Protein AF-A0A9W7YM10-F1 (afdb_monomer)

Secondary structure (DSSP, 8-state):
----HHHHHHHHHHHHHHHHHHHHHHHTTSS-TTHHHHHHHHHHHHS-HHHHHHHHHHHHHTHHHHTTT-BTTBTHHHHHHHHHHHHHHHS-TTT-HHHHHHHHHHHHTTS-TT-TTTS-TT-PPP-TT--PPP---SGGGHHHHHHHHHHHHHH-GGGGTSSSTTHHHHHHHHHHHHHHHHHHHSPPSBPPPS-----S---SS----HHHHHHHTTBHHHHHHHHHHHHHHHHHHHHTSHHHHHHHHHH-S-GGG-------HHHHHHHHHHHHHHHHHHHHHS-STTHHHHHHHHHHHHHHHHHHHHHTT----PPPPHHHHHHHHHHHHHHHHHTTT-PPPS---TTSSHHHHHHHHS---TT-GGGG-S------HHHHHHHHTTT--STTGGGGS-HHHHHHHHHHHHHHHHHHTTTTGGGGS-TT----HHHHHHHS------------

Radius of gyration: 44.34 Å; Cα contacts (8 Å, |Δi|>4): 358; chains: 1; bounding box: 119×84×111 Å

Solvent-accessible surface area (backbone atoms only — not comparable to full-atom values): 26816 Å² total; per-residue (Å²): 132,87,74,73,68,69,63,58,52,53,52,50,53,54,52,54,51,50,52,50,52,43,44,52,35,27,73,71,63,75,41,59,71,35,50,50,37,51,53,47,34,57,51,44,70,74,46,56,72,71,56,36,51,56,54,47,54,56,48,60,77,41,38,77,68,74,48,59,92,49,39,80,90,41,70,38,29,42,42,43,49,48,34,52,52,55,48,54,72,68,51,54,68,88,84,41,44,68,60,49,48,51,52,51,51,55,54,60,73,60,52,62,86,47,35,73,91,76,44,76,66,62,57,77,68,72,67,89,79,62,72,70,72,67,94,71,95,60,83,90,44,58,66,56,54,33,47,42,54,37,52,52,42,69,44,39,65,63,52,42,65,72,53,67,89,69,49,32,51,52,52,42,52,50,19,50,50,52,48,54,50,51,48,69,73,38,64,65,79,46,77,34,70,92,72,84,79,91,81,88,76,77,75,91,61,83,78,63,50,76,86,47,48,70,60,44,48,23,30,15,55,55,50,44,53,54,36,47,50,47,47,47,44,48,52,50,54,54,48,27,20,71,71,48,32,55,58,47,56,76,68,35,72,30,66,58,50,62,67,77,46,90,62,54,76,66,58,52,52,52,49,50,48,53,39,51,51,35,55,59,49,35,35,61,42,41,72,58,90,34,50,64,38,50,51,51,53,50,53,60,55,51,48,55,56,53,55,49,41,47,18,47,57,34,64,80,83,78,77,78,56,67,70,60,51,49,52,50,52,52,50,53,51,51,57,57,56,68,55,68,83,70,78,79,73,89,81,71,48,93,57,80,36,69,66,52,37,53,57,70,64,49,82,78,47,96,81,55,62,77,80,66,72,66,75,81,79,71,66,51,41,60,67,29,44,62,63,27,44,77,63,41,77,56,97,66,42,59,81,74,47,54,76,74,51,42,57,50,39,52,53,31,48,53,48,22,52,62,27,22,53,79,74,63,50,46,79,66,49,53,89,91,50,94,62,57,59,64,57,45,47,70,72,51,65,76,79,75,85,77,90,71,88,82,85,136

Mean predicted aligned error: 16.33 Å

Structure (mmCIF, N/CA/C/O backbone):
data_AF-A0A9W7YM10-F1
#
_entry.id   AF-A0A9W7YM10-F1
#
loop_
_atom_site.group_PDB
_atom_site.id
_atom_site.type_symbol
_atom_site.label_atom_id
_atom_site.label_alt_id
_atom_site.label_comp_id
_atom_site.label_asym_id
_atom_site.label_entity_id
_atom_site.label_seq_id
_atom_site.pdbx_PDB_ins_code
_atom_site.Cartn_x
_atom_site.Cartn_y
_atom_site.Cartn_z
_atom_site.occupancy
_atom_site.B_iso_or_equiv
_atom_site.auth_seq_id
_atom_site.auth_comp_id
_atom_site.auth_asym_id
_atom_site.auth_atom_id
_atom_site.pdbx_PDB_model_num
ATOM 1 N N . LEU A 1 1 ? -21.262 -18.391 -33.868 1.00 29.58 1 LEU A N 1
ATOM 2 C CA . LEU A 1 1 ? -20.742 -18.129 -35.231 1.00 29.58 1 LEU A CA 1
ATOM 3 C C . LEU A 1 1 ? -19.243 -18.388 -35.200 1.00 29.58 1 LEU A C 1
ATOM 5 O O . LEU A 1 1 ? -18.603 -17.828 -34.317 1.00 29.58 1 LEU A O 1
ATOM 9 N N . PRO A 1 2 ? -18.692 -19.274 -36.045 1.00 33.03 2 PRO A N 1
ATOM 10 C CA . PRO A 1 2 ? -17.267 -19.558 -36.022 1.00 33.03 2 PRO A CA 1
ATOM 11 C C . PRO A 1 2 ? -16.539 -18.368 -36.652 1.00 33.03 2 PRO A C 1
ATOM 13 O O . PRO A 1 2 ? -16.720 -18.071 -37.830 1.00 33.03 2 PRO A O 1
ATOM 16 N N . VAL A 1 3 ? -15.769 -17.649 -35.839 1.00 36.28 3 VAL A N 1
ATOM 17 C CA . VAL A 1 3 ? -14.847 -16.609 -36.303 1.00 36.28 3 VAL A CA 1
ATOM 18 C C . VAL A 1 3 ? -13.787 -17.289 -37.168 1.00 36.28 3 VAL A C 1
ATOM 20 O O . VAL A 1 3 ? -13.264 -18.343 -36.817 1.00 36.28 3 VAL A O 1
ATOM 23 N N . THR A 1 4 ? -13.506 -16.725 -38.332 1.00 36.69 4 THR A N 1
ATOM 24 C CA . THR A 1 4 ? -12.512 -17.193 -39.300 1.00 36.69 4 THR A CA 1
ATOM 25 C C . THR A 1 4 ? -11.090 -17.063 -38.733 1.00 36.69 4 THR A C 1
ATOM 27 O O . THR A 1 4 ? -10.395 -16.090 -38.989 1.00 36.69 4 THR A O 1
ATOM 30 N N . VAL A 1 5 ? -10.638 -18.062 -37.967 1.00 43.91 5 VAL A N 1
ATOM 31 C CA . VAL A 1 5 ? -9.351 -18.075 -37.228 1.00 43.91 5 VAL A CA 1
ATOM 32 C C . VAL A 1 5 ? -8.095 -18.035 -38.135 1.00 43.91 5 VAL A C 1
ATOM 34 O O . VAL A 1 5 ? -6.994 -17.750 -37.671 1.00 43.91 5 VAL A O 1
ATOM 37 N N . GLY A 1 6 ? -8.221 -18.281 -39.445 1.00 43.31 6 GLY A N 1
ATOM 38 C CA . GLY A 1 6 ? -7.069 -18.437 -40.349 1.00 43.31 6 GLY A CA 1
ATOM 39 C C . GLY A 1 6 ? -6.379 -17.139 -40.800 1.00 43.31 6 GLY A C 1
ATOM 40 O O . GLY A 1 6 ? -5.150 -17.067 -40.789 1.00 43.31 6 GLY A O 1
ATOM 41 N N . SER A 1 7 ? -7.137 -16.113 -41.206 1.00 51.09 7 SER A N 1
ATOM 42 C CA . SER A 1 7 ? -6.580 -14.859 -41.751 1.00 51.09 7 SER A CA 1
ATOM 43 C C . SER A 1 7 ? -6.114 -13.897 -40.661 1.00 51.09 7 SER A C 1
ATOM 45 O O . SER A 1 7 ? -5.057 -13.274 -40.791 1.00 51.09 7 SER A O 1
ATOM 47 N N . ASP A 1 8 ? -6.866 -13.821 -39.563 1.00 60.34 8 ASP A N 1
ATOM 48 C CA . ASP A 1 8 ? -6.610 -12.876 -38.474 1.00 60.34 8 ASP A CA 1
ATOM 49 C C . ASP A 1 8 ? -5.356 -13.271 -37.688 1.00 60.34 8 ASP A C 1
ATOM 51 O O . ASP A 1 8 ? -4.546 -12.413 -37.342 1.00 60.34 8 ASP A O 1
ATOM 55 N N . SER A 1 9 ? -5.100 -14.577 -37.534 1.00 74.12 9 SER A N 1
ATOM 56 C CA . SER A 1 9 ? -3.866 -15.085 -36.922 1.00 74.12 9 SER A CA 1
ATOM 57 C C . SER A 1 9 ? -2.618 -14.756 -37.753 1.00 74.12 9 SER A C 1
ATOM 59 O O . SER A 1 9 ? -1.571 -14.417 -37.201 1.00 74.12 9 SER A O 1
ATOM 61 N N . ALA A 1 10 ? -2.699 -14.820 -39.087 1.00 84.38 10 ALA A N 1
ATOM 62 C CA . ALA A 1 10 ? -1.566 -14.498 -39.956 1.00 84.38 10 ALA A CA 1
ATOM 63 C C . ALA A 1 10 ? -1.244 -12.994 -39.948 1.00 84.38 10 ALA A C 1
ATOM 65 O O . ALA A 1 10 ? -0.074 -12.613 -39.876 1.00 84.38 10 ALA A O 1
ATOM 66 N N . ASN A 1 11 ? -2.273 -12.145 -39.981 1.00 85.31 11 ASN A N 1
ATOM 67 C CA . ASN A 1 11 ? -2.112 -10.694 -39.896 1.00 85.31 11 ASN A CA 1
ATOM 68 C C . ASN A 1 11 ? -1.596 -10.261 -38.520 1.00 85.31 11 ASN A C 1
ATOM 70 O O . ASN A 1 11 ? -0.673 -9.450 -38.452 1.00 85.31 11 ASN A O 1
ATOM 74 N N . LEU A 1 12 ? -2.100 -10.866 -37.440 1.00 86.69 12 LEU A N 1
ATOM 75 C CA . LEU A 1 12 ? -1.582 -10.639 -36.095 1.00 86.69 12 LEU A CA 1
ATOM 76 C C . LEU A 1 12 ? -0.102 -11.022 -35.997 1.00 86.69 12 LEU A C 1
ATOM 78 O O . LEU A 1 12 ? 0.701 -10.225 -35.531 1.00 86.69 12 LEU A O 1
ATOM 82 N N . LYS A 1 13 ? 0.306 -12.188 -36.511 1.00 89.00 13 LYS A N 1
ATOM 83 C CA . LYS A 1 13 ? 1.727 -12.588 -36.523 1.00 89.00 13 LYS A CA 1
ATOM 84 C C . LYS A 1 13 ? 2.618 -11.589 -37.263 1.00 89.00 13 LYS A C 1
ATOM 86 O O . LYS A 1 13 ? 3.719 -11.306 -36.800 1.00 89.00 13 LYS A O 1
ATOM 91 N N . ARG A 1 14 ? 2.154 -11.039 -38.391 1.00 90.38 14 ARG A N 1
ATOM 92 C CA . ARG A 1 14 ? 2.885 -9.991 -39.129 1.00 90.38 14 ARG A CA 1
ATOM 93 C C . ARG A 1 14 ? 2.999 -8.702 -38.319 1.00 90.38 14 ARG A C 1
ATOM 95 O O . ARG A 1 14 ? 4.072 -8.111 -38.290 1.00 90.38 14 ARG A O 1
ATOM 102 N N . LEU A 1 15 ? 1.926 -8.299 -37.643 1.00 89.50 15 LEU A N 1
ATOM 103 C CA . LEU A 1 15 ? 1.920 -7.142 -36.751 1.00 89.50 15 LEU A CA 1
ATOM 104 C C . LEU A 1 15 ? 2.902 -7.326 -35.583 1.00 89.50 15 LEU A C 1
ATOM 106 O O . LEU A 1 15 ? 3.709 -6.441 -35.316 1.00 89.50 15 LEU A O 1
ATOM 110 N N . LEU A 1 16 ? 2.897 -8.496 -34.939 1.00 91.44 16 LEU A N 1
ATOM 111 C CA . LEU A 1 16 ? 3.839 -8.832 -33.868 1.00 91.44 16 LEU A CA 1
ATOM 112 C C . LEU A 1 16 ? 5.295 -8.828 -34.361 1.00 91.44 16 LEU A C 1
ATOM 114 O O . LEU A 1 16 ? 6.172 -8.299 -33.682 1.00 91.44 16 LEU A O 1
ATOM 118 N N . ALA A 1 17 ? 5.552 -9.343 -35.567 1.00 92.38 17 ALA A N 1
ATOM 119 C CA . ALA A 1 17 ? 6.874 -9.274 -36.186 1.00 92.38 17 ALA A CA 1
ATOM 120 C C . ALA A 1 17 ? 7.303 -7.826 -36.487 1.00 92.38 17 ALA A C 1
ATOM 122 O O . ALA A 1 17 ? 8.465 -7.475 -36.296 1.00 92.38 17 ALA A O 1
ATOM 123 N N . ALA A 1 18 ? 6.378 -6.961 -36.912 1.00 91.25 18 ALA A N 1
ATOM 124 C CA . ALA A 1 18 ? 6.664 -5.543 -37.122 1.00 91.25 18 ALA A CA 1
ATOM 125 C C . ALA A 1 18 ? 7.007 -4.824 -35.804 1.00 91.25 18 ALA A C 1
ATOM 127 O O . ALA A 1 18 ? 7.945 -4.028 -35.771 1.00 91.25 18 ALA A O 1
ATOM 128 N N . ILE A 1 19 ? 6.310 -5.149 -34.708 1.00 91.50 19 ILE A N 1
ATOM 129 C CA . ILE A 1 19 ? 6.624 -4.645 -33.360 1.00 91.50 19 ILE A CA 1
ATOM 130 C C . ILE A 1 19 ? 8.027 -5.092 -32.922 1.00 91.50 19 ILE A C 1
ATOM 132 O O . ILE A 1 19 ? 8.770 -4.298 -32.342 1.00 91.50 19 ILE A O 1
ATOM 136 N N . ASP A 1 20 ? 8.429 -6.326 -33.234 1.00 91.94 20 ASP A N 1
ATOM 137 C CA . ASP A 1 20 ? 9.776 -6.831 -32.929 1.00 91.94 20 ASP A CA 1
ATOM 138 C C . ASP A 1 20 ? 10.860 -6.068 -33.682 1.00 91.94 20 ASP A C 1
ATOM 140 O O . ASP A 1 20 ? 11.856 -5.653 -33.091 1.00 91.94 20 ASP A O 1
ATOM 144 N N . ILE A 1 21 ? 10.642 -5.826 -34.973 1.00 91.69 21 ILE A N 1
ATOM 145 C CA . ILE A 1 21 ? 11.550 -5.035 -35.806 1.00 91.69 21 ILE A CA 1
ATOM 146 C C . ILE A 1 21 ? 11.655 -3.600 -35.269 1.00 91.69 21 ILE A C 1
ATOM 148 O O . ILE A 1 21 ? 12.760 -3.083 -35.109 1.00 91.69 21 ILE A O 1
ATOM 152 N N . ALA A 1 22 ? 10.528 -2.971 -34.923 1.00 91.44 22 ALA A N 1
ATOM 153 C CA . ALA A 1 22 ? 10.516 -1.645 -34.304 1.00 91.44 22 ALA A CA 1
ATOM 154 C C . ALA A 1 22 ? 11.273 -1.633 -32.964 1.00 91.44 22 ALA A C 1
ATOM 156 O O . ALA A 1 22 ? 12.016 -0.694 -32.675 1.00 91.44 22 ALA A O 1
ATOM 157 N N . THR A 1 23 ? 11.130 -2.697 -32.168 1.00 90.12 23 THR A N 1
ATOM 158 C CA . THR A 1 23 ? 11.856 -2.870 -30.903 1.00 90.12 23 THR A CA 1
ATOM 159 C C . THR A 1 23 ? 13.362 -2.924 -31.130 1.00 90.12 23 THR A C 1
ATOM 161 O O . THR A 1 23 ? 14.100 -2.220 -30.444 1.00 90.12 23 THR A O 1
ATOM 164 N N . LEU A 1 24 ? 13.821 -3.679 -32.130 1.00 89.38 24 LEU A N 1
ATOM 165 C CA . LEU A 1 24 ? 15.239 -3.767 -32.483 1.00 89.38 24 LEU A CA 1
ATOM 166 C C . LEU A 1 24 ? 15.800 -2.425 -32.967 1.00 89.38 24 LEU A C 1
ATOM 168 O O . LEU A 1 24 ? 16.887 -2.031 -32.548 1.00 89.38 24 LEU A O 1
ATOM 172 N N . PHE A 1 25 ? 15.065 -1.687 -33.804 1.00 89.50 25 PHE A N 1
ATOM 173 C CA . PHE A 1 25 ? 15.506 -0.363 -34.255 1.00 89.50 25 PHE A CA 1
ATOM 174 C C . PHE A 1 25 ? 15.587 0.656 -33.115 1.00 89.50 25 PHE A C 1
ATOM 176 O O . PHE A 1 25 ? 16.520 1.461 -33.082 1.00 89.50 25 PHE A O 1
ATOM 183 N N . SER A 1 26 ? 14.657 0.597 -32.159 1.00 87.19 26 SER A N 1
ATOM 184 C CA . SER A 1 26 ? 14.688 1.455 -30.972 1.00 87.19 26 SER A CA 1
ATOM 185 C C . SER A 1 26 ? 15.830 1.094 -30.015 1.00 87.19 26 SER A C 1
ATOM 187 O O . SER A 1 26 ? 16.422 1.986 -29.411 1.00 87.19 26 SER A O 1
ATOM 189 N N . ASP A 1 27 ? 16.163 -0.193 -29.878 1.00 84.19 27 ASP A N 1
ATOM 190 C CA . ASP A 1 27 ? 17.272 -0.666 -29.034 1.00 84.19 27 ASP A CA 1
ATOM 191 C C . ASP A 1 27 ? 18.641 -0.306 -29.635 1.00 84.19 27 ASP A C 1
ATOM 193 O O . ASP A 1 27 ? 19.543 0.119 -28.918 1.00 84.19 27 ASP A O 1
ATOM 197 N N . ASN A 1 28 ? 18.764 -0.369 -30.965 1.00 86.81 28 ASN A N 1
ATOM 198 C CA . ASN A 1 28 ? 19.970 0.024 -31.703 1.00 86.81 28 ASN A CA 1
ATOM 199 C C . ASN A 1 28 ? 20.123 1.549 -31.877 1.00 86.81 28 ASN A C 1
ATOM 201 O O . ASN A 1 28 ? 21.050 1.997 -32.551 1.00 86.81 28 ASN A O 1
ATOM 205 N N . GLY A 1 29 ? 19.207 2.358 -31.332 1.00 84.38 29 GLY A N 1
ATOM 206 C CA . GLY A 1 29 ? 19.244 3.821 -31.437 1.00 84.38 29 GLY A CA 1
ATOM 207 C C . GLY A 1 29 ? 18.971 4.371 -32.842 1.00 84.38 29 GLY A C 1
ATOM 208 O O . GLY A 1 29 ? 19.302 5.518 -33.124 1.00 84.38 29 GLY A O 1
ATOM 209 N N . THR A 1 30 ? 18.384 3.569 -33.737 1.00 88.94 30 THR A N 1
ATOM 210 C CA . THR A 1 30 ? 18.025 3.991 -35.105 1.00 88.94 30 THR A CA 1
ATOM 211 C C . THR A 1 30 ? 16.754 4.845 -35.126 1.00 88.94 30 THR A C 1
ATOM 213 O O . THR A 1 30 ? 16.604 5.718 -35.977 1.00 88.94 30 THR A O 1
ATOM 216 N N . THR A 1 31 ? 15.837 4.612 -34.186 1.00 87.81 31 THR A N 1
ATOM 217 C CA . THR A 1 31 ? 14.607 5.398 -33.996 1.00 87.81 31 THR A CA 1
ATOM 218 C C . THR A 1 31 ? 14.563 5.997 -32.596 1.00 87.81 31 THR A C 1
ATOM 220 O O . THR A 1 31 ? 15.303 5.564 -31.711 1.00 87.81 31 THR A O 1
ATOM 223 N N . ASP A 1 32 ? 13.633 6.932 -32.360 1.00 87.94 32 ASP A N 1
ATOM 224 C CA . ASP A 1 32 ? 13.362 7.407 -31.002 1.00 87.94 32 ASP A CA 1
ATOM 225 C C . ASP A 1 32 ? 13.078 6.233 -30.056 1.00 87.94 32 ASP A C 1
ATOM 227 O O . ASP A 1 32 ? 12.458 5.219 -30.409 1.00 87.94 32 ASP A O 1
ATOM 231 N N . GLY A 1 33 ? 13.533 6.387 -28.818 1.00 83.56 33 GLY A N 1
ATOM 232 C CA . GLY A 1 33 ? 13.367 5.388 -27.784 1.00 83.56 33 GLY A CA 1
ATOM 233 C C . GLY A 1 33 ? 11.904 5.013 -27.537 1.00 83.56 33 GLY A C 1
ATOM 234 O O . GLY A 1 33 ? 11.606 3.867 -27.204 1.00 83.56 33 GLY A O 1
ATOM 235 N N . SER A 1 34 ? 11.004 5.979 -27.688 1.00 90.06 34 SER A N 1
ATOM 236 C CA . SER A 1 34 ? 9.581 5.871 -27.365 1.00 90.06 34 SER A CA 1
ATOM 237 C C . SER A 1 34 ? 8.750 5.368 -28.546 1.00 90.06 34 SER A C 1
ATOM 239 O O . SER A 1 34 ? 7.571 5.072 -28.367 1.00 90.06 34 SER A O 1
ATOM 241 N N . PHE A 1 35 ? 9.352 5.239 -29.735 1.00 91.12 35 PHE A N 1
ATOM 242 C CA . PHE A 1 35 ? 8.671 4.882 -30.983 1.00 91.12 35 PHE A CA 1
ATOM 243 C C . PHE A 1 35 ? 7.834 3.606 -30.873 1.00 91.12 35 PHE A C 1
ATOM 245 O O . PHE A 1 35 ? 6.681 3.582 -31.292 1.00 91.12 35 PHE A O 1
ATOM 252 N N . VAL A 1 36 ? 8.381 2.569 -30.238 1.00 92.31 36 VAL A N 1
ATOM 253 C CA . VAL A 1 36 ? 7.692 1.283 -30.066 1.00 92.31 36 VAL A CA 1
ATOM 254 C C . VAL A 1 36 ? 6.421 1.441 -29.238 1.00 92.31 36 VAL A C 1
ATOM 256 O O . VAL A 1 36 ? 5.391 0.878 -29.588 1.00 92.31 36 VAL A O 1
ATOM 259 N N . PHE A 1 37 ? 6.474 2.224 -28.158 1.00 93.81 37 PHE A N 1
ATOM 260 C CA . PHE A 1 37 ? 5.308 2.461 -27.311 1.00 93.81 37 PHE A CA 1
ATOM 261 C C . PHE A 1 37 ? 4.268 3.350 -27.995 1.00 93.81 37 PHE A C 1
ATOM 263 O O . PHE A 1 37 ? 3.086 3.102 -27.806 1.00 93.81 37 PHE A O 1
ATOM 270 N N . MET A 1 38 ? 4.683 4.315 -28.826 1.00 93.00 38 MET A N 1
ATOM 271 C CA . MET A 1 38 ? 3.752 5.105 -29.649 1.00 93.00 38 MET A CA 1
ATOM 272 C C . MET A 1 38 ? 3.023 4.213 -30.661 1.00 93.00 38 MET A C 1
ATOM 274 O O . MET A 1 38 ? 1.802 4.254 -30.761 1.00 93.00 38 MET A O 1
ATOM 278 N N . LEU A 1 39 ? 3.761 3.338 -31.353 1.00 93.12 39 LEU A N 1
ATOM 279 C CA . LEU A 1 39 ? 3.175 2.377 -32.286 1.00 93.12 39 LEU A CA 1
ATOM 280 C C . LEU A 1 39 ? 2.213 1.417 -31.576 1.00 93.12 39 LEU A C 1
ATOM 282 O O . LEU A 1 39 ? 1.138 1.125 -32.096 1.00 93.12 39 LEU A O 1
ATOM 286 N N . LEU A 1 40 ? 2.591 0.915 -30.397 1.00 93.88 40 LEU A N 1
ATOM 287 C CA . LEU A 1 40 ? 1.740 0.040 -29.592 1.00 93.88 40 LEU A CA 1
ATOM 288 C C . LEU A 1 40 ? 0.483 0.762 -29.096 1.00 93.88 40 LEU A C 1
ATOM 290 O O . LEU A 1 40 ? -0.579 0.154 -29.124 1.00 93.88 40 LEU A O 1
ATOM 294 N N . GLU A 1 41 ? 0.583 2.028 -28.687 1.00 94.31 41 GLU A N 1
ATOM 295 C CA . GLU A 1 41 ? -0.560 2.863 -28.293 1.00 94.31 41 GLU A CA 1
ATOM 296 C C . GLU A 1 41 ? -1.574 2.976 -29.436 1.00 94.31 41 GLU A C 1
ATOM 298 O O . GLU A 1 41 ? -2.717 2.544 -29.281 1.00 94.31 41 GLU A O 1
ATOM 303 N N . GLU A 1 42 ? -1.137 3.427 -30.616 1.00 93.31 42 GLU A N 1
ATOM 304 C CA . GLU A 1 42 ? -2.005 3.545 -31.793 1.00 93.31 42 GLU A CA 1
ATOM 305 C C . GLU A 1 42 ? -2.584 2.190 -32.220 1.00 93.31 42 GLU A C 1
ATOM 307 O O . GLU A 1 42 ? -3.777 2.063 -32.494 1.00 93.31 42 GLU A O 1
ATOM 312 N N . THR A 1 43 ? -1.754 1.144 -32.234 1.00 92.19 43 THR A N 1
ATOM 313 C CA . THR A 1 43 ? -2.183 -0.205 -32.625 1.00 92.19 43 THR A CA 1
ATOM 314 C C . THR A 1 43 ? -3.232 -0.749 -31.661 1.00 92.19 43 THR A C 1
ATOM 316 O O . THR A 1 43 ? -4.258 -1.271 -32.096 1.00 92.19 43 THR A O 1
ATOM 319 N N . MET A 1 44 ? -2.996 -0.633 -30.351 1.00 90.62 44 MET A N 1
ATOM 320 C CA . MET A 1 44 ? -3.924 -1.118 -29.333 1.00 90.62 44 MET A CA 1
ATOM 321 C C . MET A 1 44 ? -5.248 -0.357 -29.381 1.00 90.62 44 MET A C 1
ATOM 323 O O . MET A 1 44 ? -6.290 -0.969 -29.137 1.00 90.62 44 MET A O 1
ATOM 327 N N . ASP A 1 45 ? -5.241 0.936 -29.710 1.00 90.62 45 ASP A N 1
ATOM 328 C CA . ASP A 1 45 ? -6.445 1.765 -29.858 1.00 90.62 45 ASP A CA 1
ATOM 329 C C . ASP A 1 45 ? -7.320 1.394 -31.055 1.00 90.62 45 ASP A C 1
ATOM 331 O O . ASP A 1 45 ? -8.546 1.488 -30.960 1.00 90.62 45 ASP A O 1
ATOM 335 N N . MET A 1 46 ? -6.727 0.854 -32.119 1.00 90.12 46 MET A N 1
ATOM 336 C CA . MET A 1 46 ? -7.452 0.446 -33.327 1.00 90.12 46 MET A CA 1
ATOM 337 C C . MET A 1 46 ? -8.009 -0.984 -33.279 1.00 90.12 46 MET A C 1
ATOM 339 O O . MET A 1 46 ? -8.857 -1.340 -34.098 1.00 90.12 46 MET A O 1
ATOM 343 N N . VAL A 1 47 ? -7.552 -1.825 -32.345 1.00 90.56 47 VAL A N 1
ATOM 344 C CA . VAL A 1 47 ? -7.974 -3.233 -32.249 1.00 90.56 47 VAL A CA 1
ATOM 345 C C . VAL A 1 47 ? -8.991 -3.476 -31.133 1.00 90.56 47 VAL A C 1
ATOM 347 O O . VAL A 1 47 ? -9.152 -2.686 -30.200 1.00 90.56 47 VAL A O 1
ATOM 350 N N . SER A 1 48 ? -9.681 -4.618 -31.209 1.00 92.12 48 SER A N 1
ATOM 351 C CA . SER A 1 48 ? -10.552 -5.08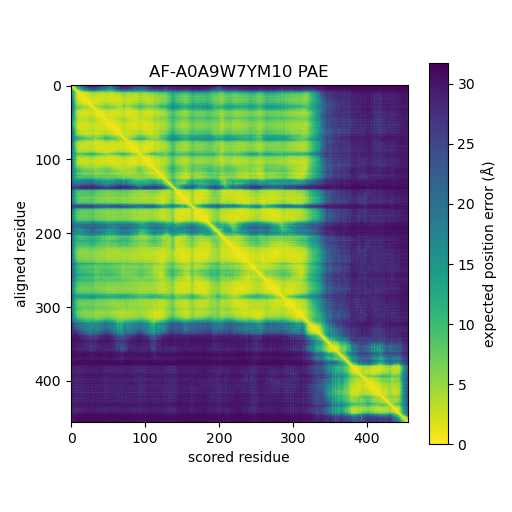1 -30.127 1.00 92.12 48 SER A CA 1
ATOM 352 C C . SER A 1 48 ? -9.742 -5.429 -28.873 1.00 92.12 48 SER A C 1
ATOM 354 O O . SER A 1 48 ? -8.567 -5.787 -28.943 1.00 92.12 48 SER A O 1
ATOM 356 N N . ILE A 1 49 ? -10.391 -5.397 -27.709 1.00 91.31 49 ILE A N 1
ATOM 357 C CA . ILE A 1 49 ? -9.738 -5.654 -26.414 1.00 91.31 49 ILE A CA 1
ATOM 358 C C . ILE A 1 49 ? -9.198 -7.089 -26.327 1.00 91.31 49 ILE A C 1
ATOM 360 O O . ILE A 1 49 ? -8.150 -7.319 -25.729 1.00 91.31 49 ILE A O 1
ATOM 364 N N . SER A 1 50 ? -9.870 -8.043 -26.980 1.00 89.56 50 SER A N 1
ATOM 365 C CA . SER A 1 50 ? -9.385 -9.425 -27.091 1.00 89.56 50 SER A CA 1
ATOM 366 C C . SER A 1 50 ? -8.031 -9.509 -27.807 1.00 89.56 50 SER A C 1
ATOM 368 O O . SER A 1 50 ? -7.090 -10.077 -27.263 1.00 89.56 50 SER A O 1
ATOM 370 N N . ILE A 1 51 ? -7.889 -8.840 -28.957 1.00 90.94 51 ILE A N 1
ATOM 371 C CA . ILE A 1 51 ? -6.630 -8.787 -29.714 1.00 90.94 51 ILE A CA 1
ATOM 372 C C . ILE A 1 51 ? -5.579 -7.970 -28.951 1.00 90.94 51 ILE A C 1
ATOM 374 O O . ILE A 1 51 ? -4.416 -8.362 -28.898 1.00 90.94 51 ILE A O 1
ATOM 378 N N . ALA A 1 52 ? -5.973 -6.867 -28.306 1.00 93.12 52 ALA A N 1
ATOM 379 C CA . ALA A 1 52 ? -5.070 -6.085 -27.464 1.00 93.12 52 ALA A CA 1
ATOM 380 C C . ALA A 1 52 ? -4.466 -6.934 -26.331 1.00 93.12 52 ALA A C 1
ATOM 382 O O . ALA A 1 52 ? -3.294 -6.759 -26.010 1.00 93.12 52 ALA A O 1
ATOM 383 N N . SER A 1 53 ? -5.223 -7.883 -25.765 1.00 92.56 53 SER A N 1
ATOM 384 C CA . SER A 1 53 ? -4.721 -8.821 -24.752 1.00 92.56 53 SER A CA 1
ATOM 385 C C . SER A 1 53 ? -3.640 -9.761 -25.292 1.00 92.56 53 SER A C 1
ATOM 387 O O . SER A 1 53 ? -2.636 -10.004 -24.614 1.00 92.56 53 SER A O 1
ATOM 389 N N . GLU A 1 54 ? -3.795 -10.237 -26.529 1.00 91.50 54 GLU A N 1
ATOM 390 C CA . GLU A 1 54 ? -2.790 -11.063 -27.209 1.00 91.50 54 GLU A CA 1
ATOM 391 C C . GLU A 1 54 ? -1.530 -10.257 -27.553 1.00 91.50 54 GLU A C 1
ATOM 393 O O . GLU A 1 54 ? -0.413 -10.704 -27.283 1.00 91.50 54 GLU A O 1
ATOM 398 N N . ILE A 1 55 ? -1.687 -9.030 -28.065 1.00 93.56 55 ILE A N 1
ATOM 399 C CA . ILE A 1 55 ? -0.559 -8.118 -28.316 1.00 93.56 55 ILE A CA 1
ATOM 400 C C . ILE A 1 55 ? 0.165 -7.798 -27.002 1.00 93.56 55 ILE A C 1
ATOM 402 O O . ILE A 1 55 ? 1.394 -7.806 -26.950 1.00 93.56 55 ILE A O 1
ATOM 406 N N . PHE A 1 56 ? -0.569 -7.561 -25.914 1.00 95.00 56 PHE A N 1
ATOM 407 C CA . PHE A 1 56 ? 0.030 -7.275 -24.614 1.00 95.00 56 PHE A CA 1
ATOM 408 C C . PHE A 1 56 ? 0.804 -8.4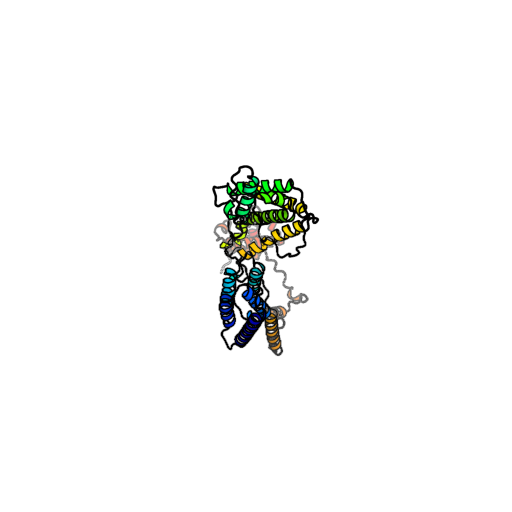75 -24.047 1.00 95.00 56 PHE A C 1
ATOM 410 O O . PHE A 1 56 ? 1.865 -8.290 -23.459 1.00 95.00 56 PHE A O 1
ATOM 417 N N . ALA A 1 57 ? 0.352 -9.712 -24.293 1.00 93.50 57 ALA A N 1
ATOM 418 C CA . ALA A 1 57 ? 1.122 -10.911 -23.943 1.00 93.50 57 ALA A CA 1
ATOM 419 C C . ALA A 1 57 ? 2.503 -10.927 -24.621 1.00 93.50 57 ALA A C 1
ATOM 421 O O . ALA A 1 57 ? 3.508 -11.305 -24.018 1.00 93.50 57 ALA A O 1
ATOM 422 N N . HIS A 1 58 ? 2.572 -10.464 -25.869 1.00 91.31 58 HIS A N 1
ATOM 423 C CA . HIS A 1 58 ? 3.828 -10.332 -26.605 1.00 91.31 58 HIS A CA 1
ATOM 424 C C . HIS A 1 58 ? 4.731 -9.220 -26.045 1.00 91.31 58 HIS A C 1
ATOM 426 O O . HIS A 1 58 ? 5.954 -9.388 -25.992 1.00 91.31 58 HIS A O 1
ATOM 432 N N . VAL A 1 59 ? 4.139 -8.114 -25.577 1.00 93.50 59 VAL A N 1
ATOM 433 C CA . VAL A 1 59 ? 4.838 -7.026 -24.864 1.00 93.50 59 VAL A CA 1
ATOM 434 C C . VAL A 1 59 ? 5.449 -7.531 -23.553 1.00 93.50 59 VAL A C 1
ATOM 436 O O . VAL A 1 59 ? 6.616 -7.254 -23.273 1.00 93.50 59 VAL A O 1
ATOM 439 N N . GLU A 1 60 ? 4.712 -8.328 -22.776 1.00 94.12 60 GLU A N 1
ATOM 440 C CA . GLU A 1 60 ? 5.198 -8.916 -21.520 1.00 94.12 60 GLU A CA 1
ATOM 441 C C . GLU A 1 60 ? 6.424 -9.817 -21.733 1.00 94.12 60 GLU A C 1
ATOM 443 O O . GLU A 1 60 ? 7.396 -9.725 -20.981 1.00 94.12 60 GLU A O 1
ATOM 448 N N . GLN A 1 61 ? 6.440 -10.626 -22.798 1.00 92.19 61 GLN A N 1
ATOM 449 C CA . GLN A 1 61 ? 7.590 -11.479 -23.139 1.00 92.19 61 GLN A CA 1
ATOM 450 C C . GLN A 1 61 ? 8.871 -10.671 -23.413 1.00 92.19 61 GLN A C 1
ATOM 452 O O . GLN A 1 61 ? 9.982 -11.126 -23.134 1.00 92.19 61 GLN A O 1
ATOM 457 N N . ARG A 1 62 ? 8.729 -9.446 -23.929 1.00 91.31 62 ARG A N 1
ATOM 458 C CA . ARG A 1 62 ? 9.841 -8.546 -24.288 1.00 91.31 62 ARG A CA 1
ATOM 459 C C . ARG A 1 62 ? 10.067 -7.435 -23.280 1.00 91.31 62 ARG A C 1
ATOM 461 O O . ARG A 1 62 ? 10.862 -6.528 -23.528 1.00 91.31 62 ARG A O 1
ATOM 468 N N . ALA A 1 63 ? 9.432 -7.521 -22.116 1.00 90.56 63 ALA A N 1
ATOM 469 C CA . ALA A 1 63 ? 9.487 -6.474 -21.113 1.00 90.56 63 ALA A CA 1
ATOM 470 C C . ALA A 1 63 ? 10.925 -6.127 -20.698 1.00 90.56 63 ALA A C 1
ATOM 472 O O . ALA A 1 63 ? 11.240 -4.968 -20.467 1.00 90.56 63 ALA A O 1
ATOM 473 N N . HIS A 1 64 ? 11.832 -7.107 -20.653 1.00 87.25 64 HIS A N 1
ATOM 474 C CA . HIS A 1 64 ? 13.237 -6.856 -20.326 1.00 87.25 64 HIS A CA 1
ATOM 475 C C . HIS A 1 64 ? 13.936 -5.921 -21.328 1.00 87.25 64 HIS A C 1
ATOM 477 O O . HIS A 1 64 ? 14.727 -5.096 -20.894 1.00 87.25 64 HIS A O 1
ATOM 483 N N . VAL A 1 65 ? 13.627 -6.006 -22.629 1.00 88.56 65 VAL A N 1
ATOM 484 C CA . VAL A 1 65 ? 14.167 -5.104 -23.663 1.00 88.56 65 VAL A CA 1
ATOM 485 C C . VAL A 1 65 ? 13.469 -3.755 -23.599 1.00 88.56 65 VAL A C 1
ATOM 487 O O . VAL A 1 65 ? 14.126 -2.721 -23.522 1.00 88.56 65 VAL A O 1
ATOM 490 N N . LEU A 1 66 ? 12.134 -3.773 -23.577 1.00 89.12 66 LEU A N 1
ATOM 491 C CA . LEU A 1 66 ? 11.302 -2.572 -23.639 1.00 89.12 66 LEU A CA 1
ATOM 492 C C . LEU A 1 66 ? 11.499 -1.652 -22.428 1.00 89.12 66 LEU A C 1
ATOM 494 O O . LEU A 1 66 ? 11.398 -0.435 -22.563 1.00 89.12 66 LEU A O 1
ATOM 498 N N . ARG A 1 67 ? 11.818 -2.223 -21.259 1.00 87.50 67 ARG A N 1
ATOM 499 C CA . ARG A 1 67 ? 12.053 -1.470 -20.022 1.00 87.50 67 ARG A CA 1
ATOM 500 C C . ARG A 1 67 ? 13.463 -0.887 -19.887 1.00 87.50 67 ARG A C 1
ATOM 502 O O . ARG A 1 67 ? 13.706 -0.124 -18.951 1.00 87.50 67 ARG A O 1
ATOM 509 N N . ARG A 1 68 ? 14.408 -1.215 -20.777 1.00 83.62 68 ARG A N 1
ATOM 510 C CA . ARG A 1 68 ? 15.783 -0.693 -20.672 1.00 83.62 68 ARG A CA 1
ATOM 511 C C . ARG A 1 68 ? 15.812 0.822 -20.840 1.00 83.62 68 ARG A C 1
ATOM 513 O O . ARG A 1 68 ? 15.240 1.372 -21.778 1.00 83.62 68 ARG A O 1
ATOM 520 N N . GLY A 1 69 ? 16.509 1.485 -19.917 1.00 79.38 69 GLY A N 1
ATOM 521 C CA . GLY A 1 69 ? 16.683 2.937 -19.934 1.00 79.38 69 GLY A CA 1
ATOM 522 C C . GLY A 1 69 ? 15.389 3.728 -19.728 1.00 79.38 69 GLY A C 1
ATOM 523 O O . GLY A 1 69 ? 15.348 4.905 -20.078 1.00 79.38 69 GLY A O 1
ATOM 524 N N . MET A 1 70 ? 14.325 3.108 -19.202 1.00 83.88 70 MET A N 1
ATOM 525 C CA . MET A 1 70 ? 13.098 3.834 -18.884 1.00 83.88 70 MET A CA 1
ATOM 526 C C . MET A 1 70 ? 13.248 4.637 -17.596 1.00 83.88 70 MET A C 1
ATOM 528 O O . MET A 1 70 ? 13.749 4.147 -16.586 1.00 83.88 70 MET A O 1
ATOM 532 N N . THR A 1 71 ? 12.731 5.859 -17.625 1.00 82.94 71 THR A N 1
ATOM 533 C CA . THR A 1 71 ? 12.505 6.688 -16.444 1.00 82.94 71 THR A CA 1
ATOM 534 C C . THR A 1 71 ? 11.037 7.103 -16.426 1.00 82.94 71 THR A C 1
ATOM 536 O O . THR A 1 71 ? 10.417 7.276 -17.475 1.00 82.94 71 THR A O 1
ATOM 539 N N . ALA A 1 72 ? 10.437 7.235 -15.245 1.00 76.12 72 ALA A N 1
ATOM 540 C CA . ALA A 1 72 ? 9.020 7.601 -15.148 1.00 76.12 72 ALA A CA 1
ATOM 541 C C . ALA A 1 72 ? 8.753 9.065 -15.540 1.00 76.12 72 ALA A C 1
ATOM 543 O O . ALA A 1 72 ? 7.643 9.420 -15.931 1.00 76.12 72 ALA A O 1
ATOM 544 N N . THR A 1 73 ? 9.772 9.917 -15.437 1.00 79.44 73 THR A N 1
ATOM 545 C CA . THR A 1 73 ? 9.677 11.369 -15.624 1.00 79.44 73 THR A CA 1
ATOM 546 C C . THR A 1 73 ? 10.024 11.836 -17.037 1.00 79.44 73 THR A C 1
ATOM 548 O O . THR A 1 73 ? 9.952 13.035 -17.300 1.00 79.44 73 THR A O 1
ATOM 551 N N . GLY A 1 74 ? 10.373 10.934 -17.964 1.00 81.62 74 GLY A N 1
ATOM 552 C CA . GLY A 1 74 ? 10.748 11.321 -19.324 1.00 81.62 74 GLY A CA 1
ATOM 553 C C . GLY A 1 74 ? 10.810 10.176 -20.336 1.00 81.62 74 GLY A C 1
ATOM 554 O O . GLY A 1 74 ? 10.872 8.998 -19.989 1.00 81.62 74 GLY A O 1
ATOM 555 N N . GLY A 1 75 ? 10.798 10.544 -21.620 1.00 86.12 75 GLY A N 1
ATOM 556 C CA . GLY A 1 75 ? 11.029 9.633 -22.746 1.00 86.12 75 GLY A CA 1
ATOM 557 C C . GLY A 1 75 ? 10.081 8.431 -22.787 1.00 86.12 75 GLY A C 1
ATOM 558 O O . GLY A 1 75 ? 8.861 8.578 -22.668 1.00 86.12 75 GLY A O 1
ATOM 559 N N . LYS A 1 76 ? 10.671 7.235 -22.928 1.00 88.25 76 LYS A N 1
ATOM 560 C CA . LYS A 1 76 ? 9.964 5.956 -23.114 1.00 88.25 76 LYS A CA 1
ATOM 561 C C . LYS A 1 76 ? 8.908 5.684 -22.038 1.00 88.25 76 LYS A C 1
ATOM 563 O O . LYS A 1 76 ? 7.826 5.195 -22.355 1.00 88.25 76 LYS A O 1
ATOM 568 N N . GLY A 1 77 ? 9.207 6.011 -20.777 1.00 89.88 77 GLY A N 1
ATOM 569 C CA . GLY A 1 77 ? 8.342 5.680 -19.643 1.00 89.88 77 GLY A CA 1
ATOM 570 C C . GLY A 1 77 ? 7.022 6.450 -19.647 1.00 89.88 77 GLY A C 1
ATOM 571 O O . GLY A 1 77 ? 5.980 5.866 -19.360 1.00 89.88 77 GLY A O 1
ATOM 572 N N . ILE A 1 78 ? 7.026 7.728 -20.049 1.00 90.19 78 ILE A N 1
ATOM 573 C CA . ILE A 1 78 ? 5.791 8.528 -20.144 1.00 90.19 78 ILE A CA 1
ATOM 574 C C . ILE A 1 78 ? 4.858 7.959 -21.214 1.00 90.19 78 ILE A C 1
ATOM 576 O O . ILE A 1 78 ? 3.654 7.857 -20.984 1.00 90.19 78 ILE A O 1
ATOM 580 N N . VAL A 1 79 ? 5.395 7.597 -22.381 1.00 92.19 79 VAL A N 1
ATOM 581 C CA . VAL A 1 79 ? 4.593 7.048 -23.485 1.00 92.19 79 VAL A CA 1
ATOM 582 C C . VAL A 1 79 ? 4.027 5.680 -23.105 1.00 92.19 79 VAL A C 1
ATOM 584 O O . VAL A 1 79 ? 2.834 5.442 -23.263 1.00 92.19 79 VAL A O 1
ATOM 587 N N . MET A 1 80 ? 4.840 4.817 -22.494 1.00 93.25 80 MET A N 1
ATOM 588 C CA . MET A 1 80 ? 4.381 3.534 -21.962 1.00 93.25 80 MET A CA 1
ATOM 589 C C . MET A 1 80 ? 3.262 3.702 -20.921 1.00 93.25 80 MET A C 1
ATOM 591 O O . MET A 1 80 ? 2.260 2.986 -20.974 1.00 93.25 80 MET A O 1
ATOM 595 N N . LEU A 1 81 ? 3.385 4.673 -20.008 1.00 92.31 81 LEU A N 1
ATOM 596 C CA . LEU A 1 81 ? 2.343 4.979 -19.026 1.00 92.31 81 LEU A CA 1
ATOM 597 C C . LEU A 1 81 ? 1.057 5.477 -19.693 1.00 92.31 81 LEU A C 1
ATOM 599 O O . LEU A 1 81 ? -0.030 5.098 -19.260 1.00 92.31 81 LEU A O 1
ATOM 603 N N . LYS A 1 82 ? 1.150 6.313 -20.733 1.00 91.31 82 LYS A N 1
ATOM 604 C CA . LYS A 1 82 ? -0.019 6.770 -21.503 1.00 91.31 82 LYS A CA 1
ATOM 605 C C . LYS A 1 82 ? -0.725 5.602 -22.183 1.00 91.31 82 LYS A C 1
ATOM 607 O O . LYS A 1 82 ? -1.914 5.422 -21.933 1.00 91.31 82 LYS A O 1
ATOM 612 N N . MET A 1 83 ? 0.023 4.763 -22.898 1.00 94.06 83 MET A N 1
ATOM 613 C CA . MET A 1 83 ? -0.471 3.536 -23.525 1.00 94.06 83 MET A CA 1
ATOM 614 C C . MET A 1 83 ? -1.200 2.640 -22.512 1.00 94.06 83 MET A C 1
ATOM 616 O O . MET A 1 83 ? -2.358 2.279 -22.713 1.00 94.06 83 MET A O 1
ATOM 620 N N . CYS A 1 84 ? -0.558 2.317 -21.383 1.00 94.50 84 CYS A N 1
ATOM 621 C CA . CYS A 1 84 ? -1.148 1.439 -20.370 1.00 94.50 84 CYS A CA 1
ATOM 622 C C . CYS A 1 84 ? -2.399 2.059 -19.725 1.00 94.50 84 CYS A C 1
ATOM 624 O O . CYS A 1 84 ? -3.396 1.368 -19.526 1.00 94.50 84 CYS A O 1
ATOM 626 N N . ASN A 1 85 ? -2.384 3.362 -19.425 1.00 92.44 85 ASN A N 1
ATOM 627 C CA . ASN A 1 85 ? -3.544 4.053 -18.854 1.00 92.44 85 ASN A CA 1
ATOM 628 C C . ASN A 1 85 ? -4.701 4.185 -19.856 1.00 92.44 85 ASN A C 1
ATOM 630 O O . ASN A 1 85 ? -5.862 4.075 -19.460 1.00 92.44 85 ASN A O 1
ATOM 634 N N . GLY A 1 86 ? -4.407 4.408 -21.140 1.00 93.31 86 GLY A N 1
ATOM 635 C CA . GLY A 1 86 ? -5.395 4.400 -22.220 1.00 93.31 86 GLY A CA 1
ATOM 636 C C . GLY A 1 86 ? -6.067 3.034 -22.341 1.00 93.31 86 GLY A C 1
ATOM 637 O O . GLY A 1 86 ? -7.296 2.937 -22.328 1.00 93.31 86 GLY A O 1
ATOM 638 N N . LEU A 1 87 ? -5.263 1.971 -22.317 1.00 94.06 87 LEU A N 1
ATOM 639 C CA . LEU A 1 87 ? -5.743 0.595 -22.334 1.00 94.06 87 LEU A CA 1
ATOM 640 C C . LEU A 1 87 ? -6.610 0.266 -21.105 1.00 94.06 87 LEU A C 1
ATOM 642 O O . LEU A 1 87 ? -7.713 -0.254 -21.258 1.00 94.06 87 LEU A O 1
ATOM 646 N N . LEU A 1 88 ? -6.180 0.637 -19.892 1.00 92.50 88 LEU A N 1
ATOM 647 C CA . LEU A 1 88 ? -6.944 0.407 -18.655 1.00 92.50 88 LEU A CA 1
ATOM 648 C C . LEU A 1 88 ? -8.319 1.092 -18.645 1.00 92.50 88 LEU A C 1
ATOM 650 O O . LEU A 1 88 ? -9.253 0.553 -18.052 1.00 92.50 88 LEU A O 1
ATOM 654 N N . ARG A 1 89 ? -8.463 2.248 -19.308 1.00 91.50 89 ARG A N 1
ATOM 655 C CA . ARG A 1 89 ? -9.760 2.933 -19.468 1.00 91.50 89 ARG A CA 1
ATOM 656 C C . ARG A 1 89 ? -10.706 2.198 -20.415 1.00 91.50 89 ARG A C 1
ATOM 658 O O . ARG A 1 89 ? -11.916 2.346 -20.284 1.00 91.50 89 ARG A O 1
ATOM 665 N N . ARG A 1 90 ? -10.166 1.439 -21.372 1.00 92.69 90 ARG A N 1
ATOM 666 C CA . ARG A 1 90 ? -10.942 0.680 -22.363 1.00 92.69 90 ARG A CA 1
ATOM 667 C C . ARG A 1 90 ? -11.328 -0.708 -21.855 1.00 92.69 90 ARG A C 1
ATOM 669 O O . ARG A 1 90 ? -12.394 -1.195 -22.216 1.00 92.69 90 ARG A O 1
ATOM 676 N N . ILE A 1 91 ? -10.496 -1.337 -21.020 1.00 90.00 91 ILE A N 1
ATOM 677 C CA . ILE A 1 91 ? -10.751 -2.680 -20.478 1.00 90.00 91 ILE A CA 1
ATOM 678 C C . ILE A 1 91 ? -12.008 -2.684 -19.580 1.00 90.00 91 ILE A C 1
ATOM 680 O O . ILE A 1 91 ? -12.051 -1.952 -18.586 1.00 90.00 91 ILE A O 1
ATOM 684 N N . PRO A 1 92 ? -13.008 -3.551 -19.844 1.00 84.50 92 PRO A N 1
ATOM 685 C CA . PRO A 1 92 ? -14.147 -3.725 -18.956 1.00 84.50 92 PRO A CA 1
ATOM 686 C C . PRO A 1 92 ? -13.701 -4.447 -17.679 1.00 84.50 92 PRO A C 1
ATOM 688 O O . PRO A 1 92 ? -13.471 -5.657 -17.668 1.00 84.50 92 PRO A O 1
ATOM 691 N N . GLN A 1 93 ? -13.606 -3.698 -16.581 1.00 75.25 93 GLN A N 1
ATOM 692 C CA . GLN A 1 93 ? -13.094 -4.191 -15.293 1.00 75.25 93 GLN A CA 1
ATOM 693 C C . GLN A 1 93 ? -13.922 -5.343 -14.694 1.00 75.25 93 GLN A C 1
ATOM 695 O O . GLN A 1 93 ? -13.413 -6.112 -13.886 1.00 75.25 93 GLN A O 1
ATOM 700 N N . ALA A 1 94 ? -15.194 -5.481 -15.087 1.00 72.88 94 ALA A N 1
ATOM 701 C CA . ALA A 1 94 ? -16.081 -6.533 -14.588 1.00 72.88 94 ALA A CA 1
ATOM 702 C C . ALA A 1 94 ? -15.859 -7.900 -15.256 1.00 72.88 94 ALA A C 1
ATOM 704 O O . ALA A 1 94 ? -16.081 -8.922 -14.617 1.00 72.88 94 ALA A O 1
ATOM 705 N N . THR A 1 95 ? -15.448 -7.927 -16.528 1.00 78.00 95 THR A N 1
ATOM 706 C CA . THR A 1 95 ? -15.349 -9.168 -17.320 1.00 78.00 95 THR A CA 1
ATOM 707 C C . THR A 1 95 ? -13.917 -9.535 -17.690 1.00 78.00 95 THR A C 1
ATOM 709 O O . THR A 1 95 ? -13.648 -10.693 -17.979 1.00 78.00 95 THR A O 1
ATOM 712 N N . MET A 1 96 ? -12.995 -8.568 -17.701 1.00 82.62 96 MET A N 1
ATOM 713 C CA . MET A 1 96 ? -11.594 -8.762 -18.096 1.00 82.62 96 MET A CA 1
ATOM 714 C C . MET A 1 96 ? -10.633 -8.231 -17.022 1.00 82.62 96 MET A C 1
ATOM 716 O O . MET A 1 96 ? -9.632 -7.578 -17.326 1.00 82.62 96 MET A O 1
ATOM 720 N N . SER A 1 97 ? -10.941 -8.507 -15.753 1.00 85.00 97 SER A N 1
ATOM 721 C CA . SER A 1 97 ? -10.124 -8.104 -14.600 1.00 85.00 97 SER A CA 1
ATOM 722 C C . SER A 1 97 ? -8.714 -8.699 -14.634 1.00 85.00 97 SER A C 1
ATOM 724 O O . SER A 1 97 ? -7.761 -8.019 -14.265 1.00 85.00 97 SER A O 1
ATOM 726 N N . GLU A 1 98 ? -8.558 -9.926 -15.140 1.00 86.38 98 GLU A N 1
ATOM 727 C CA . GLU A 1 98 ? -7.249 -10.564 -15.323 1.00 86.38 98 GLU A CA 1
ATOM 728 C C . GLU A 1 98 ? -6.356 -9.737 -16.257 1.00 86.38 98 GLU A C 1
ATOM 730 O O . GLU A 1 98 ? -5.196 -9.465 -15.943 1.00 86.38 98 GLU A O 1
ATOM 735 N N . PHE A 1 99 ? -6.908 -9.272 -17.384 1.00 90.69 99 PHE A N 1
ATOM 736 C CA . PHE A 1 99 ? -6.151 -8.461 -18.331 1.00 90.69 99 PHE A CA 1
ATOM 737 C C . PHE A 1 99 ? -5.794 -7.092 -17.739 1.00 90.69 99 PHE A C 1
ATOM 739 O O . PHE A 1 99 ? -4.644 -6.667 -17.839 1.00 90.69 99 PHE A O 1
ATOM 746 N N . ALA A 1 100 ? -6.730 -6.431 -17.050 1.00 91.25 100 ALA A N 1
ATOM 747 C CA . ALA A 1 100 ? -6.424 -5.196 -16.326 1.00 91.25 100 ALA A CA 1
ATOM 748 C C . ALA A 1 100 ? -5.315 -5.405 -15.276 1.00 91.25 100 ALA A C 1
ATOM 750 O O . ALA A 1 100 ? -4.400 -4.585 -15.179 1.00 91.25 100 ALA A O 1
ATOM 751 N N . GLY A 1 101 ? -5.355 -6.522 -14.543 1.00 91.38 101 GLY A N 1
ATOM 752 C CA . GLY A 1 101 ? -4.336 -6.904 -13.567 1.00 91.38 101 GLY A CA 1
ATOM 753 C C . GLY A 1 101 ? -2.960 -7.100 -14.202 1.00 91.38 101 GLY A C 1
ATOM 754 O O . GLY A 1 101 ? -1.979 -6.549 -13.711 1.00 91.38 101 GLY A O 1
ATOM 755 N N . ARG A 1 102 ? -2.882 -7.798 -15.341 1.00 94.12 102 ARG A N 1
ATOM 756 C CA . ARG A 1 102 ? -1.641 -7.956 -16.123 1.00 94.12 102 ARG A CA 1
ATOM 757 C C . ARG A 1 102 ? -1.035 -6.612 -16.532 1.00 94.12 102 ARG A C 1
ATOM 759 O O . ARG A 1 102 ? 0.155 -6.385 -16.320 1.00 94.12 102 ARG A O 1
ATOM 766 N N . VAL A 1 103 ? -1.859 -5.680 -17.018 1.00 94.94 103 VAL A N 1
ATOM 767 C CA . VAL A 1 103 ? -1.407 -4.321 -17.365 1.00 94.94 103 VAL A CA 1
ATOM 768 C C . VAL A 1 103 ? -0.885 -3.571 -16.135 1.00 94.94 103 VAL A C 1
ATOM 770 O O . VAL A 1 103 ? 0.191 -2.975 -16.190 1.00 94.94 103 VAL A O 1
ATOM 773 N N . GLN A 1 104 ? -1.594 -3.628 -15.004 1.00 92.19 104 GLN A N 1
ATOM 774 C CA . GLN A 1 104 ? -1.154 -2.991 -13.756 1.00 92.19 104 GLN A CA 1
ATOM 775 C C . GLN A 1 104 ? 0.152 -3.593 -13.218 1.00 92.19 104 GLN A C 1
ATOM 777 O O . GLN A 1 104 ? 1.040 -2.847 -12.809 1.00 92.19 104 GLN A O 1
ATOM 782 N N . VAL A 1 105 ? 0.309 -4.920 -13.267 1.00 93.25 105 VAL A N 1
ATOM 783 C CA . VAL A 1 105 ? 1.543 -5.618 -12.871 1.00 93.25 105 VAL A CA 1
ATOM 784 C C . VAL A 1 105 ? 2.705 -5.223 -13.780 1.00 93.25 105 VAL A C 1
ATOM 786 O O . VAL A 1 105 ? 3.809 -4.972 -13.297 1.00 93.25 105 VAL A O 1
ATOM 789 N N . PHE A 1 106 ? 2.472 -5.114 -15.088 1.00 93.69 106 PHE A N 1
ATOM 790 C CA . PHE A 1 106 ? 3.488 -4.653 -16.030 1.00 93.69 106 PHE A CA 1
ATOM 791 C C . PHE A 1 106 ? 3.953 -3.225 -15.712 1.00 93.69 106 PHE A C 1
ATOM 793 O O . PHE A 1 106 ? 5.160 -2.975 -15.692 1.00 93.69 106 PHE A O 1
ATOM 800 N N . VAL A 1 107 ? 3.029 -2.309 -15.399 1.00 91.44 107 VAL A N 1
ATOM 801 C CA . VAL A 1 107 ? 3.361 -0.940 -14.967 1.00 91.44 107 VAL A CA 1
ATOM 802 C C . VAL A 1 107 ? 4.118 -0.938 -13.637 1.00 91.44 107 VAL A C 1
ATOM 804 O O . VAL A 1 107 ? 5.170 -0.309 -13.546 1.00 91.44 107 VAL A O 1
ATOM 807 N N . GLY A 1 108 ? 3.636 -1.678 -12.635 1.00 90.06 108 GLY A N 1
ATOM 808 C CA . GLY A 1 108 ? 4.265 -1.762 -11.313 1.00 90.06 108 GLY A CA 1
ATOM 809 C C . GLY A 1 108 ? 5.687 -2.327 -11.352 1.00 90.06 108 GLY A C 1
ATOM 810 O O . GLY A 1 108 ? 6.558 -1.838 -10.646 1.00 90.06 108 GLY A O 1
ATOM 811 N N . ASN A 1 109 ? 5.952 -3.287 -12.240 1.00 89.38 109 ASN A N 1
ATOM 812 C CA . ASN A 1 109 ? 7.282 -3.877 -12.432 1.00 89.38 109 ASN A CA 1
ATOM 813 C C . ASN A 1 109 ? 8.202 -3.051 -13.348 1.00 89.38 109 ASN A C 1
ATOM 815 O O . ASN A 1 109 ? 9.331 -3.466 -13.618 1.00 89.38 109 ASN A O 1
ATOM 819 N N . SER A 1 110 ? 7.717 -1.938 -13.904 1.00 88.50 110 SER A N 1
ATOM 820 C CA . SER A 1 110 ? 8.487 -1.110 -14.839 1.00 88.50 110 SER A CA 1
ATOM 821 C C . SER A 1 110 ? 9.282 0.007 -14.178 1.00 88.50 110 SER A C 1
ATOM 823 O O . SER A 1 110 ? 10.200 0.536 -14.802 1.00 88.50 110 SER A O 1
ATOM 825 N N . PHE A 1 111 ? 8.957 0.348 -12.933 1.00 87.38 111 PHE A N 1
ATOM 826 C CA . PHE A 1 111 ? 9.590 1.427 -12.185 1.00 87.38 111 PHE A CA 1
ATOM 827 C C . PHE A 1 111 ? 9.990 0.948 -10.788 1.00 87.38 111 PHE A C 1
ATOM 829 O O . PHE A 1 111 ? 9.470 -0.051 -10.297 1.00 87.38 111 PHE A O 1
ATOM 836 N N . ALA A 1 112 ? 10.921 1.664 -10.157 1.00 86.25 112 ALA A N 1
ATOM 837 C CA . ALA A 1 112 ? 11.300 1.422 -8.767 1.00 86.25 112 ALA A CA 1
ATOM 838 C C . ALA A 1 112 ? 10.091 1.581 -7.829 1.00 86.25 112 ALA A C 1
ATOM 840 O O . ALA A 1 112 ? 9.215 2.415 -8.070 1.00 86.25 112 ALA A O 1
ATOM 841 N N . LEU A 1 113 ? 10.069 0.853 -6.712 1.00 85.19 113 LEU A N 1
ATOM 842 C CA . LEU A 1 113 ? 8.966 0.884 -5.741 1.00 85.19 113 LEU A CA 1
ATOM 843 C C . LEU A 1 113 ? 8.746 2.272 -5.118 1.00 85.19 113 LEU A C 1
ATOM 845 O O . LEU A 1 113 ? 7.635 2.610 -4.713 1.00 85.19 113 LEU A O 1
ATOM 849 N N . SER A 1 114 ? 9.801 3.083 -5.027 1.00 87.19 114 SER A N 1
ATOM 850 C CA . SER A 1 114 ? 9.755 4.461 -4.518 1.00 87.19 114 SER A CA 1
ATOM 851 C C . SER A 1 114 ? 9.359 5.504 -5.568 1.00 87.19 114 SER A C 1
ATOM 853 O O . SER A 1 114 ? 9.335 6.699 -5.265 1.00 87.19 114 SER A O 1
ATOM 855 N N . GLU A 1 115 ? 9.090 5.093 -6.808 1.00 87.81 115 GLU A N 1
ATOM 856 C CA . GLU A 1 115 ? 8.732 6.017 -7.878 1.00 87.81 115 GLU A CA 1
ATOM 857 C C . GLU A 1 115 ? 7.397 6.705 -7.581 1.00 87.81 115 GLU A C 1
ATOM 859 O O . GLU A 1 115 ? 6.398 6.061 -7.254 1.00 87.81 115 GLU A O 1
ATOM 864 N N . ARG A 1 116 ? 7.352 8.035 -7.724 1.00 84.31 116 ARG A N 1
ATOM 865 C CA . ARG A 1 116 ? 6.207 8.845 -7.270 1.00 84.31 116 ARG A CA 1
ATOM 866 C C . ARG A 1 116 ? 4.893 8.476 -7.956 1.00 84.31 116 ARG A C 1
ATOM 868 O O . ARG A 1 116 ? 3.842 8.640 -7.346 1.00 84.31 116 ARG A O 1
ATOM 875 N N . SER A 1 117 ? 4.943 8.008 -9.203 1.00 81.50 117 SER A N 1
ATOM 876 C CA . SER A 1 117 ? 3.765 7.565 -9.958 1.00 81.50 117 SER A CA 1
ATOM 877 C C . SER A 1 117 ? 3.216 6.213 -9.488 1.00 81.50 117 SER A C 1
ATOM 879 O O . SER A 1 117 ? 2.032 5.952 -9.678 1.00 81.50 117 SER A O 1
ATOM 881 N N . GLY A 1 118 ? 4.048 5.374 -8.862 1.00 84.62 118 GLY A N 1
ATOM 882 C CA . GLY A 1 118 ? 3.676 4.055 -8.344 1.00 84.62 118 GLY A CA 1
ATOM 883 C C . GLY A 1 118 ? 3.139 4.073 -6.911 1.00 84.62 118 GLY A C 1
ATOM 884 O O . GLY A 1 118 ? 2.645 3.058 -6.425 1.00 84.62 118 GLY A O 1
ATOM 885 N N . VAL A 1 119 ? 3.204 5.219 -6.225 1.00 89.06 119 VAL A N 1
ATOM 886 C CA . VAL A 1 119 ? 2.745 5.372 -4.840 1.00 89.06 119 VAL A CA 1
ATOM 887 C C . VAL A 1 119 ? 1.622 6.403 -4.723 1.00 89.06 119 VAL A C 1
ATOM 889 O O . VAL A 1 119 ? 1.701 7.520 -5.224 1.00 89.06 119 VAL A O 1
ATOM 892 N N . ASN A 1 120 ? 0.567 6.068 -3.980 1.00 90.75 120 ASN A N 1
ATOM 893 C CA . ASN A 1 120 ? -0.545 6.985 -3.706 1.00 90.75 120 ASN A CA 1
ATOM 894 C C . ASN A 1 120 ? -0.145 8.057 -2.668 1.00 90.75 120 ASN A C 1
ATOM 896 O O . ASN A 1 120 ? -0.625 8.019 -1.537 1.00 90.75 120 ASN A O 1
ATOM 900 N N . LEU A 1 121 ? 0.750 8.995 -2.997 1.00 89.00 121 LEU A N 1
ATOM 901 C CA . LEU A 1 121 ? 1.282 9.992 -2.047 1.00 89.00 121 LEU A CA 1
ATOM 902 C C . LEU A 1 121 ? 0.209 10.891 -1.422 1.00 89.00 121 LEU A C 1
ATOM 904 O O . LEU A 1 121 ? 0.379 11.323 -0.284 1.00 89.00 121 LEU A O 1
ATOM 908 N N . ARG A 1 122 ? -0.895 11.146 -2.130 1.00 86.56 122 ARG A N 1
ATOM 909 C CA . ARG A 1 122 ? -2.018 11.932 -1.601 1.00 86.56 122 ARG A CA 1
ATOM 910 C C . ARG A 1 122 ? -2.821 11.188 -0.543 1.00 86.56 122 ARG A C 1
ATOM 912 O O . ARG A 1 122 ? -3.460 11.820 0.281 1.00 86.56 122 ARG A O 1
ATOM 919 N N . GLY A 1 123 ? -2.753 9.856 -0.539 1.00 85.69 123 GLY A N 1
ATOM 920 C CA . GLY A 1 123 ? -3.581 9.051 0.352 1.00 85.69 123 GLY A CA 1
ATOM 921 C C . GLY A 1 123 ? -5.055 9.093 -0.027 1.00 85.69 123 GLY A C 1
ATOM 922 O O . GLY A 1 123 ? -5.896 8.927 0.849 1.00 85.69 123 GLY A O 1
ATOM 923 N N . ASP A 1 124 ? -5.351 9.298 -1.313 1.00 87.56 124 ASP A N 1
ATOM 924 C CA . ASP A 1 124 ? -6.719 9.313 -1.815 1.00 87.56 124 ASP A CA 1
ATOM 925 C C . ASP A 1 124 ? -7.336 7.919 -1.653 1.00 87.56 124 ASP A C 1
ATOM 927 O O . ASP A 1 124 ? -6.693 6.904 -1.946 1.00 87.56 124 ASP A O 1
ATOM 931 N N . PHE A 1 125 ? -8.572 7.870 -1.163 1.00 88.25 125 PHE A N 1
ATOM 932 C CA . PHE A 1 125 ? -9.318 6.627 -0.999 1.00 88.25 125 PHE A CA 1
ATOM 933 C C . PHE A 1 125 ? -10.054 6.270 -2.288 1.00 88.25 125 PHE A C 1
ATOM 935 O O . PHE A 1 125 ? -10.706 7.124 -2.895 1.00 88.25 125 PHE A O 1
ATOM 942 N N . ASP A 1 126 ? -9.990 5.000 -2.686 1.00 85.38 126 ASP A N 1
ATOM 943 C CA . ASP A 1 126 ? -10.783 4.500 -3.804 1.00 85.38 126 ASP A CA 1
ATOM 944 C C . ASP A 1 126 ? -12.227 4.233 -3.355 1.00 85.38 126 ASP A C 1
ATOM 946 O O . ASP A 1 126 ? -12.493 3.374 -2.515 1.00 85.38 126 ASP A O 1
ATOM 950 N N . ARG A 1 127 ? -13.169 4.977 -3.941 1.00 82.19 127 ARG A N 1
ATOM 951 C CA . ARG A 1 127 ? -14.610 4.873 -3.665 1.00 82.19 127 ARG A CA 1
ATOM 952 C C . ARG A 1 127 ? -15.383 4.148 -4.772 1.00 82.19 127 ARG A C 1
ATOM 954 O O . ARG A 1 127 ? -16.606 4.064 -4.712 1.00 82.19 127 ARG A O 1
ATOM 961 N N . THR A 1 128 ? -14.707 3.629 -5.795 1.00 74.06 128 THR A N 1
ATOM 962 C CA . THR A 1 128 ? -15.363 3.017 -6.967 1.00 74.06 128 THR A CA 1
ATOM 963 C C . THR A 1 128 ? -15.962 1.636 -6.683 1.00 74.06 128 THR A C 1
ATOM 965 O O . THR A 1 128 ? -16.852 1.174 -7.401 1.00 74.06 128 THR A O 1
ATOM 968 N N . SER A 1 129 ? -15.490 0.964 -5.631 1.00 67.19 129 SER A N 1
ATOM 969 C CA . SER A 1 129 ? -15.895 -0.404 -5.279 1.00 67.19 129 SER A CA 1
ATOM 970 C C . SER A 1 129 ? -16.809 -0.491 -4.056 1.00 67.19 129 SER A C 1
ATOM 972 O O . SER A 1 129 ? -17.049 -1.590 -3.560 1.00 67.19 129 SER A O 1
ATOM 974 N N . VAL A 1 130 ? -17.353 0.637 -3.586 1.00 70.69 130 VAL A N 1
ATOM 975 C CA . VAL A 1 130 ? -18.279 0.635 -2.448 1.00 70.69 130 VAL A CA 1
ATOM 976 C C . VAL A 1 130 ? -19.592 -0.023 -2.850 1.00 70.69 130 VAL A C 1
ATOM 978 O O . VAL A 1 130 ? -20.257 0.394 -3.799 1.00 70.69 130 VAL A O 1
ATOM 981 N N . ALA A 1 131 ? -19.954 -1.061 -2.104 1.00 68.31 131 ALA A N 1
ATOM 982 C CA . ALA A 1 131 ? -21.257 -1.697 -2.156 1.00 68.31 131 ALA A CA 1
ATOM 983 C C . ALA A 1 131 ? -22.360 -0.657 -1.905 1.00 68.31 131 ALA A C 1
ATOM 985 O O . ALA A 1 131 ? -22.467 -0.124 -0.801 1.00 68.31 131 ALA A O 1
ATOM 986 N N . GLN A 1 132 ? -23.178 -0.366 -2.918 1.00 66.25 132 GLN A N 1
ATOM 987 C CA . GLN A 1 132 ? -24.383 0.434 -2.713 1.00 66.25 132 GLN A CA 1
ATOM 988 C C . GLN A 1 132 ? -25.482 -0.474 -2.147 1.00 66.25 132 GLN A C 1
ATOM 990 O O . GLN A 1 132 ? -25.754 -1.525 -2.743 1.00 66.25 132 GLN A O 1
ATOM 995 N N . PRO A 1 133 ? -26.086 -0.119 -1.000 1.00 66.38 133 PRO A N 1
ATOM 996 C CA . PRO A 1 133 ? -27.228 -0.856 -0.485 1.00 66.38 133 PRO A CA 1
ATOM 997 C C . PRO A 1 133 ? -28.390 -0.738 -1.474 1.00 66.38 133 PRO A C 1
ATOM 999 O O . PRO A 1 133 ? -28.589 0.301 -2.105 1.00 66.38 133 PRO A O 1
ATOM 1002 N N . ALA A 1 134 ? -29.160 -1.811 -1.620 1.00 69.25 134 ALA A N 1
ATOM 1003 C CA . ALA A 1 134 ? -30.423 -1.739 -2.333 1.00 69.25 134 ALA A CA 1
ATOM 1004 C C . ALA A 1 134 ? -31.384 -0.800 -1.578 1.00 69.25 134 ALA A C 1
ATOM 1006 O O . ALA A 1 134 ? -31.395 -0.774 -0.344 1.00 69.25 134 ALA A O 1
ATOM 1007 N N . ASN A 1 135 ? -32.209 -0.053 -2.316 1.00 65.25 135 ASN A N 1
ATOM 1008 C CA . ASN A 1 135 ? -33.339 0.676 -1.737 1.00 65.25 135 ASN A CA 1
ATOM 1009 C C . ASN A 1 135 ? -34.398 -0.351 -1.315 1.00 65.25 135 ASN A C 1
ATOM 1011 O O . ASN A 1 135 ? -35.211 -0.773 -2.134 1.00 65.25 135 ASN A O 1
ATOM 1015 N N . VAL A 1 136 ? -34.338 -0.799 -0.061 1.00 63.19 136 VAL A N 1
ATOM 1016 C CA . VAL A 1 136 ? -35.320 -1.721 0.527 1.00 63.19 136 VAL A CA 1
ATOM 1017 C C . VAL A 1 136 ? -36.381 -0.891 1.252 1.00 63.19 136 VAL A C 1
ATOM 1019 O O . VAL A 1 136 ? -36.026 0.017 2.001 1.00 63.19 136 VAL A O 1
ATOM 1022 N N . SER A 1 137 ? -37.663 -1.161 0.991 1.00 58.69 137 SER A N 1
ATOM 1023 C CA . SER A 1 137 ? -38.807 -0.364 1.465 1.00 58.69 137 SER A CA 1
ATOM 1024 C C . SER A 1 137 ? -39.264 -0.666 2.895 1.00 58.69 137 SER A C 1
ATOM 1026 O O . SER A 1 137 ? -40.109 0.066 3.403 1.00 58.69 137 SER A O 1
ATOM 1028 N N . ASP A 1 138 ? -38.718 -1.699 3.546 1.00 55.78 138 ASP A N 1
ATOM 1029 C CA . ASP A 1 138 ? -39.314 -2.270 4.758 1.00 55.78 138 ASP A CA 1
ATOM 1030 C C . ASP A 1 138 ? -38.377 -2.194 5.982 1.00 55.78 138 ASP A C 1
ATOM 1032 O O . ASP A 1 138 ? -37.159 -2.361 5.887 1.00 55.78 138 ASP A O 1
ATOM 1036 N N . GLU A 1 139 ? -38.973 -1.978 7.159 1.00 53.19 139 GLU A N 1
ATOM 1037 C CA . GLU A 1 139 ? -38.320 -1.864 8.477 1.00 53.19 139 GLU A CA 1
ATOM 1038 C C . GLU A 1 139 ? -37.621 -3.165 8.944 1.00 53.19 139 GLU A C 1
ATOM 1040 O O . GLU A 1 139 ? -36.775 -3.132 9.843 1.00 53.19 139 GLU A O 1
ATOM 1045 N N . GLU A 1 140 ? -37.923 -4.313 8.319 1.00 53.97 140 GLU A N 1
ATOM 1046 C CA . GLU A 1 140 ? -37.420 -5.648 8.698 1.00 53.97 140 GLU A CA 1
ATOM 1047 C C . GLU A 1 140 ? -35.936 -5.896 8.369 1.00 53.97 140 GLU A C 1
ATOM 1049 O O . GLU A 1 140 ? -35.348 -6.872 8.843 1.00 53.97 140 GLU A O 1
ATOM 1054 N N . ASP A 1 141 ? -35.290 -4.983 7.643 1.00 67.44 141 ASP A N 1
ATOM 1055 C CA . ASP A 1 141 ? -33.898 -5.119 7.209 1.00 67.44 141 ASP A CA 1
ATOM 1056 C C . ASP A 1 141 ? -32.961 -4.060 7.832 1.00 67.44 141 ASP A C 1
ATOM 1058 O O . ASP A 1 141 ? -31.947 -3.664 7.247 1.00 67.44 141 ASP A O 1
ATOM 1062 N N . SER A 1 142 ? -33.232 -3.633 9.076 1.00 80.88 142 SER A N 1
ATOM 1063 C CA . SER A 1 142 ? -32.339 -2.721 9.825 1.00 80.88 142 SER A CA 1
ATOM 1064 C C . SER A 1 142 ? -30.902 -3.258 9.940 1.00 80.88 142 SER A C 1
ATOM 1066 O O . SER A 1 142 ? -29.935 -2.493 9.871 1.00 80.88 142 SER A O 1
ATOM 1068 N N . VAL A 1 143 ? -30.747 -4.586 10.031 1.00 86.44 143 VAL A N 1
ATOM 1069 C CA . VAL A 1 143 ? -29.449 -5.280 10.028 1.00 86.44 143 VAL A CA 1
ATOM 1070 C C . VAL A 1 143 ? -28.744 -5.122 8.685 1.00 86.44 143 VAL A C 1
ATOM 1072 O O . VAL A 1 143 ? -27.548 -4.850 8.667 1.00 86.44 143 VAL A O 1
ATOM 1075 N N . TYR A 1 144 ? -29.465 -5.251 7.568 1.00 88.81 144 TYR A N 1
ATOM 1076 C CA . TYR A 1 144 ? -28.905 -5.079 6.229 1.00 88.81 144 TYR A CA 1
ATOM 1077 C C . TYR A 1 144 ? -28.418 -3.645 6.015 1.00 88.81 144 TYR A C 1
ATOM 1079 O O . TYR A 1 144 ? -27.271 -3.440 5.615 1.00 88.81 144 TYR A O 1
ATOM 1087 N N . GLN A 1 145 ? -29.250 -2.655 6.354 1.00 87.69 145 GLN A N 1
ATOM 1088 C CA . GLN A 1 145 ? -28.886 -1.244 6.217 1.00 87.69 145 GLN A CA 1
ATOM 1089 C C . GLN A 1 145 ? -27.703 -0.877 7.121 1.00 87.69 145 GLN A C 1
ATOM 1091 O O . GLN A 1 145 ? -26.753 -0.243 6.666 1.00 87.69 145 GLN A O 1
ATOM 1096 N N . SER A 1 146 ? -27.705 -1.343 8.375 1.00 88.88 146 SER A N 1
ATOM 1097 C CA . SER A 1 146 ? -26.586 -1.128 9.302 1.00 88.88 146 SER A CA 1
ATOM 1098 C C . SER A 1 146 ? -25.305 -1.812 8.818 1.00 88.88 146 SER A C 1
ATOM 1100 O O . SER A 1 146 ? -24.222 -1.239 8.879 1.00 88.88 146 SER A O 1
ATOM 1102 N N . PHE A 1 147 ? -25.401 -3.039 8.305 1.00 90.75 147 PHE A N 1
ATOM 1103 C CA . PHE A 1 147 ? -24.239 -3.786 7.835 1.00 90.75 147 PHE A CA 1
ATOM 1104 C C . PHE A 1 147 ? -23.588 -3.132 6.610 1.00 90.75 147 PHE A C 1
ATOM 1106 O O . PHE A 1 147 ? -22.366 -2.999 6.560 1.00 90.75 147 PHE A O 1
ATOM 1113 N N . TRP A 1 148 ? -24.376 -2.698 5.623 1.00 89.56 148 TRP A N 1
ATOM 1114 C CA . TRP A 1 148 ? -23.827 -2.075 4.416 1.00 89.56 148 TRP A CA 1
ATOM 1115 C C . TRP A 1 148 ? -23.446 -0.607 4.614 1.00 89.56 148 TRP A C 1
ATOM 1117 O O . TRP A 1 148 ? -22.514 -0.144 3.956 1.00 89.56 148 TRP A O 1
ATOM 1127 N N . SER A 1 149 ? -24.060 0.112 5.560 1.00 88.31 149 SER A N 1
ATOM 1128 C CA . SER A 1 149 ? -23.566 1.438 5.954 1.00 88.31 149 SER A CA 1
ATOM 1129 C C . SER A 1 149 ? -22.163 1.352 6.567 1.00 88.31 149 SER A C 1
ATOM 1131 O O . SER A 1 149 ? -21.316 2.192 6.269 1.00 88.31 149 SER A O 1
ATOM 1133 N N . MET A 1 150 ? -21.853 0.276 7.306 1.00 92.00 150 MET A N 1
ATOM 1134 C CA . MET A 1 150 ? -20.502 -0.003 7.817 1.00 92.00 150 MET A CA 1
ATOM 1135 C C . MET A 1 150 ? -19.437 -0.003 6.709 1.00 92.00 150 MET A C 1
ATOM 1137 O O . MET A 1 150 ? -18.348 0.541 6.891 1.00 92.00 150 MET A O 1
ATOM 1141 N N . GLN A 1 151 ? -19.749 -0.592 5.550 1.00 90.69 151 GLN A N 1
ATOM 1142 C CA . GLN A 1 151 ? -18.817 -0.691 4.420 1.00 90.69 151 GLN A CA 1
ATOM 1143 C C . GLN A 1 151 ? -18.447 0.676 3.834 1.00 90.69 151 GLN A C 1
ATOM 1145 O O . GLN A 1 151 ? -17.340 0.850 3.325 1.00 90.69 151 GLN A O 1
ATOM 1150 N N . GLN A 1 152 ? -19.332 1.668 3.950 1.00 89.12 152 GLN A N 1
ATOM 1151 C CA . GLN A 1 152 ? -19.043 3.035 3.516 1.00 89.12 152 GLN A CA 1
ATOM 1152 C C . GLN A 1 152 ? -17.935 3.663 4.371 1.00 89.12 152 GLN A C 1
ATOM 1154 O O . GLN A 1 152 ? -17.048 4.323 3.830 1.00 89.12 152 GLN A O 1
ATOM 1159 N N . PHE A 1 153 ? -17.919 3.387 5.680 1.00 92.44 153 PHE A N 1
ATOM 1160 C CA . PHE A 1 153 ? -16.838 3.829 6.565 1.00 92.44 153 PHE A CA 1
ATOM 1161 C C . PHE A 1 153 ? -15.509 3.150 6.230 1.00 92.44 153 PHE A C 1
ATOM 1163 O O . PHE A 1 153 ? -14.475 3.811 6.249 1.00 92.44 153 PHE A O 1
ATOM 1170 N N . PHE A 1 154 ? -15.511 1.857 5.877 1.00 92.94 154 PHE A N 1
ATOM 1171 C CA . PHE A 1 154 ? -14.284 1.180 5.438 1.00 92.94 154 PHE A CA 1
ATOM 1172 C C . PHE A 1 154 ? -13.686 1.813 4.180 1.00 92.94 154 PHE A C 1
ATOM 1174 O O . PHE A 1 154 ? -12.464 1.890 4.062 1.00 92.94 154 PHE A O 1
ATOM 1181 N N . ALA A 1 155 ? -14.534 2.285 3.266 1.00 90.50 155 ALA A N 1
ATOM 1182 C CA . ALA A 1 155 ? -14.099 2.939 2.041 1.00 90.50 155 ALA A CA 1
ATOM 1183 C C . ALA A 1 155 ? -13.618 4.381 2.253 1.00 90.50 155 ALA A C 1
ATOM 1185 O O . ALA A 1 155 ? -12.652 4.798 1.620 1.00 90.50 155 ALA A O 1
ATOM 1186 N N . ASP A 1 156 ? -14.267 5.147 3.133 1.00 90.75 156 ASP A N 1
ATOM 1187 C CA . ASP A 1 156 ? -13.823 6.490 3.509 1.00 90.75 156 ASP A CA 1
ATOM 1188 C C . ASP A 1 156 ? -13.850 6.680 5.036 1.00 90.75 156 ASP A C 1
ATOM 1190 O O . ASP A 1 156 ? -14.865 7.095 5.606 1.00 90.75 156 ASP A O 1
ATOM 1194 N N . PRO A 1 157 ? -12.712 6.453 5.716 1.00 92.38 157 PRO A N 1
ATOM 1195 C CA . PRO A 1 157 ? -12.596 6.668 7.154 1.00 92.38 157 PRO A CA 1
ATOM 1196 C C . PRO A 1 157 ? -12.859 8.108 7.605 1.00 92.38 157 PRO A C 1
ATOM 1198 O O . PRO A 1 157 ? -13.152 8.326 8.780 1.00 92.38 157 PRO A O 1
ATOM 1201 N N . GLN A 1 158 ? -12.780 9.100 6.707 1.00 89.31 158 GLN A N 1
ATOM 1202 C CA . GLN A 1 158 ? -13.075 10.492 7.057 1.00 89.31 158 GLN A CA 1
ATOM 1203 C C . GLN A 1 158 ? -14.568 10.720 7.335 1.00 89.31 158 GLN A C 1
ATOM 1205 O O . GLN A 1 158 ? -14.928 11.727 7.943 1.00 89.31 158 GLN A O 1
ATOM 1210 N N . LEU A 1 159 ? -15.447 9.793 6.939 1.00 90.06 159 LEU A N 1
ATOM 1211 C CA . LEU A 1 159 ? -16.873 9.853 7.274 1.00 90.06 159 LEU A CA 1
ATOM 1212 C C . LEU A 1 159 ? -17.133 9.785 8.784 1.00 90.06 159 LEU A C 1
ATOM 1214 O O . LEU A 1 159 ? -18.177 10.245 9.235 1.00 90.06 159 LEU A O 1
ATOM 1218 N N . LEU A 1 160 ? -16.177 9.287 9.577 1.00 91.31 160 LEU A N 1
ATOM 1219 C CA . LEU A 1 160 ? -16.282 9.292 11.036 1.00 91.31 160 LEU A CA 1
ATOM 1220 C C . LEU A 1 160 ? -16.382 10.707 11.626 1.00 91.31 160 LEU A C 1
ATOM 1222 O O . LEU A 1 160 ? -17.010 10.873 12.667 1.00 91.31 160 LEU A O 1
ATOM 1226 N N . THR A 1 161 ? -15.769 11.706 10.979 1.00 87.06 161 THR A N 1
ATOM 1227 C CA . THR A 1 161 ? -15.631 13.073 11.515 1.00 87.06 161 THR A CA 1
ATOM 1228 C C . THR A 1 161 ? -16.248 14.161 10.633 1.00 87.06 161 THR A C 1
ATOM 1230 O O . THR A 1 161 ? -16.334 15.302 11.069 1.00 87.06 161 THR A O 1
ATOM 1233 N N . LYS A 1 162 ? -16.667 13.848 9.398 1.00 79.81 162 LYS A N 1
ATOM 1234 C CA . LYS A 1 162 ? -17.261 14.821 8.456 1.00 79.81 162 LYS A CA 1
ATOM 1235 C C . LYS A 1 162 ? -18.740 15.159 8.715 1.00 79.81 162 LYS A C 1
ATOM 1237 O O . LYS A 1 162 ? -19.238 16.095 8.096 1.00 79.81 162 LYS A O 1
ATOM 1242 N N . GLY A 1 163 ? -19.442 14.384 9.544 1.00 69.00 163 GLY A N 1
ATOM 1243 C CA . GLY A 1 163 ? -20.863 14.585 9.873 1.00 69.00 163 GLY A CA 1
ATOM 1244 C C . GLY A 1 163 ? -21.095 15.498 11.083 1.00 69.00 163 GLY A C 1
ATOM 1245 O O . GLY A 1 163 ? -20.184 16.186 11.534 1.00 69.00 163 GLY A O 1
ATOM 1246 N N . GLU A 1 164 ? -22.313 15.475 11.633 1.00 66.38 164 GLU A N 1
ATOM 1247 C CA . GLU A 1 164 ? -22.601 16.085 12.940 1.00 66.38 164 GLU A CA 1
ATOM 1248 C C . GLU A 1 164 ? -21.687 15.474 14.014 1.00 66.38 164 GLU A C 1
ATOM 1250 O O . GLU A 1 164 ? -21.508 14.248 14.052 1.00 66.38 164 GLU A O 1
ATOM 1255 N N . GLU A 1 165 ? -21.092 16.321 14.863 1.00 60.53 165 GLU A N 1
ATOM 1256 C CA . GLU A 1 165 ? -20.066 15.925 15.836 1.00 60.53 165 GLU A CA 1
ATOM 1257 C C . GLU A 1 165 ? -20.483 14.675 16.641 1.00 60.53 165 GLU A C 1
ATOM 1259 O O . GLU A 1 165 ? -21.517 14.651 17.305 1.00 60.53 165 GLU A O 1
ATOM 1264 N N . GLY A 1 166 ? -19.673 13.610 16.565 1.00 64.81 166 GLY A N 1
ATOM 1265 C CA . GLY A 1 166 ? -19.840 12.372 17.347 1.00 64.81 166 GLY A CA 1
ATOM 1266 C C . GLY A 1 166 ? -20.836 11.336 16.795 1.00 64.81 166 GLY A C 1
ATOM 1267 O O . GLY A 1 166 ? -20.908 10.211 17.303 1.00 64.81 166 GLY A O 1
ATOM 1268 N N . THR A 1 167 ? -21.587 11.645 15.733 1.00 83.31 167 THR A N 1
ATOM 1269 C CA . THR A 1 167 ? -22.595 10.709 15.187 1.00 83.31 167 THR A CA 1
ATOM 1270 C C . THR A 1 167 ? -21.986 9.605 14.315 1.00 83.31 167 THR A C 1
ATOM 1272 O O . THR A 1 167 ? -22.388 8.448 14.410 1.00 83.31 167 THR A O 1
ATOM 1275 N N . GLY A 1 168 ? -20.966 9.907 13.505 1.00 89.56 168 GLY A N 1
ATOM 1276 C CA . GLY A 1 168 ? -20.367 8.924 12.590 1.00 89.56 168 GLY A CA 1
ATOM 1277 C C . GLY A 1 168 ? -19.686 7.758 13.315 1.00 89.56 168 GLY A C 1
ATOM 1278 O O . GLY A 1 168 ? -19.823 6.596 12.930 1.00 89.56 168 GLY A O 1
ATOM 1279 N N . VAL A 1 169 ? -18.994 8.049 14.418 1.00 92.00 169 VAL A N 1
ATOM 1280 C CA . VAL A 1 169 ? -18.309 7.035 15.233 1.00 92.00 169 VAL A CA 1
ATOM 1281 C C . VAL A 1 169 ? -19.306 6.110 15.920 1.00 92.00 169 VAL A C 1
ATOM 1283 O O . VAL A 1 169 ? -19.140 4.889 15.895 1.00 92.00 169 VAL A O 1
ATOM 1286 N N . THR A 1 170 ? -20.365 6.676 16.497 1.00 92.12 170 THR A N 1
ATOM 1287 C CA . THR A 1 170 ? -21.425 5.900 17.148 1.00 92.12 170 THR A CA 1
ATOM 1288 C C . THR A 1 170 ? -22.191 5.043 16.139 1.00 92.12 170 THR A C 1
ATOM 1290 O O . THR A 1 170 ? -22.418 3.862 16.405 1.00 92.12 170 THR A O 1
ATOM 1293 N N . GLN A 1 171 ? -22.494 5.570 14.948 1.00 92.25 171 GLN A N 1
ATOM 1294 C CA . GLN A 1 171 ? -23.082 4.806 13.841 1.00 92.25 171 GLN A CA 1
ATOM 1295 C C . GLN A 1 171 ? -22.209 3.614 13.437 1.00 92.25 171 GLN A C 1
ATOM 1297 O O . GLN A 1 171 ? -22.704 2.487 13.372 1.00 92.25 171 GLN A O 1
ATOM 1302 N N . PHE A 1 172 ? -20.905 3.833 13.232 1.00 94.88 172 PHE A N 1
ATOM 1303 C CA . PHE A 1 172 ? -19.974 2.757 12.902 1.00 94.88 172 PHE A CA 1
ATOM 1304 C C . PHE A 1 172 ? -19.910 1.692 14.006 1.00 94.88 172 PHE A C 1
ATOM 1306 O O . PHE A 1 172 ? -19.992 0.499 13.716 1.00 94.88 172 PHE A O 1
ATOM 1313 N N . ILE A 1 173 ? -19.784 2.097 15.275 1.00 94.88 173 ILE A N 1
ATOM 1314 C CA . ILE A 1 173 ? -19.705 1.162 16.409 1.00 94.88 173 ILE A CA 1
ATOM 1315 C C . ILE A 1 173 ? -20.986 0.332 16.523 1.00 94.88 173 ILE A C 1
ATOM 1317 O O . ILE A 1 173 ? -20.905 -0.879 16.751 1.00 94.88 173 ILE A O 1
ATOM 1321 N N . ASN A 1 174 ? -22.154 0.953 16.346 1.00 93.94 174 ASN A N 1
ATOM 1322 C CA . ASN A 1 174 ? -23.439 0.260 16.368 1.00 93.94 174 ASN A CA 1
ATOM 1323 C C . ASN A 1 174 ? -23.519 -0.769 15.235 1.00 93.94 174 ASN A C 1
ATOM 1325 O O . ASN A 1 174 ? -23.778 -1.945 15.493 1.00 93.94 174 ASN A O 1
ATOM 1329 N N . ALA A 1 175 ? -23.200 -0.361 14.005 1.00 94.25 175 ALA A N 1
ATOM 1330 C CA . ALA A 1 175 ? -23.177 -1.240 12.841 1.00 94.25 175 ALA A CA 1
ATOM 1331 C C . ALA A 1 175 ? -22.195 -2.416 13.000 1.00 94.25 175 ALA A C 1
ATOM 1333 O O . ALA A 1 175 ? -22.555 -3.574 12.772 1.00 94.25 175 ALA A O 1
ATOM 1334 N N . ALA A 1 176 ? -20.974 -2.144 13.470 1.00 95.94 176 ALA A N 1
ATOM 1335 C CA . ALA A 1 176 ? -19.967 -3.166 13.734 1.00 95.94 176 ALA A CA 1
ATOM 1336 C C . ALA A 1 176 ? -20.402 -4.124 14.848 1.00 95.94 176 ALA A C 1
ATOM 1338 O O . ALA A 1 176 ? -20.189 -5.331 14.749 1.00 95.94 176 ALA A O 1
ATOM 1339 N N . THR A 1 177 ? -21.047 -3.611 15.897 1.00 95.25 177 THR A N 1
ATOM 1340 C CA . THR A 1 177 ? -21.566 -4.435 16.994 1.00 95.25 177 THR A CA 1
ATOM 1341 C C . THR A 1 177 ? -22.675 -5.365 16.517 1.00 95.25 177 THR A C 1
ATOM 1343 O O . THR A 1 177 ? -22.651 -6.540 16.877 1.00 95.25 177 THR A O 1
ATOM 1346 N N . ILE A 1 178 ? -23.591 -4.877 15.675 1.00 93.25 178 ILE A N 1
ATOM 1347 C CA . ILE A 1 178 ? -24.639 -5.697 15.050 1.00 93.25 178 ILE A CA 1
ATOM 1348 C C . ILE A 1 178 ? -24.000 -6.817 14.220 1.00 93.25 178 ILE A C 1
ATOM 1350 O O . ILE A 1 178 ? -24.313 -7.986 14.435 1.00 93.25 178 ILE A O 1
ATOM 1354 N N . ALA A 1 179 ? -23.047 -6.487 13.342 1.00 93.81 179 ALA A N 1
ATOM 1355 C CA . ALA A 1 179 ? -22.353 -7.476 12.515 1.00 93.81 179 ALA A CA 1
ATOM 1356 C C . ALA A 1 179 ? -21.638 -8.551 13.359 1.00 93.81 179 ALA A C 1
ATOM 1358 O O . ALA A 1 179 ? -21.766 -9.746 13.094 1.00 93.81 179 ALA A O 1
ATOM 1359 N N . LEU A 1 180 ? -20.927 -8.139 14.414 1.00 94.81 180 LEU A N 1
ATOM 1360 C CA . LEU A 1 180 ? -20.237 -9.048 15.335 1.00 94.81 180 LEU A CA 1
ATOM 1361 C C . LEU A 1 180 ? -21.201 -9.961 16.107 1.00 94.81 180 LEU A C 1
ATOM 1363 O O . LEU A 1 180 ? -20.853 -11.110 16.388 1.00 94.81 180 LEU A O 1
ATOM 1367 N N . GLU A 1 181 ? -22.389 -9.478 16.474 1.00 93.75 181 GLU A N 1
ATOM 1368 C CA . GLU A 1 181 ? -23.406 -10.311 17.122 1.00 93.75 181 GLU A CA 1
ATOM 1369 C C . GLU A 1 181 ? -24.034 -11.310 16.147 1.00 93.75 181 GLU A C 1
ATOM 1371 O O . GLU A 1 181 ? -24.186 -12.480 16.499 1.00 93.75 181 GLU A O 1
ATOM 1376 N N . GLU A 1 182 ? -24.322 -10.910 14.909 1.00 92.00 182 GLU A N 1
ATOM 1377 C CA . GLU A 1 182 ? -24.840 -11.824 13.882 1.00 92.00 182 GLU A CA 1
ATOM 1378 C C . GLU A 1 182 ? -23.828 -12.918 13.509 1.00 92.00 182 GLU A C 1
ATOM 1380 O O . GLU A 1 182 ? -24.182 -14.097 13.394 1.00 92.00 182 GLU A O 1
ATOM 1385 N N . PHE A 1 183 ? -22.539 -12.575 13.429 1.00 92.19 183 PHE A N 1
ATOM 1386 C CA . PHE A 1 183 ? -21.473 -13.562 13.241 1.00 92.19 183 PHE A CA 1
ATOM 1387 C C . PHE A 1 183 ? -21.349 -14.538 14.408 1.00 92.19 183 PHE A C 1
ATOM 1389 O O . PHE A 1 183 ? -21.025 -15.703 14.178 1.00 92.19 183 PHE A O 1
ATOM 1396 N N . ARG A 1 184 ? -21.625 -14.089 15.639 1.00 89.81 184 ARG A N 1
ATOM 1397 C CA . ARG A 1 184 ? -21.611 -14.940 16.836 1.00 89.81 184 ARG A CA 1
ATOM 1398 C C . ARG A 1 184 ? -22.797 -15.903 16.878 1.00 89.81 184 ARG A C 1
ATOM 1400 O O . ARG A 1 184 ? -22.631 -17.031 17.329 1.00 89.81 184 ARG A O 1
ATOM 1407 N N . LYS A 1 185 ? -23.979 -15.465 16.433 1.00 90.00 185 LYS A N 1
ATOM 1408 C CA . LYS A 1 185 ? -25.196 -16.297 16.382 1.00 90.00 185 LYS A CA 1
ATOM 1409 C C . LYS A 1 185 ? -25.124 -17.369 15.296 1.00 90.00 185 LYS A C 1
ATOM 1411 O O . LYS A 1 185 ? -25.689 -18.447 15.454 1.00 90.00 185 LYS A O 1
ATOM 1416 N N . THR A 1 186 ? -24.455 -17.066 14.187 1.00 84.88 186 THR A N 1
ATOM 1417 C CA . THR A 1 186 ? -24.478 -17.912 12.994 1.00 84.88 186 THR A CA 1
ATOM 1418 C C . THR A 1 186 ? -23.307 -18.891 12.991 1.00 84.88 186 THR A C 1
ATOM 1420 O O . THR A 1 186 ? -22.149 -18.478 12.959 1.00 84.88 186 THR A O 1
ATOM 1423 N N . ASN A 1 187 ? -23.584 -20.195 12.942 1.00 80.69 187 ASN A N 1
ATOM 1424 C CA . ASN A 1 187 ? -22.541 -21.206 12.755 1.00 80.69 187 ASN A CA 1
ATOM 1425 C C . ASN A 1 187 ? -22.018 -21.215 11.312 1.00 80.69 187 ASN A C 1
ATOM 1427 O O . ASN A 1 187 ? -22.738 -20.899 10.364 1.00 80.69 187 ASN A O 1
ATOM 1431 N N . ASN A 1 188 ? -20.751 -21.587 11.139 1.00 80.31 188 ASN A N 1
ATOM 1432 C CA . ASN A 1 188 ? -20.151 -21.693 9.813 1.00 80.31 188 ASN A CA 1
ATOM 1433 C C . ASN A 1 188 ? -20.757 -22.877 9.050 1.00 80.31 188 ASN A C 1
ATOM 1435 O O . ASN A 1 188 ? -20.659 -24.020 9.489 1.00 80.31 188 ASN A O 1
ATOM 1439 N N . SER A 1 189 ? -21.346 -22.601 7.888 1.00 69.94 189 SER A N 1
ATOM 1440 C CA . SER A 1 189 ? -21.913 -23.620 6.996 1.00 69.94 189 SER A CA 1
ATOM 1441 C C . SER A 1 189 ? -20.825 -24.436 6.292 1.00 69.94 189 SER A C 1
ATOM 1443 O O . SER A 1 189 ? -21.037 -25.597 5.950 1.00 69.94 189 SER A O 1
ATOM 1445 N N . ARG A 1 190 ? -19.648 -23.836 6.068 1.00 69.88 190 ARG A N 1
ATOM 1446 C CA . ARG A 1 190 ? -18.457 -24.464 5.476 1.00 69.88 190 ARG A CA 1
ATOM 1447 C C . ARG A 1 190 ? -17.200 -23.947 6.171 1.00 69.88 190 ARG A C 1
ATOM 1449 O O . ARG A 1 190 ? -17.192 -22.825 6.672 1.00 69.88 190 ARG A O 1
ATOM 1456 N N . SER A 1 191 ? -16.139 -24.753 6.197 1.00 66.69 191 SER A N 1
ATOM 1457 C CA . SER A 1 191 ? -14.828 -24.290 6.668 1.00 66.69 191 SER A CA 1
ATOM 1458 C C . SER A 1 191 ? -14.241 -23.301 5.662 1.00 66.69 191 SER A C 1
ATOM 1460 O O . SER A 1 191 ? -14.385 -23.501 4.454 1.00 66.69 191 SER A O 1
ATOM 1462 N N . ALA A 1 192 ? -13.555 -22.259 6.139 1.00 64.12 192 ALA A N 1
ATOM 1463 C CA . ALA A 1 192 ? -12.823 -21.369 5.247 1.00 64.12 192 ALA A CA 1
ATOM 1464 C C . ALA A 1 192 ? -11.761 -22.193 4.507 1.00 64.12 192 ALA A C 1
ATOM 1466 O O . ALA A 1 192 ? -10.899 -22.817 5.128 1.00 64.12 192 ALA A O 1
ATOM 1467 N N . THR A 1 193 ? -11.850 -22.247 3.180 1.00 63.75 193 THR A N 1
ATOM 1468 C CA . THR A 1 193 ? -10.864 -22.977 2.382 1.00 63.75 193 THR A CA 1
ATOM 1469 C C . THR A 1 193 ? -9.694 -22.033 2.123 1.00 63.75 193 THR A C 1
ATOM 1471 O O . THR A 1 193 ? -9.883 -20.951 1.574 1.00 63.75 193 THR A O 1
ATOM 1474 N N . LEU A 1 194 ? -8.490 -22.418 2.560 1.00 57.34 194 LEU A N 1
ATOM 1475 C CA . LEU A 1 194 ? -7.247 -21.673 2.295 1.00 57.34 194 LEU A CA 1
ATOM 1476 C C . LEU A 1 194 ? -6.701 -21.925 0.879 1.00 57.34 194 LEU A C 1
ATOM 1478 O O . LEU A 1 194 ? -5.755 -21.268 0.455 1.00 57.34 194 LEU A O 1
ATOM 1482 N N . LYS A 1 195 ? -7.273 -22.898 0.162 1.00 60.47 195 LYS A N 1
ATOM 1483 C CA . LYS A 1 195 ? -6.978 -23.178 -1.242 1.00 60.47 195 LYS A CA 1
ATOM 1484 C C . LYS A 1 195 ? -7.972 -22.427 -2.115 1.00 60.47 195 LYS A C 1
ATOM 1486 O O . LYS A 1 195 ? -9.180 -22.558 -1.929 1.00 60.47 195 LYS A O 1
ATOM 1491 N N . PHE A 1 196 ? -7.438 -21.636 -3.030 1.00 63.94 196 PHE A N 1
ATOM 1492 C CA . PHE A 1 196 ? -8.194 -20.931 -4.047 1.00 63.94 196 PHE A CA 1
ATOM 1493 C C . PHE A 1 196 ? -7.882 -21.598 -5.383 1.00 63.94 196 PHE A C 1
ATOM 1495 O O . PHE A 1 196 ? -6.778 -21.438 -5.901 1.00 63.94 196 PHE A O 1
ATOM 1502 N N . ASP A 1 197 ? -8.835 -22.371 -5.895 1.00 61.69 197 ASP A N 1
ATOM 1503 C CA . ASP A 1 197 ? -8.766 -22.920 -7.245 1.00 61.69 197 ASP A CA 1
ATOM 1504 C C . ASP A 1 197 ? -9.585 -21.988 -8.151 1.00 61.69 197 ASP A C 1
ATOM 1506 O O . ASP A 1 197 ? -10.806 -21.919 -7.983 1.00 61.69 197 ASP A O 1
ATOM 1510 N N . PRO A 1 198 ? -8.950 -21.222 -9.058 1.00 63.62 198 PRO A N 1
ATOM 1511 C CA . PRO A 1 198 ? -9.670 -20.324 -9.947 1.00 63.62 198 PRO A CA 1
ATOM 1512 C C . PRO A 1 198 ? -10.529 -21.141 -10.922 1.00 63.62 198 PRO A C 1
ATOM 1514 O O . PRO A 1 198 ? -10.035 -21.935 -11.719 1.00 63.62 198 PRO A O 1
ATOM 1517 N N . THR A 1 199 ? -11.834 -20.935 -10.835 1.00 65.31 199 THR A N 1
ATOM 1518 C CA . THR A 1 199 ? -12.896 -21.496 -11.676 1.00 65.31 199 THR A CA 1
ATOM 1519 C C . THR A 1 199 ? -13.293 -20.579 -12.837 1.00 65.31 199 THR A C 1
ATOM 1521 O O . THR A 1 199 ? -14.006 -21.021 -13.734 1.00 65.31 199 THR A O 1
ATOM 1524 N N . GLY A 1 200 ? -12.863 -19.310 -12.829 1.00 61.25 200 GLY A N 1
ATOM 1525 C CA . GLY A 1 200 ? -13.209 -18.305 -13.844 1.00 61.25 200 GLY A CA 1
ATOM 1526 C C . GLY A 1 200 ? -14.599 -17.680 -13.661 1.00 61.25 200 GLY A C 1
ATOM 1527 O O . GLY A 1 200 ? -15.021 -16.858 -14.473 1.00 61.25 200 GLY A O 1
ATOM 1528 N N . HIS A 1 201 ? -15.314 -18.053 -12.596 1.00 62.97 201 HIS A N 1
ATOM 1529 C CA . HIS A 1 201 ? -16.631 -17.528 -12.223 1.00 62.97 201 HIS A CA 1
ATOM 1530 C C . HIS A 1 201 ? -16.601 -16.811 -10.865 1.00 62.97 201 HIS A C 1
ATOM 1532 O O . HIS A 1 201 ? -17.591 -16.795 -10.131 1.00 62.97 201 HIS A O 1
ATOM 1538 N N . GLU A 1 202 ? -15.460 -16.231 -10.491 1.00 68.50 202 GLU A N 1
ATOM 1539 C CA . GLU A 1 202 ? -15.309 -15.577 -9.198 1.00 68.50 202 GLU A CA 1
ATOM 1540 C C . GLU A 1 202 ? -16.059 -14.248 -9.129 1.00 68.50 202 GLU A C 1
ATOM 1542 O O . GLU A 1 202 ? -15.927 -13.363 -9.978 1.00 68.50 202 GLU A O 1
ATOM 1547 N N . THR A 1 203 ? -16.801 -14.058 -8.042 1.00 66.69 203 THR A N 1
ATOM 1548 C CA . THR A 1 203 ? -17.378 -12.758 -7.709 1.00 66.69 203 THR A CA 1
ATOM 1549 C C . THR A 1 203 ? -16.295 -11.868 -7.107 1.00 66.69 203 THR A C 1
ATOM 1551 O O . THR A 1 203 ? -15.921 -12.028 -5.946 1.00 66.69 203 THR A O 1
ATOM 1554 N N . LEU A 1 204 ? -15.798 -10.911 -7.892 1.00 71.62 204 LEU A N 1
ATOM 1555 C CA . LEU A 1 204 ? -14.755 -9.960 -7.471 1.00 71.62 204 LEU A CA 1
ATOM 1556 C C . LEU A 1 204 ? -15.240 -8.943 -6.424 1.00 71.62 204 LEU A C 1
ATOM 1558 O O . LEU A 1 204 ? -14.432 -8.329 -5.732 1.00 71.62 204 LEU A O 1
ATOM 1562 N N . LYS A 1 205 ? -16.558 -8.737 -6.327 1.00 79.38 205 LYS A N 1
ATOM 1563 C CA . LYS A 1 205 ? -17.202 -7.802 -5.398 1.00 79.38 205 LYS A CA 1
ATOM 1564 C C . LYS A 1 205 ? -18.195 -8.540 -4.511 1.00 79.38 205 LYS A C 1
ATOM 1566 O O . LYS A 1 205 ? -18.745 -9.568 -4.905 1.00 79.38 205 LYS A O 1
ATOM 1571 N N . HIS A 1 206 ? -18.449 -7.986 -3.328 1.00 84.00 206 HIS A N 1
ATOM 1572 C CA . HIS A 1 206 ? -19.470 -8.522 -2.439 1.00 84.00 206 HIS A CA 1
ATOM 1573 C C . HIS A 1 206 ? -20.856 -8.460 -3.096 1.00 84.00 206 HIS A C 1
ATOM 1575 O O . HIS A 1 206 ? -21.215 -7.461 -3.720 1.00 84.00 206 HIS A O 1
ATOM 1581 N N . LEU A 1 207 ? -21.644 -9.523 -2.930 1.00 85.19 207 LEU A N 1
ATOM 1582 C CA . LEU A 1 207 ? -23.026 -9.556 -3.401 1.00 85.19 207 LEU A CA 1
ATOM 1583 C C . LEU A 1 207 ? -23.901 -8.824 -2.384 1.00 85.19 207 LEU A C 1
ATOM 1585 O O . LEU A 1 207 ? -24.059 -9.296 -1.262 1.00 85.19 207 LEU A O 1
ATOM 1589 N N . THR A 1 208 ? -24.461 -7.684 -2.779 1.00 86.44 208 THR A N 1
ATOM 1590 C CA . THR A 1 208 ? -25.197 -6.774 -1.888 1.00 86.44 208 THR A CA 1
ATOM 1591 C C . THR A 1 208 ? -26.696 -7.050 -1.838 1.00 86.44 208 THR A C 1
ATOM 1593 O O . THR A 1 208 ? -27.447 -6.228 -1.332 1.00 86.44 208 THR A O 1
ATOM 1596 N N . SER A 1 209 ? -27.182 -8.177 -2.359 1.00 85.50 209 SER A N 1
ATOM 1597 C CA . SER A 1 209 ? -28.618 -8.481 -2.321 1.00 85.50 209 SER A CA 1
ATOM 1598 C C . SER A 1 209 ? -29.093 -8.736 -0.878 1.00 85.50 209 SER A C 1
ATOM 1600 O O . SER A 1 209 ? -28.466 -9.549 -0.190 1.00 85.50 209 SER A O 1
ATOM 1602 N N . PRO A 1 210 ? -30.205 -8.122 -0.422 1.00 84.38 210 PRO A N 1
ATOM 1603 C CA . PRO A 1 210 ? -30.760 -8.366 0.914 1.00 84.38 210 PRO A CA 1
ATOM 1604 C C . PRO A 1 210 ? -31.030 -9.846 1.203 1.00 84.38 210 PRO A C 1
ATOM 1606 O O . PRO A 1 210 ? -30.641 -10.361 2.251 1.00 84.38 210 PRO A O 1
ATOM 1609 N N . ALA A 1 211 ? -31.572 -10.567 0.217 1.00 84.00 211 ALA A N 1
ATOM 1610 C CA . ALA A 1 211 ? -31.872 -11.993 0.328 1.00 84.00 211 ALA A CA 1
ATOM 1611 C C . ALA A 1 211 ? -30.624 -12.865 0.569 1.00 84.00 211 ALA A C 1
ATOM 1613 O O . ALA A 1 211 ? -30.719 -13.934 1.170 1.00 84.00 211 ALA A O 1
ATOM 1614 N N . LEU A 1 212 ? -29.445 -12.414 0.120 1.00 86.50 212 LEU A N 1
ATOM 1615 C CA . LEU A 1 212 ? -28.194 -13.168 0.232 1.00 86.50 212 LEU A CA 1
ATOM 1616 C C . LEU A 1 212 ? -27.442 -12.896 1.535 1.00 86.50 212 LEU A C 1
ATOM 1618 O O . LEU A 1 212 ? -26.680 -13.759 1.972 1.00 86.50 212 LEU A O 1
ATOM 1622 N N . LEU A 1 213 ? -27.650 -11.742 2.175 1.00 87.62 213 LEU A N 1
ATOM 1623 C CA . LEU A 1 213 ? -26.853 -11.326 3.335 1.00 87.62 213 LEU A CA 1
ATOM 1624 C C . LEU A 1 213 ? -26.911 -12.353 4.476 1.00 87.62 213 LEU A C 1
ATOM 1626 O O . LEU A 1 213 ? -25.883 -12.728 5.041 1.00 87.62 213 LEU A O 1
ATOM 1630 N N . ARG A 1 214 ? -28.107 -12.876 4.776 1.00 84.81 214 ARG A N 1
ATOM 1631 C CA . ARG A 1 214 ? -28.285 -13.889 5.830 1.00 84.81 214 ARG A CA 1
ATOM 1632 C C . ARG A 1 214 ? -27.539 -15.188 5.518 1.00 84.81 214 ARG A C 1
ATOM 1634 O O . ARG A 1 214 ? -26.986 -15.808 6.421 1.00 84.81 214 ARG A O 1
ATOM 1641 N N . MET A 1 215 ? -27.478 -15.580 4.245 1.00 85.38 215 MET A N 1
ATOM 1642 C CA . MET A 1 215 ? -26.704 -16.750 3.817 1.00 85.38 215 MET A CA 1
ATOM 1643 C C . MET A 1 215 ? -25.197 -16.490 3.925 1.00 85.38 215 MET A C 1
ATOM 1645 O O . MET A 1 215 ? -24.454 -17.365 4.367 1.00 85.38 215 MET A O 1
ATOM 1649 N N . GLN A 1 216 ? -24.747 -15.278 3.588 1.00 88.38 216 GLN A N 1
ATOM 1650 C CA . GLN A 1 216 ? -23.342 -14.870 3.680 1.00 88.38 216 GLN A CA 1
ATOM 1651 C C . GLN A 1 216 ? -22.824 -14.849 5.124 1.00 88.38 216 GLN A C 1
ATOM 1653 O O . GLN A 1 216 ? -21.665 -15.180 5.356 1.00 88.38 216 GLN A O 1
ATOM 1658 N N . PHE A 1 217 ? -23.665 -14.556 6.121 1.00 88.38 217 PHE A N 1
ATOM 1659 C CA . PHE A 1 217 ? -23.277 -14.681 7.536 1.00 88.38 217 PHE A CA 1
ATOM 1660 C C . PHE A 1 217 ? -22.934 -16.122 7.943 1.00 88.38 217 PHE A C 1
ATOM 1662 O O . PHE A 1 217 ? -22.187 -16.336 8.899 1.00 88.38 217 PHE A O 1
ATOM 1669 N N . GLY A 1 218 ? -23.431 -17.126 7.217 1.00 86.44 218 GLY A N 1
ATOM 1670 C CA . GLY A 1 218 ? -23.040 -18.525 7.390 1.00 86.44 218 GLY A CA 1
ATOM 1671 C C . GLY A 1 218 ? -21.701 -18.881 6.740 1.00 86.44 218 GLY A C 1
ATOM 1672 O O . GLY A 1 218 ? -21.141 -19.931 7.056 1.00 86.44 218 GLY A O 1
ATOM 1673 N N . ASP A 1 219 ? -21.168 -18.038 5.858 1.00 87.88 219 ASP A N 1
ATOM 1674 C CA . ASP A 1 219 ? -19.919 -18.293 5.149 1.00 87.88 219 ASP A CA 1
ATOM 1675 C C . ASP A 1 219 ? -18.701 -17.846 5.975 1.00 87.88 219 ASP A C 1
ATOM 1677 O O . ASP A 1 219 ? -18.548 -16.684 6.362 1.00 87.88 219 ASP A O 1
ATOM 1681 N N . ALA A 1 220 ? -17.805 -18.798 6.239 1.00 87.94 220 ALA A N 1
ATOM 1682 C CA . ALA A 1 220 ? -16.571 -18.562 6.971 1.00 87.94 220 ALA A CA 1
ATOM 1683 C C . ALA A 1 220 ? -15.620 -17.609 6.230 1.00 87.94 220 ALA A C 1
ATOM 1685 O O . ALA A 1 220 ? -14.978 -16.779 6.874 1.00 87.94 220 ALA A O 1
ATOM 1686 N N . GLN A 1 221 ? -15.533 -17.687 4.895 1.00 86.81 221 GLN A N 1
ATOM 1687 C CA . GLN A 1 221 ? -14.659 -16.798 4.121 1.00 86.81 221 GLN A CA 1
ATOM 1688 C C . GLN A 1 221 ? -15.168 -15.357 4.169 1.00 86.81 221 GLN A C 1
ATOM 1690 O O . GLN A 1 221 ? -14.386 -14.445 4.444 1.00 86.81 221 GLN A O 1
ATOM 1695 N N . PHE A 1 222 ? -16.478 -15.160 3.995 1.00 89.62 222 PHE A N 1
ATOM 1696 C CA . PHE A 1 222 ? -17.115 -13.851 4.131 1.00 89.62 222 PHE A CA 1
ATOM 1697 C C . PHE A 1 222 ? -16.865 -13.238 5.516 1.00 89.62 222 PHE A C 1
ATOM 1699 O O . PHE A 1 222 ? -16.372 -12.116 5.618 1.00 89.62 222 PHE A O 1
ATOM 1706 N N . LYS A 1 223 ? -17.092 -13.999 6.595 1.00 91.31 223 LYS A N 1
ATOM 1707 C CA . LYS A 1 223 ? -16.765 -13.569 7.967 1.00 91.31 223 LYS A CA 1
ATOM 1708 C C . LYS A 1 223 ? -15.308 -13.137 8.106 1.00 91.31 223 LYS A C 1
ATOM 1710 O O . LYS A 1 223 ? -15.039 -12.059 8.631 1.00 91.31 223 LYS A O 1
ATOM 1715 N N . CYS A 1 224 ? -14.363 -13.948 7.626 1.00 91.38 224 CYS A N 1
ATOM 1716 C CA . CYS A 1 224 ? -12.938 -13.621 7.677 1.00 91.38 224 CYS A CA 1
ATOM 1717 C C . CYS A 1 224 ? -12.612 -12.314 6.939 1.00 91.38 224 CYS A C 1
ATOM 1719 O O . CYS A 1 224 ? -11.836 -11.516 7.464 1.00 91.38 224 CYS A O 1
ATOM 1721 N N . GLN A 1 225 ? -13.218 -12.069 5.772 1.00 91.50 225 GLN A N 1
ATOM 1722 C CA . GLN A 1 225 ? -13.032 -10.832 5.006 1.00 91.50 225 GLN A CA 1
ATOM 1723 C C . GLN A 1 225 ? -13.511 -9.604 5.792 1.00 91.50 225 GLN A C 1
ATOM 1725 O O . GLN 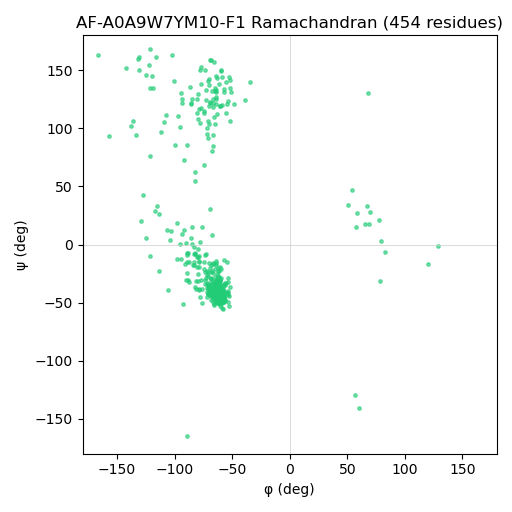A 1 225 ? -12.753 -8.649 5.954 1.00 91.50 225 GLN A O 1
ATOM 1730 N N . ILE A 1 226 ? -14.726 -9.648 6.345 1.00 93.62 226 ILE A N 1
ATOM 1731 C CA . ILE A 1 226 ? -15.309 -8.523 7.095 1.00 93.62 226 ILE A CA 1
ATOM 1732 C C . ILE A 1 226 ? -14.545 -8.264 8.400 1.00 93.62 226 ILE A C 1
ATOM 1734 O O . ILE A 1 226 ? -14.235 -7.120 8.733 1.00 93.62 226 ILE A O 1
ATOM 1738 N N . LEU A 1 227 ? -14.184 -9.321 9.133 1.00 94.88 227 LEU A N 1
ATOM 1739 C CA . LEU A 1 227 ? -13.388 -9.202 10.356 1.00 94.88 227 LEU A CA 1
ATOM 1740 C C . LEU A 1 227 ? -11.996 -8.623 10.065 1.00 94.88 227 LEU A C 1
ATOM 1742 O O . LEU A 1 227 ? -11.515 -7.777 10.819 1.00 94.88 227 LEU A O 1
ATOM 1746 N N . LEU A 1 228 ? -11.355 -9.025 8.963 1.00 94.88 228 LEU A N 1
ATOM 1747 C CA . LEU A 1 228 ? -10.081 -8.449 8.531 1.00 94.88 228 LEU A CA 1
ATOM 1748 C C . LEU A 1 228 ? -10.227 -6.964 8.162 1.00 94.88 228 LEU A C 1
ATOM 1750 O O . LEU A 1 228 ? -9.409 -6.159 8.607 1.00 94.88 228 LEU A O 1
ATOM 1754 N N . GLN A 1 229 ? -11.284 -6.587 7.431 1.00 94.81 229 GLN A N 1
ATOM 1755 C CA . GLN A 1 229 ? -11.596 -5.183 7.127 1.00 94.81 229 GLN A CA 1
ATOM 1756 C C . GLN A 1 229 ? -11.756 -4.352 8.409 1.00 94.81 229 GLN A C 1
ATOM 1758 O O . GLN A 1 229 ? -11.146 -3.290 8.517 1.00 94.81 229 GLN A O 1
ATOM 1763 N N . MET A 1 230 ? -12.468 -4.859 9.426 1.00 96.19 230 MET A N 1
ATOM 1764 C CA . MET A 1 230 ? -12.571 -4.197 10.736 1.00 96.19 230 MET A CA 1
ATOM 1765 C C . MET A 1 230 ? -11.198 -3.997 11.396 1.00 96.19 230 MET A C 1
ATOM 1767 O O . MET A 1 230 ? -10.926 -2.935 11.961 1.00 96.19 230 MET A O 1
ATOM 1771 N N . LEU A 1 231 ? -10.312 -5.000 11.338 1.00 95.62 231 LEU A N 1
ATOM 1772 C CA . LEU A 1 231 ? -8.972 -4.907 11.927 1.00 95.62 231 LEU A CA 1
ATOM 1773 C C . LEU A 1 231 ? -8.090 -3.867 11.223 1.00 95.62 231 LEU A C 1
ATOM 1775 O O . LEU A 1 231 ? -7.389 -3.129 11.925 1.00 95.62 231 LEU A O 1
ATOM 1779 N N . ILE A 1 232 ? -8.124 -3.818 9.886 1.00 95.44 232 ILE A N 1
ATOM 1780 C CA . ILE A 1 232 ? -7.412 -2.829 9.057 1.00 95.44 232 ILE A CA 1
ATOM 1781 C C . ILE A 1 232 ? -7.968 -1.430 9.339 1.00 95.44 232 ILE A C 1
ATOM 1783 O O . ILE A 1 232 ? -7.220 -0.514 9.683 1.00 95.44 232 ILE A O 1
ATOM 1787 N N . PHE A 1 233 ? -9.292 -1.281 9.299 1.00 95.38 233 PHE A N 1
ATOM 1788 C CA . PHE A 1 233 ? -9.968 -0.010 9.524 1.00 95.38 233 PHE A CA 1
ATOM 1789 C C . PHE A 1 233 ? -9.655 0.577 10.900 1.00 95.38 233 PHE A C 1
ATOM 1791 O O . PHE A 1 233 ? -9.147 1.693 11.001 1.00 95.38 233 PHE A O 1
ATOM 1798 N N . VAL A 1 234 ? -9.873 -0.184 11.980 1.00 94.81 234 VAL A N 1
ATOM 1799 C CA . VAL A 1 234 ? -9.593 0.323 13.330 1.00 94.81 234 VAL A CA 1
ATOM 1800 C C . VAL A 1 234 ? -8.099 0.608 13.505 1.00 94.81 234 VAL A C 1
ATOM 1802 O O . VAL A 1 234 ? -7.737 1.580 14.163 1.00 94.81 234 VAL A O 1
ATOM 1805 N N . LYS A 1 235 ? -7.202 -0.190 12.904 1.00 93.25 235 LYS A N 1
ATOM 1806 C CA . LYS A 1 235 ? -5.757 0.095 12.925 1.00 93.25 235 LYS A CA 1
ATOM 1807 C C . LYS A 1 235 ? -5.447 1.450 12.286 1.00 93.25 235 LYS A C 1
ATOM 1809 O O . LYS A 1 235 ? -4.690 2.216 12.888 1.00 93.25 235 LYS A O 1
ATOM 1814 N N . TYR A 1 236 ? -6.019 1.731 11.117 1.00 93.50 236 TYR A N 1
ATOM 1815 C CA . TYR A 1 236 ? -5.870 3.007 10.423 1.00 93.50 236 TYR A CA 1
ATOM 1816 C C . TYR A 1 236 ? -6.397 4.167 11.271 1.00 93.50 236 TYR A C 1
ATOM 1818 O O . TYR A 1 236 ? -5.649 5.099 11.561 1.00 93.50 236 TYR A O 1
ATOM 1826 N N . VAL A 1 237 ? -7.642 4.070 11.746 1.00 93.69 237 VAL A N 1
ATOM 1827 C CA . VAL A 1 237 ? -8.290 5.118 12.548 1.00 93.69 237 VAL A CA 1
ATOM 1828 C C . VAL A 1 237 ? -7.471 5.427 13.801 1.00 93.69 237 VAL A C 1
ATOM 1830 O O . VAL A 1 237 ? -7.169 6.582 14.076 1.00 93.69 237 VAL A O 1
ATOM 1833 N N . MET A 1 238 ? -7.000 4.401 14.518 1.00 91.38 238 MET A N 1
ATOM 1834 C CA . MET A 1 238 ? -6.137 4.604 15.685 1.00 91.38 238 MET A CA 1
ATOM 1835 C C . MET A 1 238 ? -4.793 5.248 15.325 1.00 91.38 238 MET A C 1
ATOM 1837 O O . MET A 1 238 ? -4.258 6.014 16.120 1.00 91.38 238 MET A O 1
ATOM 1841 N N . ALA A 1 239 ? -4.209 4.939 14.163 1.00 90.69 239 ALA A N 1
ATOM 1842 C CA . ALA A 1 239 ? -2.960 5.563 13.720 1.00 90.69 239 ALA A CA 1
ATOM 1843 C C . ALA A 1 239 ? -3.135 7.056 13.389 1.00 90.69 239 ALA A C 1
ATOM 1845 O O . ALA A 1 239 ? -2.198 7.829 13.586 1.00 90.69 239 ALA A O 1
ATOM 1846 N N . MET A 1 240 ? -4.331 7.441 12.943 1.00 91.81 240 MET A N 1
ATOM 1847 C CA . MET A 1 240 ? -4.697 8.797 12.532 1.00 91.81 240 MET A CA 1
ATOM 1848 C C . MET A 1 240 ? -5.336 9.649 13.644 1.00 91.81 240 MET A C 1
ATOM 1850 O O . MET A 1 240 ? -5.798 10.759 13.385 1.00 91.81 240 MET A O 1
ATOM 1854 N N . SER A 1 241 ? -5.323 9.165 14.888 1.00 91.00 241 SER A N 1
ATOM 1855 C CA . SER A 1 241 ? -5.905 9.852 16.045 1.00 91.00 241 SER A CA 1
ATOM 1856 C C . SER A 1 241 ? -4.950 9.910 17.242 1.00 91.00 241 SER A C 1
ATOM 1858 O O . SER A 1 241 ? -3.982 9.147 17.352 1.00 91.00 241 SER A O 1
ATOM 1860 N N . GLY A 1 242 ? -5.243 10.824 18.171 1.00 88.19 242 GLY A N 1
ATOM 1861 C CA . GLY A 1 242 ? -4.559 10.939 19.461 1.00 88.19 242 GLY A CA 1
ATOM 1862 C C . GLY A 1 242 ? -3.053 11.202 19.342 1.00 88.19 242 GLY A C 1
ATOM 1863 O O . GLY A 1 242 ? -2.591 11.954 18.490 1.00 88.19 242 GLY A O 1
ATOM 1864 N N . ASP A 1 243 ? -2.251 10.570 20.200 1.00 86.38 243 ASP A N 1
ATOM 1865 C CA . ASP A 1 243 ? -0.798 10.810 20.238 1.00 86.38 243 ASP A CA 1
ATOM 1866 C C . ASP A 1 243 ? -0.016 10.070 19.143 1.00 86.38 243 ASP A C 1
ATOM 1868 O O . ASP A 1 243 ? 1.176 10.311 18.936 1.00 86.38 243 ASP A O 1
ATOM 1872 N N . ARG A 1 244 ? -0.649 9.133 18.428 1.00 87.56 244 ARG A N 1
ATOM 1873 C CA . ARG A 1 244 ? 0.010 8.392 17.340 1.00 87.56 244 ARG A CA 1
ATOM 1874 C C . ARG A 1 244 ? 0.221 9.286 16.124 1.00 87.56 244 ARG A C 1
ATOM 1876 O O . ARG A 1 244 ? 1.336 9.318 15.607 1.00 87.56 244 ARG A O 1
ATOM 1883 N N . ILE A 1 245 ? -0.795 10.054 15.732 1.00 90.06 245 ILE A N 1
ATOM 1884 C CA . ILE A 1 245 ? -0.666 10.994 14.616 1.00 90.06 245 ILE A CA 1
ATOM 1885 C C . ILE A 1 245 ? 0.274 12.158 14.944 1.00 90.06 245 ILE A C 1
ATOM 1887 O O . ILE A 1 245 ? 1.032 12.577 14.074 1.00 90.06 245 ILE A O 1
ATOM 1891 N N . LYS A 1 246 ? 0.311 12.626 16.202 1.00 89.56 246 LYS A N 1
ATOM 1892 C CA . LYS A 1 246 ? 1.279 13.647 16.645 1.00 89.56 246 LYS A CA 1
ATOM 1893 C C . LYS A 1 246 ? 2.723 13.186 16.429 1.00 89.56 246 LYS A C 1
ATOM 1895 O O . LYS A 1 246 ? 3.486 13.880 15.770 1.00 89.56 246 LYS A O 1
ATOM 1900 N N . ARG A 1 247 ? 3.062 11.971 16.876 1.00 88.38 247 ARG A N 1
ATOM 1901 C CA . ARG A 1 247 ? 4.388 11.371 16.636 1.00 88.38 247 ARG A CA 1
ATOM 1902 C C . ARG A 1 247 ? 4.686 11.169 15.155 1.00 88.38 247 ARG A C 1
ATOM 1904 O O . ARG A 1 247 ? 5.808 11.379 14.715 1.00 88.38 247 ARG A O 1
ATOM 1911 N N . LEU A 1 248 ? 3.686 10.765 14.371 1.00 87.50 248 LEU A N 1
ATOM 1912 C CA . LEU A 1 248 ? 3.858 10.608 12.928 1.00 87.50 248 LEU A CA 1
ATOM 1913 C C . LEU A 1 248 ? 4.134 11.956 12.245 1.00 87.50 248 LEU A C 1
ATOM 1915 O O . LEU A 1 248 ? 4.954 12.022 11.337 1.00 87.50 248 LEU A O 1
ATOM 1919 N N . ARG A 1 249 ? 3.493 13.034 12.710 1.00 90.50 249 ARG A N 1
ATOM 1920 C CA . ARG A 1 249 ? 3.679 14.400 12.208 1.00 90.50 249 ARG A CA 1
ATOM 1921 C C . ARG A 1 249 ? 5.099 14.924 12.429 1.00 90.50 249 ARG A C 1
ATOM 1923 O O . ARG A 1 249 ? 5.574 15.678 11.589 1.00 90.50 249 ARG A O 1
ATOM 1930 N N . GLU A 1 250 ? 5.776 14.511 13.499 1.00 90.12 250 GLU A N 1
ATOM 1931 C CA . GLU A 1 250 ? 7.166 14.905 13.782 1.00 90.12 250 GLU A CA 1
ATOM 1932 C C . GLU A 1 250 ? 8.151 14.379 12.727 1.00 90.12 250 GLU A C 1
ATOM 1934 O O . GLU A 1 250 ? 9.095 15.076 12.362 1.00 90.12 250 GLU A O 1
ATOM 1939 N N . THR A 1 251 ? 7.930 13.168 12.207 1.00 87.94 251 THR A N 1
ATOM 1940 C CA . THR A 1 251 ? 8.815 12.544 11.207 1.00 87.94 251 THR A CA 1
ATOM 1941 C C . THR A 1 251 ? 8.314 12.697 9.770 1.00 87.94 251 THR A C 1
ATOM 1943 O O . THR A 1 251 ? 9.049 12.404 8.826 1.00 87.94 251 THR A O 1
ATOM 1946 N N . ALA A 1 252 ? 7.062 13.119 9.577 1.00 90.44 252 ALA A N 1
ATOM 1947 C CA . ALA A 1 252 ? 6.429 13.185 8.268 1.00 90.44 252 ALA A CA 1
ATOM 1948 C C . ALA A 1 252 ? 6.977 14.332 7.410 1.00 90.44 252 ALA A C 1
ATOM 1950 O O . ALA A 1 252 ? 6.874 15.510 7.750 1.00 90.44 252 ALA A O 1
ATOM 1951 N N . THR A 1 253 ? 7.465 13.985 6.223 1.00 91.50 253 THR A N 1
ATOM 1952 C CA . THR A 1 253 ? 7.772 14.944 5.153 1.00 91.50 253 THR A CA 1
ATOM 1953 C C . THR A 1 253 ? 6.560 15.161 4.242 1.00 91.50 253 THR A C 1
ATOM 1955 O O . THR A 1 253 ? 6.355 16.259 3.728 1.00 91.50 253 THR A O 1
ATOM 1958 N N . ASN A 1 254 ? 5.715 14.139 4.081 1.00 89.81 254 ASN A N 1
ATOM 1959 C CA . ASN A 1 254 ? 4.485 14.186 3.305 1.00 89.81 254 ASN A CA 1
ATOM 1960 C C . ASN A 1 254 ? 3.278 14.481 4.205 1.00 89.81 254 ASN A C 1
ATOM 1962 O O . ASN A 1 254 ? 2.728 13.588 4.851 1.00 89.81 254 ASN A O 1
ATOM 1966 N N . LYS A 1 255 ? 2.825 15.738 4.200 1.00 87.44 255 LYS A N 1
ATOM 1967 C CA . LYS A 1 255 ? 1.665 16.172 4.993 1.00 87.44 255 LYS A CA 1
ATOM 1968 C C . LYS A 1 255 ? 0.330 15.646 4.459 1.00 87.44 255 LYS A C 1
ATOM 1970 O O . LYS A 1 255 ? -0.589 15.479 5.250 1.00 87.44 255 LYS A O 1
ATOM 1975 N N . PHE A 1 256 ? 0.223 15.345 3.162 1.00 85.25 256 PHE A N 1
ATOM 1976 C CA . PHE A 1 256 ? -1.017 14.828 2.565 1.00 85.25 256 PHE A CA 1
ATOM 1977 C C . PHE A 1 256 ? -1.374 13.428 3.073 1.00 85.25 256 PHE A C 1
ATOM 1979 O O . PHE A 1 256 ? -2.539 13.062 3.106 1.00 85.25 256 PHE A O 1
ATOM 1986 N N . ALA A 1 257 ? -0.385 12.655 3.530 1.00 83.75 257 ALA A N 1
ATOM 1987 C CA . ALA A 1 257 ? -0.623 11.339 4.115 1.00 83.75 257 ALA A CA 1
ATOM 1988 C C . ALA A 1 257 ? -1.233 11.390 5.534 1.00 83.75 257 ALA A C 1
ATOM 1990 O O . ALA A 1 257 ? -1.605 10.344 6.067 1.00 83.75 257 ALA A O 1
ATOM 1991 N N . LEU A 1 258 ? -1.311 12.572 6.161 1.00 86.00 258 LEU A N 1
ATOM 1992 C CA . LEU A 1 258 ? -1.773 12.756 7.537 1.00 86.00 258 LEU A CA 1
ATOM 1993 C C . LEU A 1 258 ? -3.232 13.228 7.568 1.00 86.00 258 LEU A C 1
ATOM 1995 O O . LEU A 1 258 ? -3.512 14.420 7.680 1.00 86.00 258 LEU A O 1
ATOM 1999 N N . ASN A 1 259 ? -4.164 12.281 7.512 1.00 86.62 259 ASN A N 1
ATOM 2000 C CA . ASN A 1 259 ? -5.595 12.562 7.636 1.00 86.62 259 ASN A CA 1
ATOM 2001 C C . ASN A 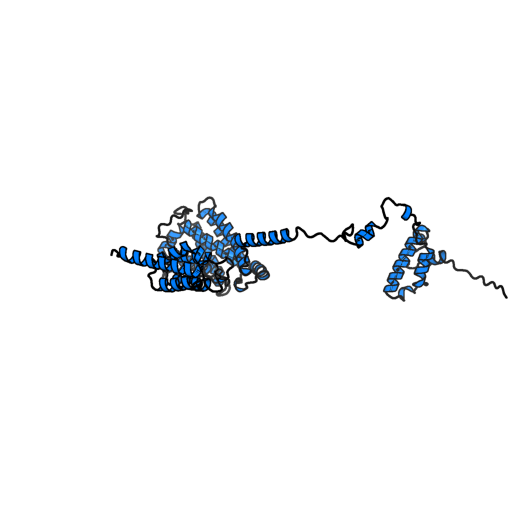1 259 ? -6.018 12.499 9.107 1.00 86.62 259 ASN A C 1
ATOM 2003 O O . ASN A 1 259 ? -6.435 11.446 9.572 1.00 86.62 259 ASN A O 1
ATOM 2007 N N . GLU A 1 260 ? -5.879 13.601 9.847 1.00 90.00 260 GLU A N 1
ATOM 2008 C CA . GLU A 1 260 ? -6.225 13.632 11.275 1.00 90.00 260 GLU A CA 1
ATOM 2009 C C . GLU A 1 260 ? -7.719 13.405 11.520 1.00 90.00 260 GLU A C 1
ATOM 2011 O O . GLU A 1 260 ? -8.570 14.100 10.967 1.00 90.00 260 GLU A O 1
ATOM 2016 N N . LEU A 1 261 ? -8.023 12.433 12.382 1.00 90.38 261 LEU A N 1
ATOM 2017 C CA . LEU A 1 261 ? -9.372 12.126 12.843 1.00 90.38 261 LEU A CA 1
ATOM 2018 C C . LEU A 1 261 ? -9.509 12.573 14.301 1.00 90.38 261 LEU A C 1
ATOM 2020 O O . LEU A 1 261 ? -8.892 11.992 15.204 1.00 90.38 261 LEU A O 1
ATOM 2024 N N . ALA A 1 262 ? -10.324 13.606 14.521 1.00 89.44 262 ALA A N 1
ATOM 2025 C CA . ALA A 1 262 ? -10.651 14.132 15.840 1.00 89.44 262 ALA A CA 1
ATOM 2026 C C . ALA A 1 262 ? -11.574 13.155 16.588 1.00 89.44 262 ALA A C 1
ATOM 2028 O O . ALA A 1 262 ? -12.784 13.161 16.391 1.00 89.44 262 ALA A O 1
ATOM 2029 N N . LEU A 1 263 ? -10.983 12.296 17.423 1.00 89.69 263 LEU A N 1
ATOM 2030 C CA . LEU A 1 263 ? -11.692 11.302 18.233 1.00 89.69 263 LEU A CA 1
ATOM 2031 C C . LEU A 1 263 ? -11.420 11.509 19.721 1.00 89.69 263 LEU A C 1
ATOM 2033 O O . LEU A 1 263 ? -10.262 11.629 20.137 1.00 89.69 263 LEU A O 1
ATOM 2037 N N . SER A 1 264 ? -12.472 11.446 20.532 1.00 90.81 264 SER A N 1
ATOM 2038 C CA . SER A 1 264 ? -12.380 11.468 21.990 1.00 90.81 264 SER A CA 1
ATOM 2039 C C . SER A 1 264 ? -11.723 10.196 22.545 1.00 90.81 264 SER A C 1
ATOM 2041 O O . SER A 1 264 ? -11.708 9.129 21.925 1.00 90.81 264 SER A O 1
ATOM 2043 N N . THR A 1 265 ? -11.201 10.276 23.769 1.00 90.25 265 THR A N 1
ATOM 2044 C CA . THR A 1 265 ? -10.610 9.116 24.460 1.00 90.25 265 THR A CA 1
ATOM 2045 C C . THR A 1 265 ? -11.632 7.993 24.689 1.00 90.25 265 THR A C 1
ATOM 2047 O O . THR A 1 265 ? -11.272 6.814 24.667 1.00 90.25 265 THR A O 1
ATOM 2050 N N . ALA A 1 266 ? -12.909 8.340 24.888 1.00 91.81 266 ALA A N 1
ATOM 2051 C CA . ALA A 1 266 ? -13.990 7.372 25.069 1.00 91.81 266 ALA A CA 1
ATOM 2052 C C . ALA A 1 266 ? -14.266 6.586 23.776 1.00 91.81 266 ALA A C 1
ATOM 2054 O O . ALA A 1 266 ? -14.271 5.354 23.797 1.00 91.81 266 ALA A O 1
ATOM 2055 N N . GLU A 1 267 ? -14.392 7.284 22.647 1.00 92.00 267 GLU A N 1
ATOM 2056 C CA . GLU A 1 267 ? -14.581 6.680 21.322 1.00 92.00 267 GLU A CA 1
ATOM 2057 C C . GLU A 1 267 ? -13.412 5.772 20.936 1.00 92.00 267 GLU A C 1
ATOM 2059 O O . GLU A 1 267 ? -13.612 4.646 20.476 1.00 92.00 267 GLU A O 1
ATOM 2064 N N . GLN A 1 268 ? -12.175 6.210 21.196 1.00 91.31 268 GLN A N 1
ATOM 2065 C CA . GLN A 1 268 ? -10.989 5.385 20.959 1.00 91.31 268 GLN A CA 1
ATOM 2066 C C . GLN A 1 268 ? -11.056 4.070 21.746 1.00 91.31 268 GLN A C 1
ATOM 2068 O O . GLN A 1 268 ? -10.772 3.003 21.198 1.00 91.31 268 GLN A O 1
ATOM 2073 N N . LYS A 1 269 ? -11.480 4.116 23.016 1.00 93.25 269 LYS A N 1
ATOM 2074 C CA . LYS A 1 269 ? -11.648 2.917 23.849 1.00 93.25 269 LYS A CA 1
ATOM 2075 C C . LYS A 1 269 ? -12.720 1.975 23.291 1.00 93.25 269 LYS A C 1
ATOM 2077 O O . LYS A 1 269 ? -12.501 0.765 23.286 1.00 93.25 269 LYS A O 1
ATOM 2082 N N . GLN A 1 270 ? -13.839 2.504 22.794 1.00 94.31 270 GLN A N 1
ATOM 2083 C CA . GLN A 1 270 ? -14.888 1.690 22.170 1.00 94.31 270 GLN A CA 1
ATOM 2084 C C . GLN A 1 270 ? -14.410 1.036 20.865 1.00 94.31 270 GLN A C 1
ATOM 2086 O O . GLN A 1 270 ? -14.644 -0.152 20.650 1.00 94.31 270 GLN A O 1
ATOM 2091 N N . LEU A 1 271 ? -13.658 1.756 20.028 1.00 94.81 271 LEU A N 1
ATOM 2092 C CA . LEU A 1 271 ? -13.058 1.195 18.812 1.00 94.81 271 LEU A CA 1
ATOM 2093 C C . LEU A 1 271 ? -12.033 0.092 19.128 1.00 94.81 271 LEU A C 1
ATOM 2095 O O . LEU A 1 271 ? -11.989 -0.929 18.437 1.00 94.81 271 LEU A O 1
ATOM 2099 N N . TYR A 1 272 ? -11.242 0.240 20.199 1.00 93.81 272 TYR A N 1
ATOM 2100 C CA . TYR A 1 272 ? -10.370 -0.838 20.680 1.00 93.81 272 TYR A CA 1
ATOM 2101 C C . TYR A 1 272 ? -11.155 -2.087 21.099 1.00 93.81 272 TYR A C 1
ATOM 2103 O O . TYR A 1 272 ? -10.681 -3.199 20.849 1.00 93.81 272 TYR A O 1
ATOM 2111 N N . ASP A 1 273 ? -12.337 -1.932 21.699 1.00 95.56 273 ASP A N 1
ATOM 2112 C CA . ASP A 1 273 ? -13.192 -3.069 22.049 1.00 95.56 273 ASP A CA 1
ATOM 2113 C C . ASP A 1 273 ? -13.729 -3.786 20.800 1.00 95.56 273 ASP A C 1
ATOM 2115 O O . ASP A 1 273 ? -13.609 -5.009 20.695 1.00 95.56 273 ASP A O 1
ATOM 2119 N N . VAL A 1 274 ? -14.188 -3.034 19.791 1.00 95.62 274 VAL A N 1
ATOM 2120 C CA . VAL A 1 274 ? -14.575 -3.587 18.477 1.00 95.62 274 VAL A CA 1
ATOM 2121 C C . VAL A 1 274 ? -13.416 -4.375 17.860 1.00 95.62 274 VAL A C 1
ATOM 2123 O O . VAL A 1 274 ? -13.592 -5.529 17.466 1.00 95.62 274 VAL A O 1
ATOM 2126 N N . ARG A 1 275 ? -12.200 -3.808 17.848 1.00 95.19 275 ARG A N 1
ATOM 2127 C CA . ARG A 1 275 ? -10.992 -4.499 17.361 1.00 95.19 275 ARG A CA 1
ATOM 2128 C C . ARG A 1 275 ? -10.721 -5.790 18.130 1.00 95.19 275 ARG A C 1
ATOM 2130 O O . ARG A 1 275 ? -10.381 -6.803 17.518 1.00 95.19 275 ARG A O 1
ATOM 2137 N N . ARG A 1 276 ? -10.831 -5.761 19.460 1.00 94.56 276 ARG A N 1
ATOM 2138 C CA . ARG A 1 276 ? -10.599 -6.931 20.317 1.00 94.56 276 ARG A CA 1
ATOM 2139 C C . ARG A 1 276 ? -11.607 -8.037 20.012 1.00 94.56 276 ARG A C 1
ATOM 2141 O O . ARG A 1 276 ? -11.207 -9.185 19.827 1.00 94.56 276 ARG A O 1
ATOM 2148 N N . ARG A 1 277 ? -12.895 -7.698 19.920 1.00 94.94 277 ARG A N 1
ATOM 2149 C CA . ARG A 1 277 ? -13.968 -8.644 19.579 1.00 94.94 277 ARG A CA 1
ATOM 2150 C C . ARG A 1 277 ? -13.767 -9.237 18.186 1.00 94.94 277 ARG A C 1
ATOM 2152 O O . ARG A 1 277 ? -13.811 -10.459 18.057 1.00 94.94 277 ARG A O 1
ATOM 2159 N N . ALA A 1 278 ? -13.459 -8.408 17.187 1.00 94.62 278 ALA A N 1
ATOM 2160 C CA . ALA A 1 278 ? -13.192 -8.867 15.826 1.00 94.62 278 ALA A CA 1
ATOM 2161 C C . ALA A 1 278 ? -11.991 -9.827 15.764 1.00 94.62 278 ALA A C 1
ATOM 2163 O O . ALA A 1 278 ? -12.079 -10.898 15.167 1.00 94.62 278 ALA A O 1
ATOM 2164 N N . GLY A 1 279 ? -10.890 -9.492 16.447 1.00 91.38 279 GLY A N 1
ATOM 2165 C CA . GLY A 1 279 ? -9.705 -10.348 16.526 1.00 91.38 279 GLY A CA 1
ATOM 2166 C C . GLY A 1 279 ? -9.982 -11.702 17.187 1.00 91.38 279 GLY A C 1
ATO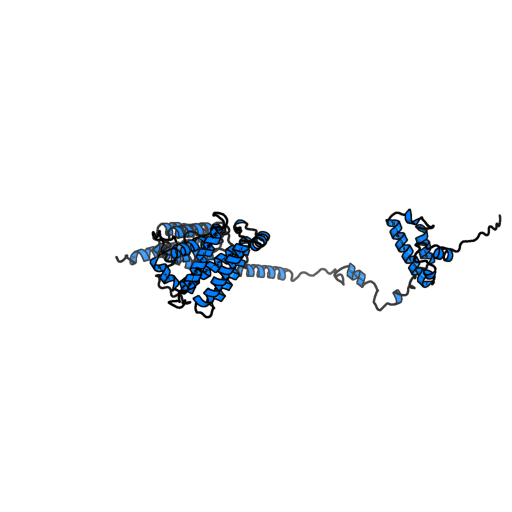M 2167 O O . GLY A 1 279 ? -9.536 -12.727 16.681 1.00 91.38 279 GLY A O 1
ATOM 2168 N N . ASN A 1 280 ? -10.762 -11.723 18.272 1.00 90.50 280 ASN A N 1
ATOM 2169 C CA . ASN A 1 280 ? -11.143 -12.965 18.951 1.00 90.50 280 ASN A CA 1
ATOM 2170 C C . ASN A 1 280 ? -12.041 -13.852 18.076 1.00 90.50 280 ASN A C 1
ATOM 2172 O O . ASN A 1 280 ? -11.834 -15.063 18.009 1.00 90.50 280 ASN A O 1
ATOM 2176 N N . GLN A 1 281 ? -13.022 -13.261 17.385 1.00 91.25 281 GLN A N 1
ATOM 2177 C CA . GLN A 1 281 ? -13.885 -14.011 16.470 1.00 91.25 281 GLN A CA 1
ATOM 2178 C C . GLN A 1 281 ? -13.105 -14.558 15.270 1.00 91.25 281 GLN A C 1
ATOM 2180 O O . GLN A 1 281 ? -13.378 -15.672 14.827 1.00 91.25 281 GLN A O 1
ATOM 2185 N N . LEU A 1 282 ? -12.086 -13.837 14.789 1.00 89.31 282 LEU A N 1
ATOM 2186 C CA . LEU A 1 282 ? -11.280 -14.265 13.646 1.00 89.31 282 LEU A CA 1
ATOM 2187 C C . LEU A 1 282 ? -10.524 -15.577 13.900 1.00 89.31 282 LEU A C 1
ATOM 2189 O O . LEU A 1 282 ? -10.385 -16.386 12.984 1.00 89.31 282 LEU A O 1
ATOM 2193 N N . VAL A 1 283 ? -10.096 -15.824 15.144 1.00 86.56 283 VAL A N 1
ATOM 2194 C CA . VAL A 1 283 ? -9.474 -17.098 15.553 1.00 86.56 283 VAL A CA 1
ATOM 2195 C C . VAL A 1 283 ? -10.418 -18.279 15.318 1.00 86.56 283 VAL A C 1
ATOM 2197 O O . VAL A 1 283 ? -9.976 -19.348 14.904 1.00 86.56 283 VAL A O 1
ATOM 2200 N N . SER A 1 284 ? -11.714 -18.079 15.562 1.00 84.12 284 SER A N 1
ATOM 2201 C CA . SER A 1 284 ? -12.730 -19.131 15.442 1.00 84.12 284 SER A CA 1
ATOM 2202 C C . SER A 1 284 ? -13.303 -19.232 14.024 1.00 84.12 284 SER A C 1
ATOM 2204 O O . SER A 1 284 ? -13.665 -20.320 13.586 1.00 84.12 284 SER A O 1
ATOM 2206 N N . ALA A 1 285 ? -13.358 -18.120 13.282 1.00 82.25 285 ALA A N 1
ATOM 2207 C CA . ALA A 1 285 ? -14.007 -18.043 11.975 1.00 82.25 285 ALA A CA 1
ATOM 2208 C C . ALA A 1 285 ? -13.343 -18.926 10.904 1.00 82.25 285 ALA A C 1
ATOM 2210 O O . ALA A 1 285 ? -14.049 -19.587 10.147 1.00 82.25 285 ALA A O 1
ATOM 2211 N N . ALA A 1 286 ? -12.007 -18.976 10.856 1.00 75.88 286 ALA A N 1
ATOM 2212 C CA . ALA A 1 286 ? -11.280 -19.722 9.824 1.00 75.88 286 ALA A CA 1
ATOM 2213 C C . ALA A 1 286 ? -11.191 -21.239 10.092 1.00 75.88 286 ALA A C 1
ATOM 2215 O O . ALA A 1 286 ? -10.937 -22.006 9.167 1.00 75.88 286 ALA A O 1
ATOM 2216 N N . ASN A 1 287 ? -11.401 -21.676 11.343 1.00 76.88 287 ASN A N 1
ATOM 2217 C CA . ASN A 1 287 ? -11.251 -23.069 11.790 1.00 76.88 287 ASN A CA 1
ATOM 2218 C C . ASN A 1 287 ? -9.904 -23.721 11.392 1.00 76.88 287 ASN A C 1
ATOM 2220 O O . ASN A 1 287 ? -9.812 -24.917 11.123 1.00 76.88 287 ASN A O 1
ATOM 2224 N N . ASP A 1 288 ? -8.832 -22.930 11.359 1.00 79.06 288 ASP A N 1
ATOM 2225 C CA . ASP A 1 288 ? -7.507 -23.325 10.866 1.00 79.06 288 ASP A CA 1
ATOM 2226 C C . ASP A 1 288 ? -6.445 -23.350 11.979 1.00 79.06 288 ASP A C 1
ATOM 2228 O O . ASP A 1 288 ? -5.252 -23.144 11.748 1.00 79.06 288 ASP A O 1
ATOM 2232 N N . ARG A 1 289 ? -6.890 -23.565 13.225 1.00 79.94 289 ARG A N 1
ATOM 2233 C CA . ARG A 1 289 ? -6.058 -23.476 14.440 1.00 79.94 289 ARG A CA 1
ATOM 2234 C C . ARG A 1 289 ? -5.401 -22.095 14.623 1.00 79.94 289 ARG A C 1
ATOM 2236 O O . ARG A 1 289 ? -4.342 -21.983 15.242 1.00 79.94 289 ARG A O 1
ATOM 2243 N N . GLY A 1 290 ? -6.016 -21.038 14.086 1.00 81.38 290 GLY A N 1
ATOM 2244 C CA . GLY A 1 290 ? -5.587 -19.652 14.265 1.00 81.38 290 GLY A CA 1
ATOM 2245 C C . GLY A 1 290 ? -4.385 -19.252 13.408 1.00 81.38 290 GLY A C 1
ATOM 2246 O O . GLY A 1 290 ? -3.682 -18.299 13.754 1.00 81.38 290 GLY A O 1
ATOM 2247 N N . VAL A 1 291 ? -4.100 -19.967 12.317 1.00 86.06 291 VAL A N 1
ATOM 2248 C CA . VAL A 1 291 ? -3.042 -19.581 11.367 1.00 86.06 291 VAL A CA 1
ATOM 2249 C C . VAL A 1 291 ? -3.424 -18.272 10.679 1.00 86.06 291 VAL A C 1
ATOM 2251 O O . VAL A 1 291 ? -2.673 -17.303 10.768 1.00 86.06 291 VAL A O 1
ATOM 2254 N N . PHE A 1 292 ? -4.626 -18.195 10.112 1.00 87.31 292 PHE A N 1
ATOM 2255 C CA . PHE A 1 292 ? -5.162 -17.014 9.448 1.00 87.31 292 PHE A CA 1
ATOM 2256 C C . PHE A 1 292 ? -5.179 -15.815 10.386 1.00 87.31 292 PHE A C 1
ATOM 2258 O O . PHE A 1 292 ? -4.691 -14.750 10.025 1.00 87.31 292 PHE A O 1
ATOM 2265 N N . SER A 1 293 ? -5.667 -15.988 11.619 1.00 88.88 293 SER A N 1
ATOM 2266 C CA . SER A 1 293 ? -5.697 -14.897 12.598 1.00 88.88 293 SER A CA 1
ATOM 2267 C C . SER A 1 293 ? -4.297 -14.362 12.914 1.00 88.88 293 SER A C 1
ATOM 2269 O O . SER A 1 293 ? -4.116 -13.148 13.000 1.00 88.88 293 SER A O 1
ATOM 2271 N N . ARG A 1 294 ? -3.293 -15.235 13.081 1.00 89.31 294 ARG A N 1
ATOM 2272 C CA . ARG A 1 294 ? -1.907 -14.803 13.327 1.00 89.31 294 ARG A CA 1
ATOM 2273 C C . ARG A 1 294 ? -1.330 -14.067 12.122 1.00 89.31 294 ARG A C 1
ATOM 2275 O O . ARG A 1 294 ? -0.757 -12.995 12.297 1.00 89.31 294 ARG A O 1
ATOM 2282 N N . THR A 1 295 ? -1.539 -14.589 10.916 1.00 91.25 295 THR A N 1
ATOM 2283 C CA . THR A 1 295 ? -1.102 -13.943 9.670 1.00 91.25 295 THR A CA 1
ATOM 2284 C C . THR A 1 295 ? -1.776 -12.585 9.476 1.00 91.25 295 THR A C 1
ATOM 2286 O O . THR A 1 295 ? -1.096 -11.596 9.230 1.00 91.25 295 THR A O 1
ATOM 2289 N N . ALA A 1 296 ? -3.093 -12.499 9.664 1.00 91.25 296 ALA A N 1
ATOM 2290 C CA . ALA A 1 296 ? -3.855 -11.256 9.580 1.00 91.25 296 ALA A CA 1
ATOM 2291 C C . ALA A 1 296 ? -3.336 -10.202 10.567 1.00 91.25 296 ALA A C 1
ATOM 2293 O O . ALA A 1 296 ? -3.086 -9.058 10.191 1.00 91.25 296 ALA A O 1
ATOM 2294 N N . GLN A 1 297 ? -3.120 -10.583 11.829 1.00 88.38 297 GLN A N 1
ATOM 2295 C CA . GLN A 1 297 ? -2.572 -9.673 12.835 1.00 88.38 297 GLN A CA 1
ATOM 2296 C C . GLN A 1 297 ? -1.148 -9.221 12.495 1.00 88.38 297 GLN A C 1
ATOM 2298 O O . GLN A 1 297 ? -0.829 -8.051 12.701 1.00 88.38 297 GLN A O 1
ATOM 2303 N N . PHE A 1 298 ? -0.319 -10.116 11.954 1.00 90.75 298 PHE A N 1
ATOM 2304 C CA . PHE A 1 298 ? 1.029 -9.798 11.489 1.00 90.75 298 PHE A CA 1
ATOM 2305 C C . PHE A 1 298 ? 1.007 -8.785 10.334 1.00 90.75 298 PHE A C 1
ATOM 2307 O O . PHE A 1 298 ? 1.687 -7.763 10.406 1.00 90.75 298 PHE A O 1
ATOM 2314 N N . VAL A 1 299 ? 0.167 -9.001 9.317 1.00 92.06 299 VAL A N 1
ATOM 2315 C CA . VAL A 1 299 ? 0.008 -8.070 8.185 1.00 92.06 299 VAL A CA 1
ATOM 2316 C C . VAL A 1 299 ? -0.458 -6.693 8.673 1.00 92.06 299 VAL A C 1
ATOM 2318 O O . VAL A 1 299 ? 0.207 -5.692 8.411 1.00 92.06 299 VAL A O 1
ATOM 2321 N N . VAL A 1 300 ? -1.523 -6.637 9.482 1.00 90.50 300 VAL A N 1
ATOM 2322 C CA . VAL A 1 300 ? -2.060 -5.384 10.056 1.00 90.50 300 VAL A CA 1
ATOM 2323 C C . VAL A 1 300 ? -1.049 -4.692 10.984 1.00 90.50 300 VAL A C 1
ATOM 2325 O O . VAL A 1 300 ? -1.058 -3.468 11.148 1.00 90.50 300 VAL A O 1
ATOM 2328 N N . TYR A 1 301 ? -0.164 -5.447 11.637 1.00 88.19 301 TYR A N 1
ATOM 2329 C CA . TYR A 1 301 ? 0.929 -4.873 12.416 1.00 88.19 301 TYR A CA 1
ATOM 2330 C C . TYR A 1 301 ? 1.938 -4.158 11.506 1.00 88.19 301 TYR A C 1
ATOM 2332 O O . TYR A 1 301 ? 2.242 -2.984 11.753 1.00 88.19 301 TYR A O 1
ATOM 2340 N N . HIS A 1 302 ? 2.383 -4.830 10.439 1.00 88.38 302 HIS A N 1
ATOM 2341 C CA . HIS A 1 302 ? 3.370 -4.324 9.483 1.00 88.38 302 HIS A CA 1
ATOM 2342 C C . HIS A 1 302 ? 2.877 -3.158 8.621 1.00 88.38 302 HIS A C 1
ATOM 2344 O O . HIS A 1 302 ? 3.695 -2.336 8.209 1.00 88.38 302 HIS A O 1
ATOM 2350 N N . GLU A 1 303 ? 1.567 -2.990 8.424 1.00 89.38 303 GLU A N 1
ATOM 2351 C CA . GLU A 1 303 ? 1.013 -1.797 7.760 1.00 89.38 303 GLU A CA 1
ATOM 2352 C C . GLU A 1 303 ? 1.477 -0.480 8.403 1.00 89.38 303 GLU A C 1
ATOM 2354 O O . GLU A 1 303 ? 1.624 0.530 7.717 1.00 89.38 303 GLU A O 1
ATOM 2359 N N . GLY A 1 304 ? 1.778 -0.481 9.709 1.00 86.88 304 GLY A N 1
ATOM 2360 C CA . GLY A 1 304 ? 2.337 0.692 10.386 1.00 86.88 304 GLY A CA 1
ATOM 2361 C C . GLY A 1 304 ? 3.690 1.134 9.816 1.00 86.88 304 GLY A C 1
ATOM 2362 O O . GLY A 1 304 ? 3.963 2.333 9.752 1.00 86.88 304 GLY A O 1
ATOM 2363 N N . CYS A 1 305 ? 4.516 0.186 9.361 1.00 89.94 305 CYS A N 1
ATOM 2364 C CA . CYS A 1 305 ? 5.782 0.477 8.693 1.00 89.94 305 CYS A CA 1
ATOM 2365 C C . CYS A 1 305 ? 5.536 1.168 7.349 1.00 89.94 305 CYS A C 1
ATOM 2367 O O . CY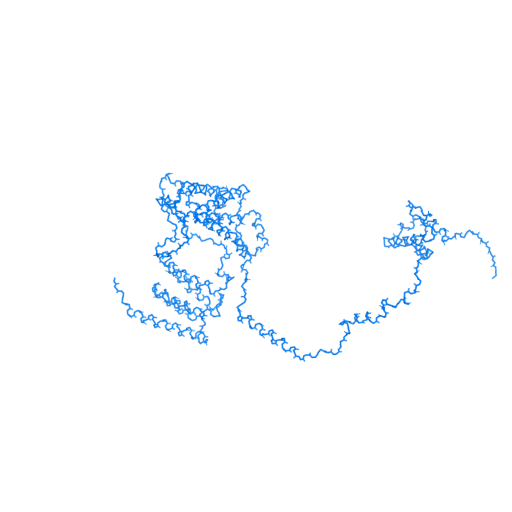S A 1 305 ? 6.176 2.180 7.067 1.00 89.94 305 CYS A O 1
ATOM 2369 N N . TRP A 1 306 ? 4.563 0.692 6.562 1.00 89.81 306 TRP A N 1
ATOM 2370 C CA . TRP A 1 306 ? 4.218 1.333 5.292 1.00 89.81 306 TRP A CA 1
ATOM 2371 C C . TRP A 1 306 ? 3.583 2.705 5.456 1.00 89.81 306 TRP A C 1
ATOM 2373 O O . TRP A 1 306 ? 3.937 3.627 4.723 1.00 89.81 306 TRP A O 1
ATOM 2383 N N . ALA A 1 307 ? 2.712 2.879 6.449 1.00 89.12 307 ALA A N 1
ATOM 2384 C CA . ALA A 1 307 ? 2.151 4.184 6.776 1.00 89.12 307 ALA A CA 1
ATOM 2385 C C . ALA A 1 307 ? 3.255 5.196 7.125 1.00 89.12 307 ALA A C 1
ATOM 2387 O O . ALA A 1 307 ? 3.235 6.325 6.635 1.00 89.12 307 ALA A O 1
ATOM 2388 N N . ARG A 1 308 ? 4.255 4.777 7.912 1.00 90.62 308 ARG A N 1
ATOM 2389 C CA . ARG A 1 308 ? 5.412 5.614 8.250 1.00 90.62 308 ARG A CA 1
ATOM 2390 C C . ARG A 1 308 ? 6.276 5.931 7.033 1.00 90.62 308 ARG A C 1
ATOM 2392 O O . ARG A 1 308 ? 6.546 7.099 6.779 1.00 90.62 308 ARG A O 1
ATOM 2399 N N . TRP A 1 309 ? 6.667 4.921 6.263 1.00 91.88 309 TRP A N 1
ATOM 2400 C CA . TRP A 1 309 ? 7.462 5.107 5.046 1.00 91.88 309 TRP A CA 1
ATOM 2401 C C . TRP A 1 309 ? 6.784 6.071 4.060 1.00 91.88 309 TRP A C 1
ATOM 2403 O O . TRP A 1 309 ? 7.424 6.967 3.509 1.00 91.88 309 TRP A O 1
ATOM 2413 N N . LYS A 1 310 ? 5.461 5.955 3.908 1.00 91.88 310 LYS A N 1
ATOM 2414 C CA . LYS A 1 310 ? 4.645 6.857 3.091 1.00 91.88 310 LYS A CA 1
ATOM 2415 C C . LYS A 1 310 ? 4.589 8.283 3.645 1.00 91.88 310 LYS A C 1
ATOM 2417 O O . LYS A 1 310 ? 4.698 9.240 2.875 1.00 91.88 310 LYS A O 1
ATOM 2422 N N . ALA A 1 311 ? 4.449 8.437 4.962 1.00 91.75 311 ALA A N 1
ATOM 2423 C CA . ALA A 1 311 ? 4.526 9.737 5.629 1.00 91.75 311 ALA A CA 1
ATOM 2424 C C . ALA A 1 311 ? 5.909 10.392 5.451 1.00 91.75 311 ALA A C 1
ATOM 2426 O O . ALA A 1 311 ? 6.016 11.612 5.380 1.00 91.75 311 ALA A O 1
ATOM 2427 N N . GLU A 1 312 ? 6.964 9.594 5.293 1.00 92.38 312 GLU A N 1
ATOM 2428 C CA . GLU A 1 312 ? 8.330 10.040 4.998 1.00 92.38 312 GLU A CA 1
ATOM 2429 C C . GLU A 1 312 ? 8.601 10.259 3.488 1.00 92.38 312 GLU A C 1
ATOM 2431 O O . GLU A 1 312 ? 9.752 10.449 3.091 1.00 92.38 312 GLU A O 1
ATOM 2436 N N . SER A 1 313 ? 7.551 10.336 2.656 1.00 91.31 313 SER A N 1
ATOM 2437 C CA . SER A 1 313 ? 7.596 10.529 1.190 1.00 91.31 313 SER A CA 1
ATOM 2438 C C . SER A 1 313 ? 8.188 9.360 0.399 1.00 91.31 313 SER A C 1
ATOM 2440 O O . SER A 1 313 ? 8.797 9.576 -0.647 1.00 91.31 313 SER A O 1
ATOM 2442 N N . CYS A 1 314 ? 7.990 8.130 0.877 1.00 92.81 314 CYS A N 1
ATOM 2443 C CA . CYS A 1 314 ? 8.345 6.904 0.160 1.00 92.81 314 CYS A CA 1
ATOM 2444 C C . CYS A 1 314 ? 9.815 6.867 -0.291 1.00 92.81 314 CYS A C 1
ATOM 2446 O O . CYS A 1 314 ? 10.111 6.573 -1.448 1.00 92.81 314 CYS A O 1
ATOM 2448 N N . LYS A 1 315 ? 10.751 7.211 0.605 1.00 90.31 315 LYS A N 1
ATOM 2449 C CA . LYS A 1 315 ? 12.182 7.270 0.265 1.00 90.31 315 LYS A CA 1
ATOM 2450 C C . LYS A 1 315 ? 12.673 5.932 -0.316 1.00 90.31 315 LYS A C 1
ATOM 2452 O O . LYS A 1 315 ? 12.295 4.888 0.225 1.00 90.31 315 LYS A O 1
ATOM 2457 N N . PRO A 1 316 ? 13.527 5.944 -1.356 1.00 89.19 316 PRO A N 1
ATOM 2458 C CA . PRO A 1 316 ? 14.104 4.721 -1.901 1.00 89.19 316 PRO A CA 1
ATOM 2459 C C . PRO A 1 316 ? 14.851 3.937 -0.822 1.00 89.19 316 PRO A C 1
ATOM 2461 O O . PRO A 1 316 ? 15.657 4.500 -0.083 1.00 89.19 316 PRO A O 1
ATOM 2464 N N . PHE A 1 317 ? 14.573 2.640 -0.742 1.00 87.62 317 PHE A N 1
ATOM 2465 C CA . PHE A 1 317 ? 15.303 1.685 0.100 1.00 87.62 317 PHE A CA 1
ATOM 2466 C C . PHE A 1 317 ? 15.838 0.497 -0.719 1.00 87.62 317 PHE A C 1
ATOM 2468 O O . PHE A 1 317 ? 16.374 -0.455 -0.155 1.00 87.62 317 PHE A O 1
ATOM 2475 N N . GLU A 1 318 ? 15.676 0.542 -2.045 1.00 81.88 318 GLU A N 1
ATOM 2476 C CA . GLU A 1 318 ? 16.192 -0.465 -2.969 1.00 81.88 318 GLU A CA 1
ATOM 2477 C C . GLU A 1 318 ? 17.717 -0.376 -3.058 1.00 81.88 318 GLU A C 1
ATOM 2479 O O . GLU A 1 318 ? 18.299 0.710 -3.074 1.00 81.88 318 GLU A O 1
ATOM 2484 N N . GLN A 1 319 ? 18.366 -1.535 -3.130 1.00 78.25 319 GLN A N 1
ATOM 2485 C CA . GLN A 1 319 ? 19.792 -1.606 -3.425 1.00 78.25 319 GLN A CA 1
ATOM 2486 C C . GLN A 1 319 ? 20.030 -1.401 -4.927 1.00 78.25 319 GLN A C 1
ATOM 2488 O O . GLN A 1 319 ? 19.172 -1.773 -5.734 1.00 78.25 319 GLN A O 1
ATOM 2493 N N . PRO A 1 320 ? 21.186 -0.838 -5.328 1.00 71.31 320 PRO A N 1
ATOM 2494 C CA . PRO A 1 320 ? 21.518 -0.704 -6.738 1.00 71.31 320 PRO A CA 1
ATOM 2495 C C . PRO A 1 320 ? 21.565 -2.083 -7.418 1.00 71.31 320 PRO A C 1
ATOM 2497 O O . PRO A 1 320 ? 21.918 -3.081 -6.780 1.00 71.31 320 PRO A O 1
ATOM 2500 N N . PRO A 1 321 ? 21.239 -2.168 -8.720 1.00 70.81 321 PRO A N 1
ATOM 2501 C CA . PRO A 1 321 ? 21.335 -3.420 -9.457 1.00 70.81 321 PRO A CA 1
ATOM 2502 C C . PRO A 1 321 ? 22.775 -3.943 -9.426 1.00 70.81 321 PRO A C 1
ATOM 2504 O O . PRO A 1 321 ? 23.728 -3.166 -9.515 1.00 70.81 321 PRO A O 1
ATOM 2507 N N . LEU A 1 322 ? 22.934 -5.269 -9.365 1.00 75.12 322 LEU A N 1
ATOM 2508 C CA . LEU A 1 322 ? 24.240 -5.929 -9.239 1.00 75.12 322 LEU A CA 1
ATOM 2509 C C . LEU A 1 322 ? 25.254 -5.453 -10.293 1.00 75.12 322 LEU A C 1
ATOM 2511 O O . LEU A 1 322 ? 26.427 -5.295 -9.985 1.00 75.12 322 LEU A O 1
ATOM 2515 N N . THR A 1 323 ? 24.814 -5.170 -11.521 1.00 71.88 323 THR A N 1
ATOM 2516 C CA . THR A 1 323 ? 25.674 -4.642 -12.592 1.00 71.88 323 THR A CA 1
ATOM 2517 C C . THR A 1 323 ? 26.288 -3.284 -12.242 1.00 71.88 323 THR A C 1
ATOM 2519 O O . THR A 1 323 ? 27.465 -3.064 -12.513 1.00 71.88 323 THR A O 1
ATOM 2522 N N . GLY A 1 324 ? 25.519 -2.392 -11.608 1.00 68.00 324 GLY A N 1
ATOM 2523 C CA . GLY A 1 324 ? 26.024 -1.106 -11.121 1.00 68.00 324 GLY A CA 1
ATOM 2524 C C . GLY A 1 324 ? 27.054 -1.301 -10.011 1.00 68.00 324 GLY A C 1
ATOM 2525 O O . GLY A 1 324 ? 28.140 -0.731 -10.070 1.00 68.00 324 GLY A O 1
ATOM 2526 N N . LEU A 1 325 ? 26.765 -2.216 -9.081 1.00 73.50 325 LEU A N 1
ATOM 2527 C CA . LEU A 1 325 ? 27.686 -2.584 -8.007 1.00 73.50 325 LEU A CA 1
ATOM 2528 C C . LEU A 1 325 ? 28.990 -3.202 -8.545 1.00 73.50 325 LEU A C 1
ATOM 2530 O O . LEU A 1 325 ? 30.068 -2.894 -8.050 1.00 73.50 325 LEU A O 1
ATOM 2534 N N . LEU A 1 326 ? 28.924 -4.040 -9.584 1.00 80.00 326 LEU A N 1
ATOM 2535 C CA . LEU A 1 326 ? 30.111 -4.612 -10.227 1.00 80.00 326 LEU A CA 1
ATOM 2536 C C . LEU A 1 326 ? 30.979 -3.533 -10.883 1.00 80.00 326 LEU A C 1
ATOM 2538 O O . LEU A 1 326 ? 32.199 -3.590 -10.751 1.00 80.00 326 LEU A O 1
ATOM 2542 N N . CYS A 1 327 ? 30.382 -2.541 -11.552 1.00 76.69 327 CYS A N 1
ATOM 2543 C CA . CYS A 1 327 ? 31.126 -1.406 -12.101 1.00 76.69 327 CYS A CA 1
ATOM 2544 C C . CYS A 1 327 ? 31.795 -0.571 -11.000 1.00 76.69 327 CYS A C 1
ATOM 2546 O O . CYS A 1 327 ? 32.967 -0.217 -11.140 1.00 76.69 327 CYS A O 1
ATOM 2548 N N . GLU A 1 328 ? 31.096 -0.305 -9.894 1.00 78.62 328 GLU A N 1
ATOM 2549 C CA . GLU A 1 328 ? 31.662 0.391 -8.732 1.00 78.62 328 GLU A CA 1
ATOM 2550 C C . GLU A 1 328 ? 32.830 -0.394 -8.121 1.00 78.62 328 GLU A C 1
ATOM 2552 O O . GLU A 1 328 ? 33.925 0.153 -7.991 1.00 78.62 328 GLU A O 1
ATOM 2557 N N . ILE A 1 329 ? 32.649 -1.692 -7.851 1.00 81.62 329 ILE A N 1
ATOM 2558 C CA . ILE A 1 329 ? 33.700 -2.584 -7.333 1.00 81.62 329 ILE A CA 1
ATOM 2559 C C . ILE A 1 329 ? 34.906 -2.611 -8.278 1.00 81.62 329 ILE A C 1
ATOM 2561 O O . ILE A 1 329 ? 36.046 -2.507 -7.830 1.00 81.62 329 ILE A O 1
ATOM 2565 N N . GLN A 1 330 ? 34.680 -2.713 -9.590 1.00 83.44 330 GLN A N 1
ATOM 2566 C CA . GLN A 1 330 ? 35.756 -2.705 -10.583 1.00 83.44 330 GLN A CA 1
ATOM 2567 C C . GLN A 1 330 ? 36.486 -1.359 -10.633 1.00 83.44 330 GLN A C 1
ATOM 2569 O O . GLN A 1 330 ? 37.708 -1.336 -10.773 1.00 83.44 330 GLN A O 1
ATOM 2574 N N . SER A 1 331 ? 35.768 -0.241 -10.506 1.00 83.12 331 SER A N 1
ATOM 2575 C CA . SER A 1 331 ? 36.375 1.093 -10.456 1.00 83.12 331 SER A CA 1
ATOM 2576 C C . SER A 1 331 ? 37.224 1.288 -9.194 1.00 83.12 331 SER A C 1
ATOM 2578 O O . SER A 1 331 ? 38.380 1.696 -9.299 1.00 83.12 331 SER A O 1
ATOM 2580 N N . ALA A 1 332 ? 36.715 0.881 -8.028 1.00 82.50 332 ALA A N 1
ATOM 2581 C CA . ALA A 1 332 ? 37.438 0.908 -6.761 1.00 82.50 332 ALA A CA 1
ATOM 2582 C C . ALA A 1 332 ? 38.684 0.007 -6.793 1.00 82.50 332 ALA A C 1
ATOM 2584 O O . ALA A 1 332 ? 39.760 0.420 -6.362 1.00 82.50 332 ALA A O 1
ATOM 2585 N N . ALA A 1 333 ? 38.576 -1.194 -7.374 1.00 81.94 333 ALA A N 1
ATOM 2586 C CA . ALA A 1 333 ? 39.710 -2.097 -7.554 1.00 81.94 333 ALA A CA 1
ATOM 2587 C C . ALA A 1 333 ? 40.800 -1.487 -8.452 1.00 81.94 333 ALA A C 1
ATOM 2589 O O . ALA A 1 333 ? 41.982 -1.589 -8.134 1.00 81.94 333 ALA A O 1
ATOM 2590 N N . ARG A 1 334 ? 40.425 -0.805 -9.545 1.00 80.56 334 ARG A N 1
ATOM 2591 C CA . ARG A 1 334 ? 41.385 -0.095 -10.411 1.00 80.56 334 ARG A CA 1
ATOM 2592 C C . ARG A 1 334 ? 42.084 1.047 -9.681 1.00 80.56 334 ARG A C 1
ATOM 2594 O O . ARG A 1 334 ? 43.296 1.174 -9.818 1.00 80.56 334 ARG A O 1
ATOM 2601 N N . MET A 1 335 ? 41.351 1.838 -8.895 1.00 78.25 335 MET A N 1
ATOM 2602 C CA . MET A 1 335 ? 41.948 2.894 -8.068 1.00 78.25 335 MET A CA 1
ATOM 2603 C C . MET A 1 335 ? 42.952 2.316 -7.069 1.00 78.25 335 MET A C 1
ATOM 2605 O O . MET A 1 335 ? 44.050 2.841 -6.940 1.00 78.25 335 MET A O 1
ATOM 2609 N N . PHE A 1 336 ? 42.615 1.209 -6.404 1.00 71.19 336 PHE A N 1
ATOM 2610 C CA . PHE A 1 336 ? 43.511 0.564 -5.444 1.00 71.19 336 PHE A CA 1
ATOM 2611 C C . PHE A 1 336 ? 44.776 -0.001 -6.111 1.00 71.19 336 PHE A C 1
ATOM 2613 O O . PHE A 1 336 ? 45.877 0.147 -5.587 1.00 71.19 336 PHE A O 1
ATOM 2620 N N . LEU A 1 337 ? 44.640 -0.596 -7.300 1.00 68.56 337 LEU A N 1
ATOM 2621 C CA . LEU A 1 337 ? 45.777 -1.096 -8.078 1.00 68.56 337 LEU A CA 1
ATOM 2622 C C . LEU A 1 337 ? 46.676 0.030 -8.610 1.00 68.56 337 LEU A C 1
ATOM 2624 O O . LEU A 1 337 ? 47.878 -0.171 -8.718 1.00 68.56 337 LEU A O 1
ATOM 2628 N N . GLN A 1 338 ? 46.141 1.223 -8.887 1.00 65.62 338 GLN A N 1
ATOM 2629 C CA . GLN A 1 338 ? 46.954 2.392 -9.257 1.00 65.62 338 GLN A CA 1
ATOM 2630 C C . GLN A 1 338 ? 47.819 2.927 -8.102 1.00 65.62 338 GLN A C 1
ATOM 2632 O O . GLN A 1 338 ? 48.785 3.641 -8.354 1.00 65.62 338 GLN A O 1
ATOM 2637 N N . VAL A 1 339 ? 47.512 2.571 -6.849 1.00 61.44 339 VAL A N 1
ATOM 2638 C CA . VAL A 1 339 ? 48.328 2.921 -5.672 1.00 61.44 339 VAL A CA 1
ATOM 2639 C C . VAL A 1 339 ? 49.501 1.941 -5.478 1.00 61.44 339 VAL A C 1
ATOM 2641 O O . VAL A 1 339 ? 50.462 2.265 -4.778 1.00 61.44 339 VAL A O 1
ATOM 2644 N N . GLN A 1 340 ? 49.496 0.766 -6.129 1.00 55.53 340 GLN A N 1
ATOM 2645 C CA . GLN A 1 340 ? 50.670 -0.116 -6.152 1.00 55.53 340 GLN A CA 1
ATOM 2646 C C . GLN A 1 340 ? 51.783 0.512 -7.002 1.00 55.53 340 GLN A C 1
ATOM 2648 O O . GLN A 1 340 ? 51.732 0.492 -8.228 1.00 55.53 340 GLN A O 1
ATOM 2653 N N . GLY A 1 341 ? 52.802 1.057 -6.334 1.00 61.16 341 GLY A N 1
ATOM 2654 C CA . GLY A 1 341 ? 53.969 1.679 -6.970 1.00 61.16 341 GLY A CA 1
ATOM 2655 C C . GLY A 1 341 ? 54.291 3.086 -6.470 1.00 61.16 341 GLY A C 1
ATOM 2656 O O . GLY A 1 341 ? 55.272 3.670 -6.918 1.00 61.16 341 GLY A O 1
ATOM 2657 N N . VAL A 1 342 ? 53.503 3.636 -5.539 1.00 60.97 342 VAL A N 1
ATOM 2658 C CA . VAL A 1 342 ? 53.856 4.886 -4.855 1.00 60.97 342 VAL A CA 1
ATOM 2659 C C . VAL A 1 342 ? 54.869 4.574 -3.753 1.00 60.97 342 VAL A C 1
ATOM 2661 O O . VAL A 1 342 ? 54.524 3.972 -2.736 1.00 60.97 342 VAL A O 1
ATOM 2664 N N . GLU A 1 343 ? 56.125 4.969 -3.947 1.00 62.75 343 GLU A N 1
ATOM 2665 C CA . GLU A 1 343 ? 57.103 5.006 -2.860 1.00 62.75 343 GLU A CA 1
ATOM 2666 C C . GLU A 1 343 ? 56.720 6.143 -1.902 1.00 62.75 343 GLU A C 1
ATOM 2668 O O . GLU A 1 343 ? 56.642 7.309 -2.294 1.00 62.75 343 GLU A O 1
ATOM 2673 N N . PHE A 1 344 ? 56.432 5.811 -0.642 1.00 63.47 344 PHE A N 1
ATOM 2674 C CA . PHE A 1 344 ? 56.215 6.826 0.386 1.00 63.47 344 PHE A CA 1
ATOM 2675 C C . PHE A 1 344 ? 57.540 7.555 0.636 1.00 63.47 344 PHE A C 1
ATOM 2677 O O . PHE A 1 344 ? 58.556 6.917 0.911 1.00 63.47 344 PHE A O 1
ATOM 2684 N N . GLY A 1 345 ? 57.527 8.886 0.510 1.00 62.62 345 GLY A N 1
ATOM 2685 C CA . GLY A 1 345 ? 58.716 9.725 0.672 1.00 62.62 345 GLY A CA 1
ATOM 2686 C C . GLY A 1 345 ? 59.448 9.450 1.989 1.00 62.62 345 GLY A C 1
ATOM 2687 O O . GLY A 1 345 ? 58.829 9.230 3.028 1.00 62.62 345 GLY A O 1
ATOM 2688 N N . SER A 1 346 ? 60.780 9.473 1.941 1.00 62.16 346 SER A N 1
ATOM 2689 C CA . SER A 1 346 ? 61.691 9.042 3.011 1.00 62.16 346 SER A CA 1
ATOM 2690 C C . SER A 1 346 ? 61.697 9.906 4.282 1.00 62.16 346 SER A C 1
ATOM 2692 O O . SER A 1 346 ? 62.524 9.681 5.164 1.00 62.16 346 SER A O 1
ATOM 2694 N N . GLU A 1 347 ? 60.797 10.878 4.424 1.00 65.06 347 GLU A N 1
ATOM 2695 C CA . GLU A 1 347 ? 60.640 11.680 5.646 1.00 65.06 347 GLU A CA 1
ATOM 2696 C C . GLU A 1 347 ? 59.776 10.943 6.680 1.00 65.06 347 GLU A C 1
ATOM 2698 O O . GLU A 1 347 ? 58.758 11.430 7.173 1.00 65.06 347 GLU A O 1
ATOM 2703 N N . LEU A 1 348 ? 60.180 9.718 7.016 1.00 65.50 348 LEU A N 1
ATOM 2704 C CA . LEU A 1 348 ? 59.550 8.949 8.080 1.00 65.50 348 LEU A CA 1
ATOM 2705 C C . LEU A 1 348 ? 59.933 9.564 9.428 1.00 65.50 348 LEU A C 1
ATOM 2707 O O . LEU A 1 348 ? 61.012 9.321 9.969 1.00 65.50 348 LEU A O 1
ATOM 2711 N N . VAL A 1 349 ? 59.027 10.358 10.000 1.00 70.94 349 VAL A N 1
ATOM 2712 C CA . VAL A 1 349 ? 59.128 10.762 11.403 1.00 70.94 349 VAL A CA 1
ATOM 2713 C C . VAL A 1 349 ? 58.942 9.498 12.261 1.00 70.94 349 VAL A C 1
ATOM 2715 O O . VAL A 1 349 ? 57.883 8.878 12.158 1.00 70.94 349 VAL A O 1
ATOM 2718 N N . PRO A 1 350 ? 59.902 9.101 13.126 1.00 68.12 350 PRO A N 1
ATOM 2719 C CA . PRO A 1 350 ? 59.931 7.777 13.773 1.00 68.12 350 PRO A CA 1
ATOM 2720 C C . PRO A 1 350 ? 58.698 7.391 14.606 1.00 68.12 350 PRO A C 1
ATOM 2722 O O . PRO A 1 350 ? 58.546 6.229 14.956 1.00 68.12 350 PRO A O 1
ATOM 2725 N N . MET A 1 351 ? 57.816 8.348 14.911 1.00 73.19 351 MET A N 1
ATOM 2726 C CA . MET A 1 351 ? 56.578 8.151 15.673 1.00 73.19 351 MET A CA 1
ATOM 2727 C C . MET A 1 351 ? 55.344 8.742 14.961 1.00 73.19 351 MET A C 1
ATOM 2729 O O . MET A 1 351 ? 54.341 9.055 15.599 1.00 73.19 351 MET A O 1
ATOM 2733 N N . GLY A 1 352 ? 55.426 8.969 13.647 1.00 74.06 352 GLY A N 1
ATOM 2734 C CA . GLY A 1 352 ? 54.345 9.501 12.808 1.00 74.06 352 GLY A CA 1
ATOM 2735 C C . GLY A 1 352 ? 54.127 11.015 12.899 1.00 74.06 352 GLY A C 1
ATOM 2736 O O . GLY A 1 352 ? 53.763 11.630 11.904 1.00 74.06 352 GLY A O 1
ATOM 2737 N N . SER A 1 353 ? 54.393 11.643 14.048 1.00 79.69 353 SER A N 1
ATOM 2738 C CA . SER A 1 353 ? 54.354 13.103 14.195 1.00 79.69 353 SER A CA 1
ATOM 2739 C C . SER A 1 353 ? 55.607 13.642 14.870 1.00 79.69 353 SER A C 1
ATOM 2741 O O . SER A 1 353 ? 56.233 12.977 15.701 1.00 79.69 353 SER A O 1
ATOM 2743 N N . GLU A 1 354 ? 55.973 14.874 14.523 1.00 78.62 354 GLU A N 1
ATOM 2744 C CA . GLU A 1 354 ? 57.166 15.529 15.062 1.00 78.62 354 GLU A CA 1
ATOM 2745 C C . GLU A 1 354 ? 57.069 15.733 16.581 1.00 78.62 354 GLU A C 1
ATOM 2747 O O . GLU A 1 354 ? 58.049 15.555 17.300 1.00 78.62 354 GLU A O 1
ATOM 2752 N N . HIS A 1 355 ? 55.857 15.984 17.081 1.00 78.56 355 HIS A N 1
ATOM 2753 C CA . HIS A 1 355 ? 55.560 16.116 18.505 1.00 78.56 355 HIS A CA 1
ATOM 2754 C C . HIS A 1 355 ? 55.812 14.809 19.265 1.00 78.56 355 HIS A C 1
ATOM 2756 O O . HIS A 1 355 ? 56.465 14.818 20.307 1.00 78.56 355 HIS A O 1
ATOM 2762 N N . LEU A 1 356 ? 55.339 13.674 18.736 1.00 76.56 356 LEU A N 1
ATOM 2763 C CA . LEU A 1 356 ? 55.577 12.370 19.359 1.00 76.56 356 LEU A CA 1
ATOM 2764 C C . LEU A 1 356 ? 57.052 11.987 19.291 1.00 76.56 356 LEU A C 1
ATOM 2766 O O . LEU A 1 356 ? 57.595 11.503 20.279 1.00 76.56 356 LEU A O 1
ATOM 2770 N N . ALA A 1 357 ? 57.722 12.262 18.170 1.00 80.94 357 ALA A N 1
ATOM 2771 C CA . ALA A 1 357 ? 59.161 12.057 18.059 1.00 80.94 357 ALA A CA 1
ATOM 2772 C C . ALA A 1 357 ? 59.943 12.935 19.052 1.00 80.94 357 ALA A C 1
ATOM 2774 O O . ALA A 1 357 ? 60.914 12.467 19.639 1.00 80.94 357 ALA A O 1
ATOM 2775 N N . ALA A 1 358 ? 59.518 14.180 19.287 1.00 80.00 358 ALA A N 1
ATOM 2776 C CA . ALA A 1 358 ? 60.126 15.067 20.274 1.00 80.00 358 ALA A CA 1
ATOM 2777 C C . ALA A 1 358 ? 59.955 14.539 21.706 1.00 80.00 358 ALA A C 1
ATOM 2779 O O . ALA A 1 358 ? 60.938 14.474 22.442 1.00 80.00 358 ALA A O 1
ATOM 2780 N N . VAL A 1 359 ? 58.750 14.089 22.081 1.00 75.19 359 VAL A N 1
ATOM 2781 C CA . VAL A 1 359 ? 58.502 13.446 23.384 1.00 75.19 359 VAL A CA 1
ATOM 2782 C C . VAL A 1 359 ? 59.364 12.193 23.537 1.00 75.19 359 VAL A C 1
ATOM 2784 O O . VAL A 1 359 ? 60.030 12.036 24.554 1.00 75.19 359 VAL A O 1
ATOM 2787 N N . TRP A 1 360 ? 59.443 11.343 22.512 1.00 74.50 360 TRP A N 1
ATOM 2788 C CA . TRP A 1 360 ? 60.235 10.108 22.564 1.00 74.50 360 TRP A CA 1
ATOM 2789 C C . TRP A 1 360 ? 61.751 10.343 22.635 1.00 74.50 360 TRP A C 1
ATOM 2791 O O . TRP A 1 360 ? 62.492 9.481 23.099 1.00 74.50 360 TRP A O 1
ATOM 2801 N N . ARG A 1 361 ? 62.227 11.512 22.184 1.00 73.19 361 ARG A N 1
ATOM 2802 C CA . ARG A 1 361 ? 63.624 11.947 22.344 1.00 73.19 361 ARG A CA 1
ATOM 2803 C C . ARG A 1 361 ? 63.926 12.478 23.743 1.00 73.19 361 ARG A C 1
ATOM 2805 O O . ARG A 1 361 ? 65.102 12.552 24.103 1.00 73.19 361 ARG A O 1
ATOM 2812 N N . THR A 1 362 ? 62.919 12.879 24.526 1.00 68.50 362 THR A N 1
ATOM 2813 C CA . THR A 1 362 ? 63.166 13.276 25.915 1.00 68.50 362 THR A CA 1
ATOM 2814 C C . THR A 1 362 ? 63.667 12.049 26.676 1.00 68.50 362 THR A C 1
ATOM 2816 O O . THR A 1 362 ? 62.999 11.022 26.723 1.00 68.50 362 THR A O 1
ATOM 2819 N N . LYS A 1 363 ? 64.873 12.128 27.253 1.00 58.00 363 LYS A N 1
ATOM 2820 C CA . LYS A 1 363 ? 65.511 11.046 28.030 1.00 58.00 363 LYS A CA 1
ATOM 2821 C C . LYS A 1 363 ? 64.804 10.773 29.373 1.00 58.00 363 LYS A C 1
ATOM 2823 O O . LYS A 1 363 ? 65.438 10.395 30.347 1.00 58.00 363 LYS A O 1
ATOM 2828 N N . ALA A 1 364 ? 63.496 10.990 29.453 1.00 61.50 364 ALA A N 1
ATOM 2829 C CA . ALA A 1 364 ? 62.670 10.637 30.596 1.00 61.50 364 ALA A CA 1
ATOM 2830 C C . ALA A 1 364 ? 62.289 9.153 30.488 1.00 61.50 364 ALA A C 1
ATOM 2832 O O . ALA A 1 364 ? 61.124 8.796 30.327 1.00 61.50 364 ALA A O 1
ATOM 2833 N N . SER A 1 365 ? 63.294 8.275 30.519 1.00 59.03 365 SER A N 1
ATOM 2834 C CA . SER A 1 365 ? 63.029 6.856 30.728 1.00 59.03 365 SER A CA 1
ATOM 2835 C C . SER A 1 365 ? 62.574 6.671 32.180 1.00 59.03 365 SER A C 1
ATOM 2837 O O . SER A 1 365 ? 63.215 7.236 33.069 1.00 59.03 365 SER A O 1
ATOM 2839 N N . PRO A 1 366 ? 61.546 5.853 32.474 1.00 58.31 366 PRO A N 1
ATOM 2840 C CA . PRO A 1 366 ? 61.164 5.503 33.848 1.00 58.31 366 PRO A CA 1
ATOM 2841 C C . PRO A 1 366 ? 62.318 4.923 34.686 1.00 58.31 366 PRO A C 1
ATOM 2843 O O . PRO A 1 366 ? 62.214 4.824 35.905 1.00 58.31 366 PRO A O 1
ATOM 2846 N N . THR A 1 367 ? 63.410 4.521 34.031 1.00 58.28 367 THR A N 1
ATOM 2847 C CA . THR A 1 367 ? 64.625 3.982 34.646 1.00 58.28 367 THR A CA 1
ATOM 2848 C C . THR A 1 367 ? 65.666 5.045 35.024 1.00 58.28 367 THR A C 1
ATOM 2850 O O . THR A 1 367 ? 66.559 4.735 35.806 1.00 58.28 367 THR A O 1
ATOM 2853 N N . ASP A 1 368 ? 65.565 6.282 34.521 1.00 62.09 368 ASP A N 1
ATOM 2854 C CA . ASP A 1 368 ? 66.508 7.377 34.811 1.00 62.09 368 ASP A CA 1
ATOM 2855 C C . ASP A 1 368 ? 66.041 8.214 36.020 1.00 62.09 368 ASP A C 1
ATOM 2857 O O . ASP A 1 368 ? 65.597 9.358 35.914 1.00 62.09 368 ASP A O 1
ATOM 2861 N N . LEU A 1 369 ? 66.170 7.632 37.218 1.00 62.22 369 LEU A N 1
ATOM 2862 C CA . LEU A 1 369 ? 65.814 8.263 38.502 1.00 62.22 369 LEU A CA 1
ATOM 2863 C C . LEU A 1 369 ? 66.705 9.460 38.883 1.00 62.22 369 LEU A C 1
ATOM 2865 O O . LEU A 1 369 ? 66.331 10.256 39.743 1.00 62.22 369 LEU A O 1
ATOM 2869 N N . HIS A 1 370 ? 67.864 9.627 38.239 1.00 65.56 370 HIS A N 1
ATOM 2870 C CA . HIS A 1 370 ? 68.811 10.707 38.541 1.00 65.56 370 HIS A CA 1
ATOM 2871 C C . HIS A 1 370 ? 68.245 12.113 38.275 1.00 65.56 370 HIS A C 1
ATOM 2873 O O . HIS A 1 370 ? 68.666 13.071 38.918 1.00 65.56 370 HIS A O 1
ATOM 2879 N N . MET A 1 371 ? 67.260 12.242 37.378 1.00 60.22 371 MET A N 1
ATOM 2880 C CA . MET A 1 371 ? 66.621 13.523 37.043 1.00 60.22 371 MET A CA 1
ATOM 2881 C C . MET A 1 371 ? 65.542 13.962 38.050 1.00 60.22 371 MET A C 1
ATOM 2883 O O . MET A 1 371 ? 65.083 15.100 37.997 1.00 60.22 371 MET A O 1
ATOM 2887 N N . LEU A 1 372 ? 65.137 13.084 38.977 1.00 61.28 372 LEU A N 1
ATOM 2888 C CA . LEU A 1 372 ? 64.139 13.368 40.020 1.00 61.28 372 LEU A CA 1
ATOM 2889 C C . LEU A 1 372 ? 64.766 13.923 41.315 1.00 61.28 372 LEU A C 1
ATOM 2891 O O . LEU A 1 372 ? 64.050 14.199 42.271 1.00 61.28 372 LEU A O 1
ATOM 2895 N N . GLY A 1 373 ? 66.091 14.102 41.351 1.00 58.09 373 GLY A N 1
ATOM 2896 C CA . GLY A 1 373 ? 66.864 14.486 42.539 1.00 58.09 373 GLY A CA 1
ATOM 2897 C C . GLY A 1 373 ? 66.791 15.958 42.961 1.00 58.09 373 GLY A C 1
ATOM 2898 O O . GLY A 1 373 ? 67.626 16.390 43.750 1.00 58.09 373 GLY A O 1
ATOM 2899 N N . ALA A 1 374 ? 65.839 16.748 42.462 1.00 59.16 374 ALA A N 1
ATOM 2900 C CA . ALA A 1 374 ? 65.599 18.066 43.038 1.00 59.16 374 ALA A CA 1
ATOM 2901 C C . ALA A 1 374 ? 64.810 17.887 44.341 1.00 59.16 374 ALA A C 1
ATOM 2903 O O . ALA A 1 374 ? 63.685 17.387 44.307 1.00 59.16 374 ALA A O 1
ATOM 2904 N N . GLU A 1 375 ? 65.409 18.286 45.470 1.00 59.62 375 GLU A N 1
ATOM 2905 C CA . GLU A 1 375 ? 64.748 18.385 46.775 1.00 59.62 375 GLU A CA 1
ATOM 2906 C C . GLU A 1 375 ? 63.327 18.919 46.583 1.00 59.62 375 GLU A C 1
ATOM 2908 O O . GLU A 1 375 ? 63.127 19.959 45.944 1.00 59.62 375 GLU A O 1
ATOM 2913 N N . VAL A 1 376 ? 62.330 18.174 47.072 1.00 57.06 376 VAL A N 1
ATOM 2914 C CA . VAL A 1 376 ? 60.932 18.605 47.058 1.00 57.06 376 VAL A CA 1
ATOM 2915 C C . VAL A 1 376 ? 60.907 19.994 47.682 1.00 57.06 376 VAL A C 1
ATOM 2917 O O . VAL A 1 376 ? 61.100 20.129 48.887 1.00 57.06 376 VAL A O 1
ATOM 2920 N N . ARG A 1 377 ? 60.721 21.031 46.854 1.00 57.53 377 ARG A N 1
ATOM 2921 C CA . ARG A 1 377 ? 60.595 22.416 47.310 1.00 57.53 377 ARG A CA 1
ATOM 2922 C C . ARG A 1 377 ? 59.288 22.524 48.087 1.00 57.53 377 ARG A C 1
ATOM 2924 O O . ARG A 1 377 ? 58.270 22.944 47.537 1.00 57.53 377 ARG A O 1
ATOM 2931 N N . GLY A 1 378 ? 59.292 22.096 49.347 1.00 60.03 378 GLY A N 1
ATOM 2932 C CA . GLY A 1 378 ? 58.288 22.519 50.307 1.00 60.03 378 GLY A CA 1
ATOM 2933 C C . GLY A 1 378 ? 58.290 24.042 50.285 1.00 60.03 378 GLY A C 1
ATOM 2934 O O . GLY A 1 378 ? 59.347 24.659 50.396 1.00 60.03 378 GLY A O 1
ATOM 2935 N N . LEU A 1 379 ? 57.138 24.655 50.013 1.00 62.25 379 LEU A N 1
ATOM 2936 C CA . LEU A 1 379 ? 57.036 26.105 50.098 1.00 62.25 379 LEU A CA 1
ATOM 2937 C C . LEU A 1 379 ? 57.223 26.490 51.563 1.00 62.25 379 LEU A C 1
ATOM 2939 O O . LEU A 1 379 ? 56.346 26.212 52.377 1.00 62.25 379 LEU A O 1
ATOM 2943 N N . ASP A 1 380 ? 58.358 27.112 51.860 1.00 72.25 380 ASP A N 1
ATOM 2944 C CA . ASP A 1 380 ? 58.657 27.736 53.144 1.00 72.25 380 ASP A CA 1
ATOM 2945 C C . ASP A 1 380 ? 57.526 28.700 53.547 1.00 72.25 380 ASP A C 1
ATOM 2947 O O . ASP A 1 380 ? 57.016 29.465 52.714 1.00 72.25 380 ASP A O 1
ATOM 2951 N N . LEU A 1 381 ? 57.106 28.632 54.814 1.00 80.25 381 LEU A N 1
ATOM 2952 C CA . LEU A 1 381 ? 56.024 29.442 55.366 1.00 80.25 381 LEU A CA 1
ATOM 2953 C C . LEU A 1 381 ? 56.319 30.938 55.202 1.00 80.25 381 LEU A C 1
ATOM 2955 O O . LEU A 1 381 ? 55.423 31.687 54.808 1.00 80.25 381 LEU A O 1
ATOM 2959 N N . LEU A 1 382 ? 57.575 31.359 55.386 1.00 81.56 382 LEU A N 1
ATOM 2960 C CA . LEU A 1 382 ? 57.993 32.752 55.201 1.00 81.56 382 LEU A CA 1
ATOM 2961 C C . LEU A 1 382 ? 57.727 33.238 53.770 1.00 81.56 382 LEU A C 1
ATOM 2963 O O . LEU A 1 382 ? 57.101 34.280 53.562 1.00 81.56 382 LEU A O 1
ATOM 2967 N N . ALA A 1 383 ? 58.130 32.453 52.769 1.00 79.94 383 ALA A N 1
ATOM 2968 C CA . ALA A 1 383 ? 57.921 32.790 51.362 1.00 79.94 383 ALA A CA 1
ATOM 2969 C C . ALA A 1 383 ? 56.430 32.807 50.975 1.00 79.94 383 ALA A C 1
ATOM 2971 O O . ALA A 1 383 ? 56.019 33.570 50.095 1.00 79.94 383 ALA A O 1
ATOM 2972 N N . ALA A 1 384 ? 55.609 31.963 51.607 1.00 79.69 384 ALA A N 1
ATOM 2973 C CA . ALA A 1 384 ? 54.166 31.963 51.400 1.00 79.69 384 ALA A CA 1
ATOM 2974 C C . ALA A 1 384 ? 53.502 33.208 52.015 1.00 79.69 384 ALA A C 1
ATOM 2976 O O . ALA A 1 384 ? 52.673 33.835 51.353 1.00 79.69 384 ALA A O 1
ATOM 2977 N N . MET A 1 385 ? 53.906 33.604 53.227 1.00 82.06 385 MET A N 1
ATOM 2978 C CA . MET A 1 385 ? 53.372 34.786 53.907 1.00 82.06 385 MET A CA 1
ATOM 2979 C C . MET A 1 385 ? 53.794 36.099 53.239 1.00 82.06 385 MET A C 1
ATOM 2981 O O . MET A 1 385 ? 52.941 36.949 53.009 1.00 82.06 385 MET A O 1
ATOM 2985 N N . GLN A 1 386 ? 55.051 36.236 52.802 1.00 83.06 386 GLN A N 1
ATOM 2986 C CA . GLN A 1 386 ? 55.515 37.422 52.060 1.00 83.06 386 GLN A CA 1
ATOM 2987 C C . GLN A 1 386 ? 54.704 37.681 50.784 1.00 83.06 386 GLN A C 1
ATOM 2989 O O . GLN A 1 386 ? 54.481 38.826 50.402 1.00 83.06 386 GLN A O 1
ATOM 2994 N N . ARG A 1 387 ? 54.254 36.619 50.105 1.00 81.75 387 ARG A N 1
ATOM 2995 C CA . ARG A 1 387 ? 53.409 36.751 48.910 1.00 81.75 387 ARG A CA 1
ATOM 2996 C C . ARG A 1 387 ? 51.985 37.174 49.251 1.00 81.75 387 ARG A C 1
ATOM 2998 O O . ARG A 1 387 ? 51.376 37.875 48.449 1.00 81.75 387 ARG A O 1
ATOM 3005 N N . LEU A 1 388 ? 51.458 36.733 50.394 1.00 82.69 388 LEU A N 1
ATOM 3006 C CA . LEU A 1 388 ? 50.136 37.133 50.874 1.00 82.69 388 LEU A CA 1
ATOM 3007 C C . LEU A 1 388 ? 50.126 38.602 51.323 1.00 82.69 388 LEU A C 1
ATOM 3009 O O . LEU A 1 388 ? 49.191 39.326 50.993 1.00 82.69 388 LEU A O 1
ATOM 3013 N N . ASP A 1 389 ? 51.199 39.051 51.974 1.00 81.81 389 ASP A N 1
ATOM 3014 C CA . ASP A 1 389 ? 51.369 40.425 52.464 1.00 81.81 389 ASP A CA 1
ATOM 3015 C C . ASP A 1 389 ? 51.308 41.498 51.371 1.00 81.81 389 ASP A C 1
ATOM 3017 O O . ASP A 1 389 ? 51.018 42.652 51.670 1.00 81.81 389 ASP A O 1
ATOM 3021 N N . ILE A 1 390 ? 51.548 41.132 50.106 1.00 80.12 390 ILE A N 1
ATOM 3022 C CA . ILE A 1 390 ? 51.367 42.032 48.956 1.00 80.12 390 ILE A CA 1
ATOM 3023 C C . ILE A 1 390 ? 49.901 42.481 48.830 1.00 80.12 390 ILE A C 1
ATOM 3025 O O . ILE A 1 390 ? 49.642 43.579 48.348 1.00 80.12 390 ILE A O 1
ATOM 3029 N N . TYR A 1 391 ? 48.955 41.631 49.236 1.00 77.06 391 TYR A N 1
ATOM 3030 C CA . TYR A 1 391 ? 47.520 41.854 49.059 1.00 77.06 391 TYR A CA 1
ATOM 3031 C C . TYR A 1 391 ? 46.812 42.245 50.356 1.00 77.06 391 TYR A C 1
ATOM 3033 O O . TYR A 1 391 ? 45.908 43.074 50.324 1.00 77.06 391 TYR A O 1
ATOM 3041 N N . CYS A 1 392 ? 47.184 41.643 51.487 1.00 75.62 392 CYS A N 1
ATOM 3042 C CA . CYS A 1 392 ? 46.527 41.891 52.769 1.00 75.62 392 CYS A CA 1
ATOM 3043 C C . CYS A 1 392 ? 47.579 42.014 53.864 1.00 75.62 392 CYS A C 1
ATOM 3045 O O . CYS A 1 392 ? 48.127 41.003 54.315 1.00 75.62 392 CYS A O 1
ATOM 3047 N N . ARG A 1 393 ? 47.875 43.251 54.275 1.00 70.31 393 ARG A N 1
ATOM 3048 C CA . ARG A 1 393 ? 48.843 43.511 55.335 1.00 70.31 393 ARG A CA 1
ATOM 3049 C C . ARG A 1 393 ? 48.145 43.607 56.690 1.00 70.31 393 ARG A C 1
ATOM 3051 O O . ARG A 1 393 ? 48.506 42.885 57.619 1.00 70.31 393 ARG A O 1
ATOM 3058 N N . ASP A 1 394 ? 47.112 44.427 56.768 1.00 67.56 394 ASP A N 1
ATOM 3059 C CA . ASP A 1 394 ? 46.409 44.711 58.013 1.00 67.56 394 ASP A CA 1
ATOM 3060 C C . ASP A 1 394 ? 44.947 44.228 57.965 1.00 67.56 394 ASP A C 1
ATOM 3062 O O . ASP A 1 394 ? 44.386 43.941 56.900 1.00 67.56 394 ASP A O 1
ATOM 3066 N N . ASP A 1 395 ? 44.325 44.082 59.141 1.00 61.50 395 ASP A N 1
ATOM 3067 C CA . ASP A 1 395 ? 42.927 43.653 59.253 1.00 61.50 395 ASP A CA 1
ATOM 3068 C C . ASP A 1 395 ? 42.012 44.705 58.578 1.00 61.50 395 ASP A C 1
ATOM 3070 O O . ASP A 1 395 ? 41.880 45.829 59.064 1.00 61.50 395 ASP A O 1
ATOM 3074 N N . GLY A 1 396 ? 41.381 44.339 57.453 1.00 63.72 396 GLY A N 1
ATOM 3075 C CA . GLY A 1 396 ? 40.473 45.196 56.669 1.00 63.72 396 GLY A CA 1
ATOM 3076 C C . GLY A 1 396 ? 40.901 45.453 55.216 1.00 63.72 396 GLY A C 1
ATOM 3077 O O . GLY A 1 396 ? 40.052 45.806 54.398 1.00 63.72 396 GLY A O 1
ATOM 3078 N N . ASP A 1 397 ? 42.166 45.199 54.855 1.00 72.94 397 ASP A N 1
ATOM 3079 C CA . ASP A 1 397 ? 42.677 45.409 53.484 1.00 72.94 397 ASP A CA 1
ATOM 3080 C C . ASP A 1 397 ? 41.991 44.505 52.449 1.00 72.94 397 ASP A C 1
ATOM 3082 O O . ASP A 1 397 ? 41.777 44.894 51.302 1.00 72.94 397 ASP A O 1
ATOM 3086 N N . TYR A 1 398 ? 41.608 43.294 52.863 1.00 74.94 398 TYR A N 1
ATOM 3087 C CA . TYR A 1 398 ? 40.981 42.296 51.994 1.00 74.94 398 TYR A CA 1
ATOM 3088 C C . TYR A 1 398 ? 39.678 42.798 51.352 1.00 74.94 398 TYR A C 1
ATOM 3090 O O . TYR A 1 398 ? 39.413 42.529 50.177 1.00 74.94 398 TYR A O 1
ATOM 3098 N N . ASP A 1 399 ? 38.873 43.556 52.099 1.00 77.56 399 ASP A N 1
ATOM 3099 C CA . ASP A 1 399 ? 37.576 44.050 51.627 1.00 77.56 399 ASP A CA 1
ATOM 3100 C C . ASP A 1 399 ? 37.720 45.204 50.617 1.00 77.56 399 ASP A C 1
ATOM 3102 O O . ASP A 1 399 ? 36.774 45.513 49.894 1.00 77.56 399 ASP A O 1
ATOM 3106 N N . MET A 1 400 ? 38.912 45.807 50.525 1.00 74.25 400 MET A N 1
ATOM 3107 C CA . MET A 1 400 ? 39.244 46.865 49.563 1.00 74.25 400 MET A CA 1
ATOM 3108 C C . MET A 1 400 ? 39.787 46.321 48.229 1.00 74.25 400 MET A C 1
ATOM 3110 O O . MET A 1 400 ? 39.947 47.084 47.274 1.00 74.25 400 MET A O 1
ATOM 3114 N N . LEU A 1 401 ? 40.078 45.018 48.147 1.00 79.00 401 LEU A N 1
ATOM 3115 C CA . LEU A 1 401 ? 40.616 44.369 46.950 1.00 79.00 401 LEU A CA 1
ATOM 3116 C C . LEU A 1 401 ? 39.540 44.121 45.884 1.00 79.00 401 LEU A C 1
ATOM 3118 O O . LEU A 1 401 ? 38.367 43.892 46.180 1.00 79.00 401 LEU A O 1
ATOM 3122 N N . THR A 1 402 ? 39.948 44.073 44.613 1.00 85.69 402 THR A N 1
ATOM 3123 C CA . THR A 1 402 ? 39.055 43.613 43.541 1.00 85.69 402 THR A CA 1
ATOM 3124 C C . THR A 1 402 ? 38.772 42.112 43.659 1.00 85.69 402 THR A C 1
ATOM 3126 O O . THR A 1 402 ? 39.572 41.349 44.200 1.00 85.69 402 THR A O 1
ATOM 3129 N N . ALA A 1 403 ? 37.679 41.634 43.056 1.00 82.19 403 ALA A N 1
ATOM 3130 C CA . ALA A 1 403 ? 37.314 40.211 43.094 1.00 82.19 403 ALA A CA 1
ATOM 3131 C C . ALA A 1 403 ? 38.423 39.265 42.570 1.00 82.19 403 ALA A C 1
ATOM 3133 O O . ALA A 1 403 ? 38.580 38.149 43.065 1.00 82.19 403 ALA A O 1
ATOM 3134 N N . SER A 1 404 ? 39.227 39.699 41.586 1.00 80.88 404 SER A N 1
ATOM 3135 C CA . SER A 1 404 ? 40.360 38.900 41.086 1.00 80.88 404 SER A CA 1
ATOM 3136 C C . SER A 1 404 ? 41.538 38.866 42.062 1.00 80.88 404 SER A C 1
ATOM 3138 O O . SER A 1 404 ? 42.302 37.898 42.052 1.00 80.88 404 SER A O 1
ATOM 3140 N N . GLU A 1 405 ? 41.736 39.921 42.844 1.00 83.56 405 GLU A N 1
ATOM 3141 C CA . GLU A 1 405 ? 42.804 40.005 43.840 1.00 83.56 405 GLU A CA 1
ATOM 3142 C C . GLU A 1 405 ? 42.424 39.232 45.098 1.00 83.56 405 GLU A C 1
ATOM 3144 O O . GLU A 1 405 ? 43.254 38.479 45.595 1.00 83.56 405 GLU A O 1
ATOM 3149 N N . GLN A 1 406 ? 41.158 39.294 45.519 1.00 83.62 406 GLN A N 1
ATOM 3150 C CA . GLN A 1 406 ? 40.612 38.462 46.596 1.00 83.62 406 GLN A CA 1
ATOM 3151 C C . GLN A 1 406 ? 40.806 36.971 46.305 1.00 83.62 406 GLN A C 1
ATOM 3153 O O . GLN A 1 406 ? 41.373 36.250 47.121 1.00 83.62 406 GLN A O 1
ATOM 3158 N N . ALA A 1 407 ? 40.476 36.513 45.091 1.00 82.69 407 ALA A N 1
ATOM 3159 C CA . ALA A 1 407 ? 40.693 35.117 44.707 1.00 82.69 407 ALA A CA 1
ATOM 3160 C C . ALA A 1 407 ? 42.181 34.706 44.740 1.00 82.69 407 ALA A C 1
ATOM 3162 O O . ALA A 1 407 ? 42.512 33.568 45.080 1.00 82.69 407 ALA A O 1
ATOM 3163 N N . ARG A 1 408 ? 43.105 35.615 44.390 1.00 83.50 408 ARG A N 1
ATOM 3164 C CA . ARG A 1 408 ? 44.552 35.358 44.507 1.00 83.50 408 ARG A CA 1
ATOM 3165 C C . ARG A 1 408 ? 45.001 35.339 45.966 1.00 83.50 408 ARG A C 1
ATOM 3167 O O . ARG A 1 408 ? 45.777 34.453 46.327 1.00 83.50 408 ARG A O 1
ATOM 3174 N N . ALA A 1 409 ? 44.514 36.273 46.777 1.00 84.19 409 ALA A N 1
ATOM 3175 C CA . ALA A 1 409 ? 44.787 36.345 48.204 1.00 84.19 409 ALA A CA 1
ATOM 3176 C C . ALA A 1 409 ? 44.307 35.071 48.914 1.00 84.19 409 ALA A C 1
ATOM 3178 O O . ALA A 1 409 ? 45.100 34.462 49.620 1.00 84.19 409 ALA A O 1
ATOM 3179 N N . ASP A 1 410 ? 43.104 34.572 48.620 1.00 84.25 410 ASP A N 1
ATOM 3180 C CA . ASP A 1 410 ? 42.567 33.323 49.182 1.00 84.25 410 ASP A CA 1
ATOM 3181 C C . ASP A 1 410 ? 43.456 32.112 48.873 1.00 84.25 410 ASP A C 1
ATOM 3183 O O . ASP A 1 410 ? 43.748 31.288 49.742 1.00 84.25 410 ASP A O 1
ATOM 3187 N N . VAL A 1 411 ? 43.939 31.997 47.629 1.00 83.69 411 VAL A N 1
ATOM 3188 C CA . VAL A 1 411 ? 44.839 30.902 47.231 1.00 83.69 411 VAL A CA 1
ATOM 3189 C C . VAL A 1 411 ? 46.188 31.013 47.943 1.00 83.69 411 VAL A C 1
ATOM 3191 O O . VAL A 1 411 ? 46.765 29.995 48.335 1.00 83.69 411 VAL A O 1
ATOM 3194 N N . LEU A 1 412 ? 46.710 32.227 48.117 1.00 84.81 412 LEU A N 1
ATOM 3195 C CA . LEU A 1 412 ? 47.954 32.463 48.851 1.00 84.81 412 LEU A CA 1
ATOM 3196 C C . LEU A 1 412 ? 47.780 32.218 50.353 1.00 84.81 412 LEU A C 1
ATOM 3198 O O . LEU A 1 412 ? 48.652 31.595 50.955 1.00 84.81 412 LEU A O 1
ATOM 3202 N N . GLN A 1 413 ? 46.638 32.595 50.924 1.00 83.00 413 GLN A N 1
ATOM 3203 C CA . GLN A 1 413 ? 46.258 32.307 52.302 1.00 83.00 413 GLN A CA 1
ATOM 3204 C C . GLN A 1 413 ? 46.186 30.798 52.528 1.00 83.00 413 GLN A C 1
ATOM 3206 O O . GLN A 1 413 ? 46.799 30.274 53.456 1.00 83.00 413 GLN A O 1
ATOM 3211 N N . TRP A 1 414 ? 45.521 30.073 51.627 1.00 83.38 414 TRP A N 1
ATOM 3212 C CA . TRP A 1 414 ? 45.453 28.617 51.681 1.00 83.38 414 TRP A CA 1
ATOM 3213 C C . TRP A 1 414 ? 46.840 27.975 51.584 1.00 83.38 414 TRP A C 1
ATOM 3215 O O . TRP A 1 414 ? 47.150 27.053 52.336 1.00 83.38 414 TRP A O 1
ATOM 3225 N N . ARG A 1 415 ? 47.713 28.483 50.705 1.00 81.94 415 ARG A N 1
ATOM 3226 C CA . ARG A 1 415 ? 49.107 28.021 50.607 1.00 81.94 415 ARG A CA 1
ATOM 3227 C C . ARG A 1 415 ? 49.894 28.287 51.890 1.00 81.94 415 ARG A C 1
ATOM 3229 O O . ARG A 1 415 ? 50.554 27.368 52.357 1.00 81.94 415 ARG A O 1
ATOM 3236 N N . ALA A 1 416 ? 49.790 29.480 52.475 1.00 82.81 416 ALA A N 1
ATOM 3237 C CA . ALA A 1 416 ? 50.455 29.818 53.733 1.00 82.81 416 ALA A CA 1
ATOM 3238 C C . ALA A 1 416 ? 49.979 28.919 54.881 1.00 82.81 416 ALA A C 1
ATOM 3240 O O . ALA A 1 416 ? 50.799 28.342 55.592 1.00 82.81 416 ALA A O 1
ATOM 3241 N N . LEU A 1 417 ? 48.668 28.689 54.998 1.00 82.19 417 LEU A N 1
ATOM 3242 C CA . LEU A 1 417 ? 48.114 27.750 55.973 1.00 82.19 417 LEU A CA 1
ATOM 3243 C C . LEU A 1 417 ? 48.656 26.331 55.766 1.00 82.19 417 LEU A C 1
ATOM 3245 O O . LEU A 1 417 ? 49.057 25.686 56.731 1.00 82.19 417 LEU A O 1
ATOM 3249 N N . ARG A 1 418 ? 48.730 25.846 54.521 1.00 81.19 418 ARG A N 1
ATOM 3250 C CA . ARG A 1 418 ? 49.268 24.510 54.213 1.00 81.19 418 ARG A CA 1
ATOM 3251 C C . ARG A 1 418 ? 50.756 24.388 54.529 1.00 81.19 418 ARG A C 1
ATOM 3253 O O . ARG A 1 418 ? 51.163 23.337 55.014 1.00 81.19 418 ARG A O 1
ATOM 3260 N N . SER A 1 419 ? 51.536 25.441 54.300 1.00 81.19 419 SER A N 1
ATOM 3261 C CA . SER A 1 419 ? 52.937 25.502 54.725 1.00 81.19 419 SER A CA 1
ATOM 3262 C C . SER A 1 419 ? 53.061 25.504 56.253 1.00 81.19 419 SER A C 1
ATOM 3264 O O . SER A 1 419 ? 53.849 24.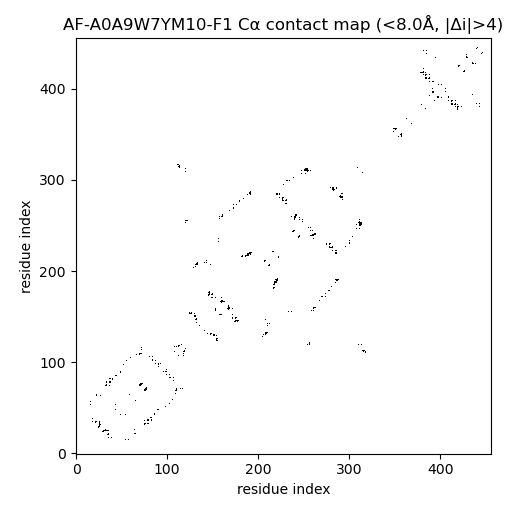738 56.794 1.00 81.19 419 SER A O 1
ATOM 3266 N N . SER A 1 420 ? 52.196 26.240 56.962 1.00 79.75 420 SER A N 1
ATOM 3267 C CA . SER A 1 420 ? 52.228 26.355 58.432 1.00 79.75 420 SER A CA 1
ATOM 3268 C C . SER A 1 420 ? 51.953 25.048 59.183 1.00 79.75 420 SER A C 1
ATOM 3270 O O . SER A 1 420 ? 52.266 24.936 60.369 1.00 79.75 420 SER A O 1
ATOM 3272 N N . VAL A 1 421 ? 51.364 24.049 58.513 1.00 79.38 421 VAL A N 1
ATOM 3273 C CA . VAL A 1 421 ? 51.165 22.711 59.085 1.00 79.38 421 VAL A CA 1
ATOM 3274 C C . VAL A 1 421 ? 52.508 22.042 59.372 1.00 79.38 421 VAL A C 1
ATOM 3276 O O . VAL A 1 421 ? 52.641 21.402 60.412 1.00 79.38 421 VAL A O 1
ATOM 3279 N N . PHE A 1 422 ? 53.500 22.205 58.490 1.00 69.69 422 PHE A N 1
ATOM 3280 C CA . PHE A 1 422 ? 54.816 21.584 58.662 1.00 69.69 422 PHE A CA 1
ATOM 3281 C C . PHE A 1 422 ? 55.583 22.177 59.845 1.00 69.69 422 PHE A C 1
ATOM 3283 O O . PHE A 1 422 ? 56.236 21.437 60.577 1.00 69.69 422 PHE A O 1
ATOM 3290 N N . ASP A 1 423 ? 55.393 23.470 60.106 1.00 70.31 423 ASP A N 1
ATOM 3291 C CA . ASP A 1 423 ? 56.017 24.170 61.232 1.00 70.31 423 ASP A CA 1
ATOM 3292 C C . ASP A 1 423 ? 55.207 24.048 62.541 1.00 70.31 423 ASP A C 1
ATOM 3294 O O . ASP A 1 423 ? 55.543 24.664 63.547 1.00 70.31 423 ASP A O 1
ATOM 3298 N N . ASN A 1 424 ? 54.119 23.258 62.557 1.00 76.38 424 ASN A N 1
ATOM 3299 C CA . ASN A 1 424 ? 53.148 23.143 63.663 1.00 76.38 424 ASN A CA 1
ATOM 3300 C C . ASN A 1 424 ? 52.474 24.467 64.083 1.00 76.38 424 ASN A C 1
ATOM 3302 O O . ASN A 1 424 ? 51.805 24.535 65.119 1.00 76.38 424 ASN A O 1
ATOM 3306 N N . MET A 1 425 ? 52.578 25.504 63.256 1.00 74.62 425 MET A N 1
ATOM 3307 C CA . MET A 1 425 ? 52.073 26.846 63.545 1.00 74.62 425 MET A CA 1
ATOM 3308 C C . MET A 1 425 ? 50.581 27.001 63.241 1.00 74.62 425 MET A C 1
ATOM 3310 O O . MET A 1 425 ? 49.924 27.878 63.798 1.00 74.62 425 MET A O 1
ATOM 3314 N N . PHE A 1 426 ? 50.010 26.096 62.440 1.00 75.88 426 PHE A N 1
ATOM 3315 C CA . PHE A 1 426 ? 48.580 26.081 62.116 1.00 75.88 426 PHE A CA 1
ATOM 3316 C C . PHE A 1 426 ? 47.670 26.088 63.359 1.00 75.88 426 PHE A C 1
ATOM 3318 O O . PHE A 1 426 ? 46.596 26.678 63.338 1.00 75.88 426 PHE A O 1
ATOM 3325 N N . ARG A 1 427 ? 48.104 25.480 64.474 1.00 76.12 427 ARG A N 1
ATOM 3326 C CA . ARG A 1 427 ? 47.324 25.425 65.726 1.00 76.12 427 ARG A CA 1
ATOM 3327 C C . ARG A 1 427 ? 47.099 26.792 66.375 1.00 76.12 427 ARG A C 1
ATOM 3329 O O . ARG A 1 427 ? 46.203 26.911 67.202 1.00 76.12 427 ARG A O 1
ATOM 3336 N N . LYS A 1 428 ? 47.926 27.788 66.045 1.00 72.25 428 LYS A N 1
ATOM 3337 C CA . LYS A 1 428 ? 47.821 29.156 66.573 1.00 72.25 428 LYS A CA 1
ATOM 3338 C C . LYS A 1 428 ? 46.799 30.004 65.805 1.00 72.25 428 LYS A C 1
ATOM 3340 O O . LYS A 1 428 ? 46.505 31.117 66.230 1.00 72.25 428 LYS A O 1
ATOM 3345 N N . VAL A 1 429 ? 46.267 29.504 64.687 1.00 75.00 429 VAL A N 1
ATOM 3346 C CA . VAL A 1 429 ? 45.216 30.179 63.919 1.00 75.00 429 VAL A CA 1
ATOM 3347 C C . VAL A 1 429 ? 43.863 29.827 64.516 1.00 75.00 429 VAL A C 1
ATOM 3349 O O . VAL A 1 429 ? 43.526 28.649 64.626 1.00 75.00 429 VAL A O 1
ATOM 3352 N N . ASP A 1 430 ? 43.079 30.840 64.877 1.00 72.19 430 ASP A N 1
ATOM 3353 C CA . ASP A 1 430 ? 41.687 30.644 65.271 1.00 72.19 430 ASP A CA 1
ATOM 3354 C C . ASP A 1 430 ? 40.838 30.352 64.019 1.00 72.19 430 ASP A C 1
ATOM 3356 O O . ASP A 1 430 ? 40.700 31.232 63.171 1.00 72.19 430 ASP A O 1
ATOM 3360 N N . PRO A 1 431 ? 40.251 29.149 63.872 1.00 65.25 431 PRO A N 1
ATOM 3361 C CA . PRO A 1 431 ? 39.450 28.796 62.702 1.00 65.25 431 PRO A CA 1
ATOM 3362 C C . PRO A 1 431 ? 38.144 29.596 62.583 1.00 65.25 431 PRO A C 1
ATOM 3364 O O . PRO A 1 431 ? 37.538 29.596 61.510 1.00 65.25 431 PRO A O 1
ATOM 3367 N N . ALA A 1 432 ? 37.688 30.253 63.656 1.00 61.03 432 ALA A N 1
ATOM 3368 C CA . ALA A 1 432 ? 36.521 31.132 63.624 1.00 61.03 432 ALA A CA 1
ATOM 3369 C C . ALA A 1 432 ? 36.863 32.557 63.148 1.00 61.03 432 ALA A C 1
ATOM 3371 O O . ALA A 1 432 ? 35.970 33.296 62.728 1.00 61.03 432 ALA A O 1
ATOM 3372 N N . SER A 1 433 ? 38.145 32.930 63.172 1.00 63.81 433 SER A N 1
ATOM 3373 C CA . SER A 1 433 ? 38.649 34.213 62.690 1.00 63.81 433 SER A CA 1
ATOM 3374 C C . SER A 1 433 ? 39.258 34.062 61.294 1.00 63.81 433 SER A C 1
ATOM 3376 O O . SER A 1 433 ? 39.952 33.095 60.996 1.00 63.81 433 SER A O 1
ATOM 3378 N N . ARG A 1 434 ? 39.041 35.042 60.410 1.00 63.38 434 ARG A N 1
ATOM 3379 C CA . ARG A 1 434 ? 39.771 35.116 59.127 1.00 63.38 434 ARG A CA 1
ATOM 3380 C C . ARG A 1 434 ? 41.177 35.707 59.277 1.00 63.38 434 ARG A C 1
ATOM 3382 O O . ARG A 1 434 ? 41.915 35.758 58.295 1.00 63.38 434 ARG A O 1
ATOM 3389 N N . SER A 1 435 ? 41.547 36.152 60.477 1.00 68.62 435 SER A N 1
ATOM 3390 C CA . SER A 1 435 ? 42.817 36.831 60.720 1.00 68.62 435 SER A CA 1
ATOM 3391 C C . SER A 1 435 ? 43.973 35.836 60.848 1.00 68.62 435 SER A C 1
ATOM 3393 O O . SER A 1 435 ? 43.920 34.884 61.627 1.00 68.62 435 SER A O 1
ATOM 3395 N N . LEU A 1 436 ? 45.053 36.081 60.100 1.00 73.50 436 LEU A N 1
ATOM 3396 C CA . LEU A 1 436 ? 46.323 35.351 60.218 1.00 73.50 436 LEU A CA 1
ATOM 3397 C C . LEU A 1 436 ? 47.355 36.098 61.073 1.00 73.50 436 LEU A C 1
ATOM 3399 O O . LEU A 1 436 ? 48.548 35.801 61.005 1.00 73.50 436 LEU A O 1
ATOM 3403 N N . LYS A 1 437 ? 46.912 37.058 61.889 1.00 73.06 437 LYS A N 1
ATOM 3404 C CA . LYS A 1 437 ? 47.782 37.941 62.671 1.00 73.06 437 LYS A CA 1
ATOM 3405 C C . LYS A 1 437 ? 48.793 37.190 63.546 1.00 73.06 437 LYS A C 1
ATOM 3407 O O . LYS A 1 437 ? 49.974 37.501 63.498 1.00 73.06 437 LYS A O 1
ATOM 3412 N N . MET A 1 438 ? 48.365 36.127 64.231 1.00 73.50 438 MET A N 1
ATOM 3413 C CA . MET A 1 438 ? 49.249 35.291 65.062 1.00 73.50 438 MET A CA 1
ATOM 3414 C C . MET A 1 438 ? 50.334 34.564 64.252 1.00 73.50 438 MET A C 1
ATOM 3416 O O . MET A 1 438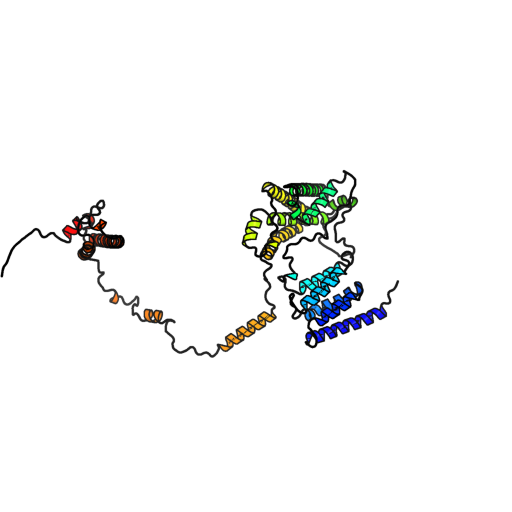 ? 51.467 34.442 64.703 1.00 73.50 438 MET A O 1
ATOM 3420 N N . LEU A 1 439 ? 50.004 34.072 63.049 1.00 77.00 439 LEU A N 1
ATOM 3421 C CA . LEU A 1 439 ? 51.005 33.481 62.150 1.00 77.00 439 LEU A CA 1
ATOM 3422 C C . LEU A 1 439 ? 51.982 34.546 61.654 1.00 77.00 439 LEU A C 1
ATOM 3424 O O . LEU A 1 439 ? 53.174 34.285 61.529 1.00 77.00 439 LEU A O 1
ATOM 3428 N N . ARG A 1 440 ? 51.470 35.748 61.389 1.00 76.88 440 ARG A N 1
ATOM 3429 C CA . ARG A 1 440 ? 52.253 36.874 60.890 1.00 76.88 440 ARG A CA 1
ATOM 3430 C C . ARG A 1 440 ? 53.256 37.376 61.919 1.00 76.88 440 ARG A C 1
ATOM 3432 O O . ARG A 1 440 ? 54.406 37.559 61.555 1.00 76.88 440 ARG A O 1
ATOM 3439 N N . GLU A 1 441 ? 52.845 37.571 63.167 1.00 77.88 441 GLU A N 1
ATOM 3440 C CA . GLU A 1 441 ? 53.720 38.030 64.258 1.00 77.88 441 GLU A CA 1
ATOM 3441 C C . GLU A 1 441 ? 54.873 37.054 64.532 1.00 77.88 441 GLU A C 1
ATOM 3443 O O . GLU A 1 441 ? 55.964 37.469 64.900 1.00 77.88 441 GLU A O 1
ATOM 3448 N N . GLU A 1 442 ? 54.658 35.759 64.307 1.00 74.81 442 GLU A N 1
ATOM 3449 C CA . GLU A 1 442 ? 55.680 34.728 64.513 1.00 74.81 442 GLU A CA 1
ATOM 3450 C C . GLU A 1 442 ? 56.651 34.599 63.333 1.00 74.81 442 GLU A C 1
ATOM 3452 O O . GLU A 1 442 ? 57.839 34.354 63.524 1.00 74.81 442 GLU A O 1
ATOM 3457 N N . VAL A 1 443 ? 56.155 34.762 62.103 1.00 78.25 443 VAL A N 1
ATOM 3458 C CA . VAL A 1 443 ? 56.973 34.684 60.879 1.00 78.25 443 VAL A CA 1
ATOM 3459 C C . VAL A 1 443 ? 57.706 36.003 60.609 1.00 78.25 443 VAL A C 1
ATOM 3461 O O . VAL A 1 443 ? 58.817 36.002 60.079 1.00 78.25 443 VAL A O 1
ATOM 3464 N N . PHE A 1 444 ? 57.107 37.126 61.007 1.00 77.44 444 PHE A N 1
ATOM 3465 C CA . PHE A 1 444 ? 57.671 38.472 60.963 1.00 77.44 444 PHE A CA 1
ATOM 3466 C C . PHE A 1 444 ? 57.701 39.060 62.383 1.00 77.44 444 PHE A C 1
ATOM 3468 O O . PHE A 1 444 ? 56.844 39.886 62.714 1.00 77.44 444 PHE A O 1
ATOM 3475 N N . PRO A 1 445 ? 58.651 38.646 63.241 1.00 68.06 445 PRO A N 1
ATOM 3476 C CA . PRO A 1 445 ? 58.762 39.180 64.595 1.00 68.06 445 PRO A CA 1
ATOM 3477 C C . PRO A 1 445 ? 58.870 40.710 64.559 1.00 68.06 445 PRO A C 1
ATOM 3479 O O . PRO A 1 445 ? 59.763 41.262 63.911 1.00 68.06 445 PRO A O 1
ATOM 3482 N N . GLN A 1 446 ? 57.923 41.392 65.218 1.00 59.00 446 GLN A N 1
ATOM 3483 C CA . GLN A 1 446 ? 57.921 42.848 65.352 1.00 59.00 446 GLN A CA 1
ATOM 3484 C C . GLN A 1 446 ? 59.197 43.262 66.084 1.00 59.00 446 GLN A C 1
ATOM 3486 O O . GLN A 1 446 ? 59.441 42.847 67.215 1.00 59.00 446 GLN A O 1
ATOM 3491 N N . SER A 1 447 ? 60.030 44.065 65.427 1.00 45.16 447 SER A N 1
ATOM 3492 C CA . SER A 1 447 ? 61.138 44.747 66.079 1.00 45.16 447 SER A CA 1
ATOM 3493 C C . SER A 1 447 ? 60.556 45.767 67.059 1.00 45.16 447 SER A C 1
ATOM 3495 O O . SER A 1 447 ? 60.217 46.882 66.651 1.00 45.16 447 SER A O 1
ATOM 3497 N N . ASP A 1 448 ? 60.412 45.389 68.329 1.00 41.22 448 ASP A N 1
ATOM 3498 C CA . ASP A 1 448 ? 60.352 46.370 69.410 1.00 41.22 448 ASP A CA 1
ATOM 3499 C C . ASP A 1 448 ? 61.558 47.303 69.257 1.00 41.22 448 ASP A C 1
ATOM 3501 O O . ASP A 1 448 ? 62.680 46.867 68.984 1.00 41.22 448 ASP A O 1
ATOM 3505 N N . GLY A 1 449 ? 61.294 48.605 69.320 1.00 39.31 449 GLY A N 1
ATOM 3506 C CA . GLY A 1 449 ? 62.273 49.628 69.005 1.00 39.31 449 GLY A CA 1
ATOM 3507 C C . GLY A 1 449 ? 63.517 49.542 69.882 1.00 39.31 449 GLY A C 1
ATOM 3508 O O . GLY A 1 449 ? 63.442 49.788 71.079 1.00 39.31 449 GLY A O 1
ATOM 3509 N N . ASP A 1 450 ? 64.662 49.342 69.238 1.00 31.34 450 ASP A N 1
ATOM 3510 C CA . ASP A 1 450 ? 65.903 49.987 69.645 1.00 31.34 450 ASP A CA 1
ATOM 3511 C C . ASP A 1 450 ? 66.282 50.997 68.563 1.00 31.34 450 ASP A C 1
ATOM 3513 O O . ASP A 1 450 ? 66.874 50.695 67.524 1.00 31.34 450 ASP A O 1
ATOM 3517 N N . ALA A 1 451 ? 65.899 52.244 68.823 1.00 39.00 451 ALA A N 1
ATOM 3518 C CA . ALA A 1 451 ? 66.650 53.371 68.324 1.00 39.00 451 ALA A CA 1
ATOM 3519 C C . ALA A 1 451 ? 68.027 53.331 69.000 1.00 39.00 451 ALA A C 1
ATOM 3521 O O . ALA A 1 451 ? 68.158 53.731 70.153 1.00 39.00 451 ALA A O 1
ATOM 3522 N N . MET A 1 452 ? 69.063 52.900 68.280 1.00 33.00 452 MET A N 1
ATOM 3523 C CA . MET A 1 452 ? 70.429 53.277 68.629 1.00 33.00 452 MET A CA 1
ATOM 3524 C C . MET A 1 452 ? 71.225 53.661 67.383 1.00 33.00 452 MET A C 1
ATOM 3526 O O . MET A 1 452 ? 71.592 52.851 66.537 1.00 33.00 452 MET A O 1
ATOM 3530 N N . GLN A 1 453 ? 71.415 54.974 67.308 1.00 35.47 453 GLN A N 1
ATOM 3531 C CA . GLN A 1 453 ? 72.457 55.717 66.615 1.00 35.47 453 GLN A CA 1
ATOM 3532 C C . GLN A 1 453 ? 73.814 55.001 66.624 1.00 35.47 453 GLN A C 1
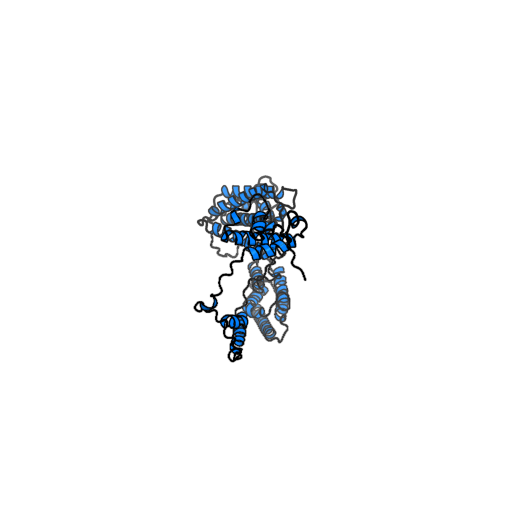ATOM 3534 O O . GLN A 1 453 ? 74.214 54.537 67.685 1.00 35.47 453 GLN A O 1
ATOM 3539 N N . VAL A 1 454 ? 74.539 55.054 65.499 1.00 35.56 454 VAL A N 1
ATOM 3540 C CA . VAL A 1 454 ? 75.974 55.420 65.391 1.00 35.56 454 VAL A CA 1
ATOM 3541 C C . VAL A 1 454 ? 76.168 55.896 63.937 1.00 35.56 454 VAL A C 1
ATOM 3543 O O . VAL A 1 454 ? 76.040 55.098 63.017 1.00 35.56 454 VAL A O 1
ATOM 3546 N N . GLU A 1 455 ? 76.061 57.190 63.633 1.00 39.56 455 GLU A N 1
ATOM 3547 C CA . GLU A 1 455 ? 77.102 58.240 63.652 1.00 39.56 455 GLU A CA 1
ATOM 3548 C C . GLU A 1 455 ? 78.221 58.107 62.595 1.00 39.56 455 GLU A C 1
ATOM 3550 O O . GLU A 1 455 ? 78.890 57.082 62.484 1.00 39.56 455 GLU A O 1
ATOM 3555 N N . SER A 1 456 ? 78.436 59.249 61.921 1.00 37.09 456 SER A N 1
ATOM 3556 C CA . SER A 1 456 ? 79.449 59.660 60.923 1.00 37.09 456 SER A CA 1
ATOM 3557 C C . SER A 1 456 ? 79.281 59.235 59.464 1.00 37.09 456 SER A C 1
ATOM 3559 O O . SER A 1 456 ? 79.436 58.040 59.141 1.00 37.09 456 SER A O 1
#

Nearest PDB structures (foldseek):
  8i9w-assembly1_CY  TM=2.250E-01  e=1.701E+00  Thermochaetoides thermophila DSM 1495
  8i9x-assembly1_CY  TM=1.631E-01  e=7.401E+00  Thermochaetoides thermophila DSM 1495
  4wpe-assembly1_A-2  TM=1.020E-01  e=4.110E+00  Saccharomyces cerevisiae S288C

pLDDT: mean 80.91, std 13.51, range [29.58, 96.19]

Foldseek 3Di:
DDDPPPPVVVVLVVVLVVLVVVLVCLLVVVDFVQVSLQSLLVVLVVDDLVSNLVSVVSCVVCLVSNLPPDDCVDGNNVSLVVSLVVSLVVDDCQQPVVSNVSSLVSNLVSDACLRLVNDPLLQDFDPPQQDDAPPDPDPPVPLLVLQSVLSVCLRPVCQLPPDDHRPSLVSNLVSLVSLLVLLVPAAAPDAADPDDDDPSPDDPGDDSDSVCVNVLSNHLNSLLVVLLSLLLSLLVLVCLEDVNLVVLVVQFPRPSLRDHDYDDPVSNVSSVVSNVSSLVSNCVSNVPNCPSSVVSVVVSVCVVVVSSCSSNSVDDPDDDPVVVVVVVVVVVVVVVVVPVPDDDDPPDLVVNDPVVSVVVPPPPDVPCCVVVPDDPPLPALLNLVVVLCVQDVDPPSLVVDDPVSNVVSVVSLVSSLVSVVVVVNNVVDDPVDPDPVSVCCVSPPDPPDDPDDDDD

Sequence (456 aa):
LPVTVGSDSANLKRLLAAIDIATLFSDNGTTDGSFVFMLLEETMDMVSISIASEIFAHVEQRAHVLRRGMTATGGKGIVMLKMCNGLLRRIPQATMSEFAGRVQVFVGNSFALSERSGVNLRGDFDRTSVAQPANVSDEEDSVYQSFWSMQQFFADPQLLTKGEEGTGVTQFINAATIALEEFRKTNNSRSATLKFDPTGHETLKHLTSPALLRMQFGDAQFKCQILLQMLIFVKYVMAMSGDRIKRLRETATNKFALNELALSTAEQKQLYDVRRRAGNQLVSAANDRGVFSRTAQFVVYHEGCWARWKAESCKPFEQPPLTGLLCEIQSAARMFLQVQGVEFGSELVPMGSEHLAAVWRTKASPTDLHMLGAEVRGLDLLAAMQRLDIYCRDDGDYDMLTASEQARADVLQWRALRSSVFDNMFRKVDPASRSLKMLREEVFPQSDGDAMQVES